Protein AF-0000000075841608 (afdb_homodimer)

Organism: Prymnesium parvum (NCBI:txid97485)

Foldseek 3Di:
DFLVPFVLLVVLQQVLAPDDDLFFLPDLQFDADDLVQLQDPVSLVVQLQAAWEWEAAPVRFTWDDPLFHDTDHLVQWDPPDDWQKAFLHAHPVNRGTYIYTYHPNRHDPPDPTDTHQLVSSSLVQDDPVSRNRSNSSLVSSQLSLQCVVPQADPPPGAGWDAGSRSQWIAGPPPGDIDGGDEWEKEWEFEAESLLFWTKWFAAPVDQPQETFTFMDTDDPPDDSFRRVQVRCCQAWVWGWDDKGFNDWDFDSNDPHGYIYTYIYTYTRDQHTDGDCVGTVDMDIDGLVLLVVQLVVLACVSVVVPPPPDPPVNHHHYDHPNDVRSVNSVSSSVSDSVVGPD/DFLVPFVQLVVLQQVLAPDDDLFFLPDLQFDADDLVQLQDPVSLVVQLQAAWEWEAAPVRFTWDDPLFHDTDHLVQWDPPDDWQKAFLHAHPVNRGTYIYTYHPNRHDPPDPTDTHHLVSSSLVQDDPVSRNRSNSSLVSSQLSLQCVVPQADPPPGAGWDAGSRSQWIAGPPPGDIDGGDEWEKEWEFEAESLLFWTKWFAAPVDQPQETFTFMDTDDPPDDSFRRVQVRCCQAWVWGWDDKGFNDWDFDSNDPHGY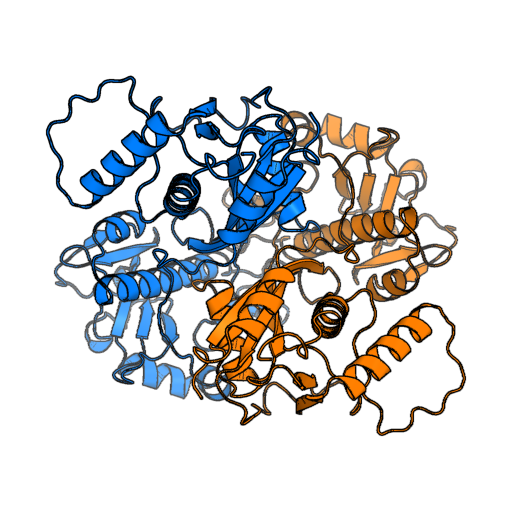IYTYIYTYTRDQHTDGDCVGTVDMDIDGLVLLVVQLVQLACVSVVVPDPPDPPSNHHHYDHPNDVRSVNSVSSSVSDSVVGPD

Solvent-accessible surface area (backbone atoms only — not comparable to full-atom values): 35244 Å² total; per-residue (Å²): 129,61,81,84,73,39,62,38,60,52,52,47,55,58,68,55,35,53,46,80,73,89,43,46,24,27,66,45,66,58,43,68,74,56,67,73,50,37,64,30,66,66,54,45,51,56,42,47,64,58,12,34,27,38,41,18,31,94,85,58,21,37,32,22,43,96,56,35,80,40,75,36,51,40,80,62,39,36,79,83,45,84,60,55,63,28,62,69,23,30,43,81,79,63,75,41,41,31,31,30,30,55,28,56,68,26,57,36,95,77,71,81,62,46,69,38,52,59,66,66,35,54,59,58,43,55,65,71,68,33,36,26,50,44,4,44,51,27,24,41,45,26,53,50,52,38,52,61,46,44,41,12,28,17,60,79,36,25,54,35,43,77,35,49,45,50,64,27,31,35,22,73,68,82,63,48,76,44,64,79,64,38,40,48,24,36,31,33,45,34,24,38,75,84,63,56,30,35,44,32,29,21,52,68,89,48,60,93,36,40,35,37,50,47,65,43,73,56,59,68,31,41,24,66,60,53,40,47,36,48,45,41,32,59,43,27,42,27,48,53,70,47,63,34,57,24,40,52,31,16,39,58,80,57,100,51,31,29,33,36,41,34,30,38,29,35,27,70,48,84,63,71,49,57,29,69,91,70,23,64,43,60,44,77,40,41,56,69,58,50,51,52,19,51,53,50,26,56,34,49,57,67,67,52,64,67,88,65,72,78,54,80,82,51,59,37,48,54,42,79,60,38,67,56,30,52,49,52,54,51,55,67,68,53,72,62,81,73,39,84,113,130,62,82,84,72,38,62,40,59,52,52,48,56,58,68,55,34,52,44,81,73,89,42,46,23,26,67,45,66,58,44,68,73,55,67,74,49,35,64,29,67,69,54,46,51,55,43,47,65,58,12,34,25,38,41,18,32,95,84,57,20,36,32,23,44,97,55,34,79,41,74,36,51,41,79,61,37,36,79,82,46,83,60,56,62,29,62,67,23,29,41,81,80,62,76,40,40,32,30,31,30,54,28,55,68,26,56,37,94,76,70,83,62,46,70,37,53,60,67,66,34,54,58,58,44,55,66,72,67,32,36,24,50,42,4,44,51,28,23,40,45,26,52,50,52,39,53,60,46,45,40,11,28,18,60,79,36,24,55,37,44,76,34,50,44,50,64,26,31,36,21,75,67,81,62,47,77,44,66,79,65,39,40,48,23,36,34,33,44,34,24,38,74,85,62,55,30,36,44,31,30,19,51,66,89,46,61,92,36,39,36,38,51,47,64,41,73,55,59,67,29,40,25,66,59,53,39,49,37,47,43,40,32,59,43,28,45,26,47,54,70,45,61,36,57,24,40,53,30,17,38,57,79,56,100,49,32,28,34,36,40,32,29,39,29,35,26,68,46,82,63,70,49,58,28,68,90,71,22,66,42,61,45,77,40,42,57,70,59,49,51,52,19,51,53,51,24,56,32,47,56,67,68,52,60,68,87,64,70,79,54,80,82,49,60,37,48,55,42,79,59,38,68,55,30,52,49,53,53,52,54,67,68,53,70,62,81,73,40,87,112

Secondary structure (DSSP, 8-state):
--GGG-HHHHHHHHHTTT-----TT-----BPPPHHHHT-HHHHHHHHHT-EEEEB-TT-PEEEETTEE--EEGGGB-TTS---EEEEEE-TT---EEEEE--GGGB-TT---EEE-HHHHHTT--HHHHHHHHHHHHHHHHHHHHHHT-SB-TTT--BEEEEGGGTEEEETTT--EE----EEEEEEEEEPTTSSEEEEEE-TTS-TTB-B-EEEEPPTT--HHHHHHHHHHHHH---EEEEEEEEEEEETTSSS-EEEEEEEEEES-------TTT-SEEEEEEHHHHHHHHHHHHHHHTT--------TT--B---TTSHHHHHHHHHHHS-STTS--/--GGG-HHHHHHHHHTTT-----TT-----BPPPHHHHT-HHHHHHHHHT-EEEEB-TT-PEEEETTEE--EEGGGB-TTS---EEEEEE-TT---EEEEE--GGGB-TT---EEE-HHHHHTT--HHHHHHHHHHHHHHHHHHHHHHT-SB-TTT--BEEEEGGGTEEEETTT--EE----EEEEEEEEEPTTSSEEEEEE-TTS-TTB-B-EEEEPPTT--HHHHHHHHHHHHH---EEEEEEEEEEEETTSSS-EEEEEEEEEES-------TTT-SEEEEEEHHHHHHHHHHHHHHHTT--------TT--B---TTSHHHHHHHHHHHS-STTS--

Radius of gyration: 25.44 Å; Cα contacts (8 Å, |Δi|>4): 1588; chains: 2; bounding box: 63×74×71 Å

Sequence (682 aa):
MGLAARPGLRALLRALCNRSPRHAFAGHALSRPADSLLDDPAWVDAAMRRSLCLVFDSQLHCFARGGAPAWLPYAQLDRTAEHTAILLGDDAAGRAPLFAVGSAAALAGGASGGFSPLRSLASLASGARGAEALARAGQARNLLHWHARARFCGACGGRTAARKAGWKRECAGCGGELFPRVDPVVIMAVVSADGERVLLARQPSWPQQRYSCLAGFMDPGETLEEAVRREVQEEAGVSVAEVFYHSSQPWPCGPSPQLMLGALGIADTDTITPNLSEVADARWADRAEVAAAIDAARNASRGMDNQRDPNPATLVLPASEAIAHNLLAAWLEAPISSLDRMGLAARPGLRALLRALCNRSPRHAFAGHALSRPADSLLDDPAWVDAAMRRSLCLVFDSQLHCFARGGAPAWLPYAQLDRTAEHTAILLGDDAAGRAPLFAVGSAAALAGGASGGFSPLRSLASLASGARGAEALARAGQARNLLHWHARARFCGACGGRTAARKAGWKRECAGCGGELFPRVDPVVIMAVVSADGERVLLARQPSWPQQRYSCLAGFMDPGETLEEAVRREVQEEAGVSVAEVFYHSSQPWPCGPSPQLMLGALGIADTDTITPNLSEVADARWADRAEVAAAIDAARNASRGMDNQRDPNPATLVLPASEAIAHNLLAAWLEAPISSLDR

Nearest PDB structures (foldseek):
  6o3p-assembly1_A  TM=8.073E-01  e=1.286E-27  Mus musculus
  6o3p-assembly1_B  TM=8.177E-01  e=8.362E-27  Mus musculus
  6scx-assembly1_B  TM=7.791E-01  e=9.966E-27  Homo sapiens
  6scx-assembly2_C-2  TM=7.772E-01  e=7.887E-27  Homo sapiens
  6scx-assembly1_A  TM=7.680E-01  e=1.687E-26  Homo sapiens

Structure (mmCIF, N/CA/C/O backbone):
data_AF-0000000075841608-model_v1
#
loop_
_entity.id
_entity.type
_entity.pdbx_description
1 polymer 'NAD(+) diphosphatase'
#
loop_
_atom_site.group_PDB
_atom_site.id
_atom_site.type_symbol
_atom_site.label_atom_id
_atom_site.label_alt_id
_atom_site.label_comp_id
_atom_site.label_asym_id
_atom_site.label_entity_id
_atom_site.label_seq_id
_atom_site.pdbx_PDB_ins_code
_atom_site.Cartn_x
_atom_site.Cartn_y
_atom_site.Cartn_z
_atom_site.occupancy
_atom_site.B_iso_or_equiv
_atom_site.auth_seq_id
_atom_site.auth_comp_id
_atom_site.auth_asym_id
_atom_site.auth_atom_id
_atom_site.pdbx_PDB_model_num
ATOM 1 N N . MET A 1 1 ? -12.344 4.898 -32.906 1 36.06 1 MET A N 1
ATOM 2 C CA . MET A 1 1 ? -10.906 4.855 -33.125 1 36.06 1 MET A CA 1
ATOM 3 C C . MET A 1 1 ? -10.172 4.379 -31.875 1 36.06 1 MET A C 1
ATOM 5 O O . MET A 1 1 ? -10.438 4.871 -30.766 1 36.06 1 MET A O 1
ATOM 9 N N . GLY A 1 2 ? -9.602 3.244 -31.828 1 43.69 2 GLY A N 1
ATOM 10 C CA . GLY A 1 2 ? -8.938 2.508 -30.766 1 43.69 2 GLY A CA 1
ATOM 11 C C . GLY A 1 2 ? -7.938 3.346 -29.984 1 43.69 2 GLY A C 1
ATOM 12 O O . GLY A 1 2 ? -7.551 4.426 -30.438 1 43.69 2 GLY A O 1
ATOM 13 N N . LEU A 1 3 ? -7.73 3.15 -28.688 1 49.53 3 LEU A N 1
ATOM 14 C CA . LEU A 1 3 ? -6.824 3.848 -27.781 1 49.53 3 LEU A CA 1
ATOM 15 C C . LEU A 1 3 ? -5.504 4.168 -28.469 1 49.53 3 LEU A C 1
ATOM 17 O O . LEU A 1 3 ? -4.895 5.207 -28.203 1 49.53 3 LEU A O 1
ATOM 21 N N . ALA A 1 4 ? -5.105 3.299 -29.453 1 51 4 ALA A N 1
ATOM 22 C CA . ALA A 1 4 ? -3.875 3.475 -30.219 1 51 4 ALA A CA 1
ATOM 23 C C . ALA A 1 4 ? -3.91 4.77 -31.031 1 51 4 ALA A C 1
ATOM 25 O O . ALA A 1 4 ? -2.863 5.316 -31.375 1 51 4 ALA A O 1
ATOM 26 N N . ALA A 1 5 ? -5.145 5.305 -31.141 1 50.31 5 ALA A N 1
ATOM 27 C CA . ALA A 1 5 ? -5.301 6.383 -32.125 1 50.31 5 ALA A CA 1
ATOM 28 C C . ALA A 1 5 ? -5.203 7.75 -31.438 1 50.31 5 ALA A C 1
ATOM 30 O O . ALA A 1 5 ? -5.555 8.773 -32.031 1 50.31 5 ALA A O 1
ATOM 31 N N . ARG A 1 6 ? -4.691 7.75 -30.062 1 66.12 6 ARG A N 1
ATOM 32 C CA . ARG A 1 6 ? -4.645 9.109 -29.531 1 66.12 6 ARG A CA 1
ATOM 33 C C . ARG A 1 6 ? -3.33 9.367 -28.797 1 66.12 6 ARG A C 1
ATOM 35 O O . ARG A 1 6 ? -3.328 9.656 -27.594 1 66.12 6 ARG A O 1
ATOM 42 N N . PRO A 1 7 ? -2.258 9.328 -29.547 1 74.31 7 PRO A N 1
ATOM 43 C CA . PRO A 1 7 ? -0.917 9.492 -28.984 1 74.31 7 PRO A CA 1
ATOM 44 C C . PRO A 1 7 ? -0.764 10.797 -28.203 1 74.31 7 PRO A C 1
ATOM 46 O O . PRO A 1 7 ? -0.025 10.852 -27.219 1 74.31 7 PRO A O 1
ATOM 49 N N . GLY A 1 8 ? -1.529 11.812 -28.641 1 77.38 8 GLY A N 1
ATOM 50 C CA . GLY A 1 8 ? -1.441 13.086 -27.953 1 77.38 8 GLY A CA 1
ATOM 51 C C . GLY A 1 8 ? -1.959 13.031 -26.531 1 77.38 8 GLY A C 1
ATOM 52 O O . GLY A 1 8 ? -1.321 13.555 -25.609 1 77.38 8 GLY A O 1
ATOM 53 N N . LEU A 1 9 ? -3.047 12.359 -26.391 1 79.94 9 LEU A N 1
ATOM 54 C CA . LEU A 1 9 ? -3.631 12.227 -25.062 1 79.94 9 LEU A CA 1
ATOM 55 C C . LEU A 1 9 ? -2.727 11.406 -24.156 1 79.94 9 LEU A C 1
ATOM 57 O O . LEU A 1 9 ? -2.525 11.758 -22.984 1 79.94 9 LEU A O 1
ATOM 61 N N . ARG A 1 10 ? -2.17 10.359 -24.688 1 80.88 10 ARG A N 1
ATOM 62 C CA . ARG A 1 10 ? -1.243 9.516 -23.938 1 80.88 10 ARG A CA 1
ATOM 63 C C . ARG A 1 10 ? -0.03 10.312 -23.484 1 80.88 10 ARG A C 1
ATOM 65 O O . ARG A 1 10 ? 0.373 10.227 -22.312 1 80.88 10 ARG A O 1
ATOM 72 N N . ALA A 1 11 ? 0.497 11.031 -24.375 1 79.38 11 ALA A N 1
ATOM 73 C CA . ALA A 1 11 ? 1.672 11.836 -24.062 1 79.38 11 ALA A CA 1
ATOM 74 C C . ALA A 1 11 ? 1.357 12.875 -22.984 1 79.38 11 ALA A C 1
ATOM 76 O O . ALA A 1 11 ? 2.178 13.133 -22.109 1 79.38 11 ALA A O 1
ATOM 77 N N . LEU A 1 12 ? 0.266 13.43 -23.094 1 79.12 12 LEU A N 1
ATOM 78 C CA . LEU A 1 12 ? -0.147 14.453 -22.141 1 79.12 12 LEU A CA 1
ATOM 79 C C . LEU A 1 12 ? -0.3 13.867 -20.75 1 79.12 12 LEU A C 1
ATOM 81 O O . LEU A 1 12 ? 0.21 14.43 -19.781 1 79.12 12 LEU A O 1
ATOM 85 N N . LEU A 1 13 ? -0.999 12.797 -20.656 1 79.62 13 LEU A N 1
ATOM 86 C CA . LEU A 1 13 ? -1.196 12.18 -19.359 1 79.62 13 LEU A CA 1
ATOM 87 C C . LEU A 1 13 ? 0.126 11.672 -18.781 1 79.62 13 LEU A C 1
ATOM 89 O O . LEU A 1 13 ? 0.359 11.75 -17.578 1 79.62 13 LEU A O 1
ATOM 93 N N . ARG A 1 14 ? 0.955 11.227 -19.625 1 78 14 ARG A N 1
ATOM 94 C CA . ARG A 1 14 ? 2.283 10.797 -19.203 1 78 14 ARG A CA 1
ATOM 95 C C . ARG A 1 14 ? 3.07 11.961 -18.609 1 78 14 ARG A C 1
ATOM 97 O O . ARG A 1 14 ? 3.848 11.773 -17.672 1 78 14 ARG A O 1
ATOM 104 N N . ALA A 1 15 ? 2.812 13.117 -19.125 1 77.38 15 ALA A N 1
ATOM 105 C CA . ALA A 1 15 ? 3.523 14.305 -18.656 1 77.38 15 ALA A CA 1
ATOM 106 C C . ALA A 1 15 ? 3.055 14.703 -17.266 1 77.38 15 ALA A C 1
ATOM 108 O O . ALA A 1 15 ? 3.732 15.461 -16.562 1 77.38 15 ALA A O 1
ATOM 109 N N . LEU A 1 16 ? 1.949 14.234 -16.891 1 77.25 16 LEU A N 1
ATOM 110 C CA . LEU A 1 16 ? 1.381 14.578 -15.586 1 77.25 16 LEU A CA 1
ATOM 111 C C . LEU A 1 16 ? 1.791 13.562 -14.531 1 77.25 16 LEU A C 1
ATOM 113 O O . LEU A 1 16 ? 1.417 13.688 -13.359 1 77.25 16 LEU A O 1
ATOM 117 N N . CYS A 1 17 ? 2.607 12.633 -14.914 1 78.31 17 CYS A N 1
ATOM 118 C CA . CYS A 1 17 ? 3.02 11.555 -14.031 1 78.31 17 CYS A CA 1
ATOM 119 C C . CYS A 1 17 ? 4.152 12 -13.109 1 78.31 17 CYS A C 1
ATOM 121 O O . CYS A 1 17 ? 4.922 12.898 -13.461 1 78.31 17 CYS A O 1
ATOM 123 N N . ASN A 1 18 ? 4.148 11.391 -12.016 1 76.88 18 ASN A N 1
ATOM 124 C CA . ASN A 1 18 ? 5.23 11.531 -11.047 1 76.88 18 ASN A CA 1
ATOM 125 C C . ASN A 1 18 ? 5.379 12.977 -10.586 1 76.88 18 ASN A C 1
ATOM 127 O O . ASN A 1 18 ? 6.488 13.508 -10.539 1 76.88 18 ASN A O 1
ATOM 131 N N . ARG A 1 19 ? 4.207 13.578 -10.383 1 72.38 19 ARG A N 1
ATOM 132 C CA . ARG A 1 19 ? 4.207 14.898 -9.773 1 72.38 19 ARG A CA 1
ATOM 133 C C . ARG A 1 19 ? 4.246 14.805 -8.25 1 72.38 19 ARG A C 1
ATOM 135 O O . ARG A 1 19 ? 3.982 13.742 -7.688 1 72.38 19 ARG A O 1
ATOM 142 N N . SER A 1 20 ? 4.879 15.711 -7.699 1 67.88 20 SER A N 1
ATOM 143 C CA . SER A 1 20 ? 4.953 15.734 -6.242 1 67.88 20 SER A CA 1
ATOM 144 C C . SER A 1 20 ? 4.27 16.969 -5.676 1 67.88 20 SER A C 1
ATOM 146 O O . SER A 1 20 ? 4.914 17.812 -5.043 1 67.88 20 SER A O 1
ATOM 148 N N . PRO A 1 21 ? 2.916 16.891 -5.91 1 73.44 21 PRO A N 1
ATOM 149 C CA . PRO A 1 21 ? 2.242 18.016 -5.242 1 73.44 21 PRO A CA 1
ATOM 150 C C . PRO A 1 21 ? 2.33 17.938 -3.721 1 73.44 21 PRO A C 1
ATOM 152 O O . PRO A 1 21 ? 2.693 16.891 -3.176 1 73.44 21 PRO A O 1
ATOM 155 N N . ARG A 1 22 ? 2.193 19.078 -3.104 1 81.81 22 ARG A N 1
ATOM 156 C CA . ARG A 1 22 ? 2.119 19.062 -1.646 1 81.81 22 ARG A CA 1
ATOM 157 C C . ARG A 1 22 ? 0.778 18.5 -1.174 1 81.81 22 ARG A C 1
ATOM 159 O O . ARG A 1 22 ? -0.199 19.25 -1.057 1 81.81 22 ARG A O 1
ATOM 166 N N . HIS A 1 23 ? 0.761 17.312 -0.887 1 91 23 HIS A N 1
ATOM 167 C CA . HIS A 1 23 ? -0.466 16.672 -0.409 1 91 23 HIS A CA 1
ATOM 168 C C . HIS A 1 23 ? -0.655 16.906 1.087 1 91 23 HIS A C 1
ATOM 170 O O . HIS A 1 23 ? 0.311 16.875 1.852 1 91 23 HIS A O 1
ATOM 176 N N . ALA A 1 24 ? -1.901 17.188 1.444 1 92.69 24 ALA A N 1
ATOM 177 C CA . ALA A 1 24 ? -2.207 17.156 2.873 1 92.69 24 ALA A CA 1
ATOM 178 C C . ALA A 1 24 ? -1.739 15.844 3.5 1 92.69 24 ALA A C 1
ATOM 180 O O . ALA A 1 24 ? -1.794 14.789 2.861 1 92.69 24 ALA A O 1
ATOM 181 N N . PHE A 1 25 ? -1.196 15.922 4.777 1 96.31 25 PHE A N 1
ATOM 182 C CA . PHE A 1 25 ? -0.787 14.805 5.621 1 96.31 25 PHE A CA 1
ATOM 183 C C . PHE A 1 25 ? 0.514 14.195 5.113 1 96.31 25 PHE A C 1
ATOM 185 O O . PHE A 1 25 ? 0.935 13.141 5.59 1 96.31 25 PHE A O 1
ATOM 192 N N . ALA A 1 26 ? 1.127 14.75 4.078 1 95.31 26 ALA A N 1
ATOM 193 C CA . ALA A 1 26 ? 2.461 14.352 3.643 1 95.31 26 ALA A CA 1
ATOM 194 C C . ALA A 1 26 ? 3.51 15.375 4.059 1 95.31 26 ALA A C 1
ATOM 196 O O . ALA A 1 26 ? 3.172 16.516 4.387 1 95.31 26 ALA A O 1
ATOM 197 N N . GLY A 1 27 ? 4.758 14.945 4.102 1 92.94 27 GLY A N 1
ATOM 198 C CA . GLY A 1 27 ? 5.855 15.859 4.359 1 92.94 27 GLY A CA 1
ATOM 199 C C . GLY A 1 27 ? 6.062 16.141 5.836 1 92.94 27 GLY A C 1
ATOM 200 O O . GLY A 1 27 ? 6.195 17.312 6.238 1 92.94 27 GLY A O 1
ATOM 201 N N . HIS A 1 28 ? 6.074 15.18 6.695 1 90.62 28 HIS A N 1
ATOM 202 C CA . HIS A 1 28 ? 6.176 15.406 8.133 1 90.62 28 HIS A CA 1
ATOM 203 C C . HIS A 1 28 ? 7.602 15.773 8.531 1 90.62 28 HIS A C 1
ATOM 205 O O . HIS A 1 28 ? 7.824 16.328 9.617 1 90.62 28 HIS A O 1
ATOM 211 N N . ALA A 1 29 ? 8.609 15.531 7.766 1 87.31 29 ALA A N 1
ATOM 212 C CA . ALA A 1 29 ? 10 15.945 7.93 1 87.31 29 ALA A CA 1
ATOM 213 C C . ALA A 1 29 ? 10.562 15.461 9.266 1 87.31 29 ALA A C 1
ATOM 215 O O . ALA A 1 29 ? 11.266 16.203 9.953 1 87.31 29 ALA A O 1
ATOM 216 N N . LEU A 1 30 ? 10.18 14.227 9.672 1 91.44 30 LEU A N 1
ATOM 217 C CA . LEU A 1 30 ? 10.68 13.633 10.906 1 91.44 30 LEU A CA 1
ATOM 218 C C . LEU A 1 30 ? 11.812 12.656 10.625 1 91.44 30 LEU A C 1
ATOM 220 O O . LEU A 1 30 ? 11.836 12.008 9.57 1 91.44 30 LEU A O 1
ATOM 224 N N . SER A 1 31 ? 12.719 12.719 11.539 1 87 31 SER A N 1
ATOM 225 C CA . SER A 1 31 ? 13.758 11.703 11.5 1 87 31 SER A CA 1
ATOM 226 C C . SER A 1 31 ? 13.586 10.688 12.633 1 87 31 SER A C 1
ATOM 228 O O . SER A 1 31 ? 13.367 11.062 13.781 1 87 31 SER A O 1
ATOM 230 N N . ARG A 1 32 ? 13.641 9.531 12.312 1 84.88 32 ARG A N 1
ATOM 231 C CA . ARG A 1 32 ? 13.516 8.492 13.328 1 84.88 32 ARG A CA 1
ATOM 232 C C . ARG A 1 32 ? 14.875 8.148 13.93 1 84.88 32 ARG A C 1
ATOM 234 O O . ARG A 1 32 ? 15.844 7.93 13.195 1 84.88 32 ARG A O 1
ATOM 241 N N . PRO A 1 33 ? 14.898 8.086 15.219 1 86.81 33 PRO A N 1
ATOM 242 C CA . PRO A 1 33 ? 16.156 7.652 15.852 1 86.81 33 PRO A CA 1
ATOM 243 C C . PRO A 1 33 ? 16.562 6.238 15.445 1 86.81 33 PRO A C 1
ATOM 245 O O . PRO A 1 33 ? 15.742 5.484 14.914 1 86.81 33 PRO A O 1
ATOM 248 N N . ALA A 1 34 ? 17.812 5.93 15.711 1 85.62 34 ALA A N 1
ATOM 249 C CA . ALA A 1 34 ? 18.344 4.609 15.383 1 85.62 34 ALA A CA 1
ATOM 250 C C . ALA A 1 34 ? 17.594 3.51 16.125 1 85.62 34 ALA A C 1
ATOM 252 O O . ALA A 1 34 ? 17.125 3.713 17.25 1 85.62 34 ALA A O 1
ATOM 253 N N . ASP A 1 35 ? 17.609 2.393 15.5 1 86.5 35 ASP A N 1
ATOM 254 C CA . ASP A 1 35 ? 16.891 1.247 16.047 1 86.5 35 ASP A CA 1
ATOM 255 C C . ASP A 1 35 ? 17.422 0.892 17.438 1 86.5 35 ASP A C 1
ATOM 257 O O . ASP A 1 35 ? 16.656 0.503 18.328 1 86.5 35 ASP A O 1
ATOM 261 N N . SER A 1 36 ? 18.703 1.014 17.594 1 88.25 36 SER A N 1
ATOM 262 C CA . SER A 1 36 ? 19.312 0.671 18.875 1 88.25 36 SER A CA 1
ATOM 263 C C . SER A 1 36 ? 18.75 1.543 20 1 88.25 36 SER A C 1
ATOM 265 O O . SER A 1 36 ? 18.609 1.083 21.141 1 88.25 36 SER A O 1
ATOM 267 N N . LEU A 1 37 ? 18.469 2.756 19.688 1 91.12 37 LEU A N 1
ATOM 268 C CA . LEU A 1 37 ? 17.891 3.662 20.688 1 91.12 37 LEU A CA 1
ATOM 269 C C . LEU A 1 37 ? 16.422 3.324 20.938 1 91.12 37 LEU A C 1
ATOM 271 O O . LEU A 1 37 ? 15.984 3.299 22.094 1 91.12 37 LEU A O 1
ATOM 275 N N . LEU A 1 38 ? 15.75 2.949 19.891 1 92.25 38 LEU A N 1
ATOM 276 C CA . LEU A 1 38 ? 14.328 2.65 20 1 92.25 38 LEU A CA 1
ATOM 277 C C . LEU A 1 38 ? 14.102 1.372 20.812 1 92.25 38 LEU A C 1
ATOM 279 O O . LEU A 1 38 ? 13.047 1.196 21.422 1 92.25 38 LEU A O 1
ATOM 283 N N . ASP A 1 39 ? 15.117 0.574 20.844 1 92.19 39 ASP A N 1
ATOM 284 C CA . ASP A 1 39 ? 15.016 -0.704 21.531 1 92.19 39 ASP A CA 1
ATOM 285 C C . ASP A 1 39 ? 15.383 -0.553 23.016 1 92.19 39 ASP A C 1
ATOM 287 O O . ASP A 1 39 ? 15.211 -1.485 23.797 1 92.19 39 ASP A O 1
ATOM 291 N N . ASP A 1 40 ? 15.883 0.59 23.438 1 94.62 40 ASP A N 1
ATOM 292 C CA . ASP A 1 40 ? 16.281 0.864 24.812 1 94.62 40 ASP A CA 1
ATOM 293 C C . ASP A 1 40 ? 15.172 1.583 25.578 1 94.62 40 ASP A C 1
ATOM 295 O O . ASP A 1 40 ? 15 2.795 25.438 1 94.62 40 ASP A O 1
ATOM 299 N N . PRO A 1 41 ? 14.547 0.86 26.453 1 92.44 41 PRO A N 1
ATOM 300 C CA . PRO A 1 41 ? 13.422 1.469 27.172 1 92.44 41 PRO A CA 1
ATOM 301 C C . PRO A 1 41 ? 13.844 2.682 28 1 92.44 41 PRO A C 1
ATOM 303 O O . PRO A 1 41 ? 13.062 3.627 28.141 1 92.44 41 PRO A O 1
ATOM 306 N N . ALA A 1 42 ? 15.031 2.625 28.516 1 95.12 42 ALA A N 1
ATOM 307 C CA . ALA A 1 42 ? 15.508 3.758 29.297 1 95.12 42 ALA A CA 1
ATOM 308 C C . ALA A 1 42 ? 15.664 5.004 28.438 1 95.12 42 ALA A C 1
ATOM 310 O O . ALA A 1 42 ? 15.32 6.109 28.844 1 95.12 42 ALA A O 1
ATOM 311 N N . TRP A 1 43 ? 16.203 4.766 27.281 1 95.56 43 TRP A N 1
ATOM 312 C CA . TRP A 1 43 ? 16.359 5.887 26.359 1 95.56 43 TRP A CA 1
ATOM 313 C C . TRP A 1 43 ? 15 6.453 25.953 1 95.56 43 TRP A C 1
ATOM 315 O O . TRP A 1 43 ? 14.812 7.672 25.922 1 95.56 43 TRP A O 1
ATOM 325 N N . VAL A 1 44 ? 14.07 5.629 25.672 1 94.25 44 VAL A N 1
ATOM 326 C CA . VAL A 1 44 ? 12.734 6.047 25.234 1 94.25 44 VAL A CA 1
ATOM 327 C C . VAL A 1 44 ? 12.055 6.832 26.359 1 94.25 44 VAL A C 1
ATOM 329 O O . VAL A 1 44 ? 11.43 7.867 26.109 1 94.25 44 VAL A O 1
ATOM 332 N N . ASP A 1 45 ? 12.234 6.371 27.562 1 92.88 45 ASP A N 1
ATOM 333 C CA . ASP A 1 45 ? 11.648 7.055 28.719 1 92.88 45 ASP A CA 1
ATOM 334 C C . ASP A 1 45 ? 12.25 8.453 28.875 1 92.88 45 ASP A C 1
ATOM 336 O O . ASP A 1 45 ? 11.523 9.414 29.156 1 92.88 45 ASP A O 1
ATOM 340 N N . ALA A 1 46 ? 13.5 8.508 28.75 1 94.19 46 ALA A N 1
ATOM 341 C CA . ALA A 1 46 ? 14.18 9.797 28.859 1 94.19 46 ALA A CA 1
ATOM 342 C C . ALA A 1 46 ? 13.742 10.75 27.75 1 94.19 46 ALA A C 1
ATOM 344 O O . ALA A 1 46 ? 13.547 11.938 27.984 1 94.19 46 ALA A O 1
ATOM 345 N N . ALA A 1 47 ? 13.609 10.203 26.578 1 93.5 47 ALA A N 1
ATOM 346 C CA . ALA A 1 47 ? 13.141 11.008 25.453 1 93.5 47 ALA A CA 1
ATOM 347 C C . ALA A 1 47 ? 11.734 11.531 25.703 1 93.5 47 ALA A C 1
ATOM 349 O O . ALA A 1 47 ? 11.43 12.695 25.391 1 93.5 47 ALA A O 1
ATOM 350 N N . MET A 1 48 ? 10.906 10.766 26.234 1 92.94 48 MET A N 1
ATOM 351 C CA . MET A 1 48 ? 9.523 11.148 26.5 1 92.94 48 MET A CA 1
ATOM 352 C C . MET A 1 48 ? 9.461 12.297 27.5 1 92.94 48 MET A C 1
ATOM 354 O O . MET A 1 48 ? 8.68 13.234 27.328 1 92.94 48 MET A O 1
ATOM 358 N N . ARG A 1 49 ? 10.281 12.305 28.469 1 91.81 49 ARG A N 1
ATOM 359 C CA . ARG A 1 49 ? 10.258 13.305 29.531 1 91.81 49 ARG A CA 1
ATOM 360 C C . ARG A 1 49 ? 10.578 14.695 28.984 1 91.81 49 ARG A C 1
ATOM 362 O O . ARG A 1 49 ? 10.188 15.703 29.578 1 91.81 49 ARG A O 1
ATOM 369 N N . ARG A 1 50 ? 11.242 14.742 27.891 1 92.12 50 ARG A N 1
ATOM 370 C CA . ARG A 1 50 ? 11.625 16.031 27.312 1 92.12 50 ARG A CA 1
ATOM 371 C C . ARG A 1 50 ? 10.875 16.281 26 1 92.12 50 ARG A C 1
ATOM 373 O O . ARG A 1 50 ? 11.297 17.109 25.203 1 92.12 50 ARG A O 1
ATOM 380 N N . SER A 1 51 ? 9.812 15.586 25.828 1 94 51 SER A N 1
ATOM 381 C CA . SER A 1 51 ? 9.156 15.578 24.531 1 94 51 SER A CA 1
ATOM 382 C C . SER A 1 51 ? 8.023 16.594 24.469 1 94 51 SER A C 1
ATOM 384 O O . SER A 1 51 ? 7.602 17.125 25.5 1 94 51 SER A O 1
ATOM 386 N N . LEU A 1 52 ? 7.652 16.938 23.266 1 94.38 52 LEU A N 1
ATOM 387 C CA . LEU A 1 52 ? 6.34 17.484 22.969 1 94.38 52 LEU A CA 1
ATOM 388 C C . LEU A 1 52 ? 5.387 16.391 22.484 1 94.38 52 LEU A C 1
ATOM 390 O O . LEU A 1 52 ? 5.801 15.469 21.781 1 94.38 52 LEU A O 1
ATOM 394 N N . CYS A 1 53 ? 4.121 16.562 22.891 1 95.31 53 CYS A N 1
ATOM 395 C CA . CYS A 1 53 ? 3.186 15.469 22.641 1 95.31 53 CYS A CA 1
ATOM 396 C C . CYS A 1 53 ? 1.937 15.969 21.922 1 95.31 53 CYS A C 1
ATOM 398 O O . CYS A 1 53 ? 1.425 17.047 22.234 1 95.31 53 CYS A O 1
ATOM 400 N N . LEU A 1 54 ? 1.519 15.266 20.938 1 96.75 54 LEU A N 1
ATOM 401 C CA . LEU A 1 54 ? 0.153 15.367 20.438 1 96.75 54 LEU A CA 1
ATOM 402 C C . LEU A 1 54 ? -0.771 14.406 21.172 1 96.75 54 LEU A C 1
ATOM 404 O O . LEU A 1 54 ? -0.475 13.219 21.297 1 96.75 54 LEU A O 1
ATOM 408 N N . VAL A 1 55 ? -1.891 14.922 21.625 1 97.06 55 VAL A N 1
ATOM 409 C CA . VAL A 1 55 ? -2.818 14.094 22.391 1 97.06 55 VAL A CA 1
ATOM 410 C C . VAL A 1 55 ? -4.062 13.812 21.562 1 97.06 55 VAL A C 1
ATOM 412 O O . VAL A 1 55 ? -4.613 14.711 20.922 1 97.06 55 VAL A O 1
ATOM 415 N N . PHE A 1 56 ? -4.469 12.555 21.578 1 97 56 PHE A N 1
ATOM 416 C CA . PHE A 1 56 ? -5.664 12.117 20.875 1 97 56 PHE A CA 1
ATOM 417 C C . PHE A 1 56 ? -6.668 11.5 21.828 1 97 56 PHE A C 1
ATOM 419 O O . PHE A 1 56 ? -6.289 11 22.891 1 97 56 PHE A O 1
ATOM 426 N N . ASP A 1 57 ? -7.953 11.531 21.469 1 95.88 57 ASP A N 1
ATOM 427 C CA . ASP A 1 57 ? -8.969 10.875 22.297 1 95.88 57 ASP A CA 1
ATOM 428 C C . ASP A 1 57 ? -9.32 9.5 21.734 1 95.88 57 ASP A C 1
ATOM 430 O O . ASP A 1 57 ? -8.633 8.992 20.844 1 95.88 57 ASP A O 1
ATOM 434 N N . SER A 1 58 ? -10.352 8.867 22.266 1 93.44 58 SER A N 1
ATOM 435 C CA . SER A 1 58 ? -10.695 7.492 21.922 1 93.44 58 SER A CA 1
ATOM 436 C C . SER A 1 58 ? -11.258 7.402 20.5 1 93.44 58 SER A C 1
ATOM 438 O O . SER A 1 58 ? -11.281 6.324 19.906 1 93.44 58 SER A O 1
ATOM 440 N N . GLN A 1 59 ? -11.711 8.555 20.016 1 94.88 59 GLN A N 1
ATOM 441 C CA . GLN A 1 59 ? -12.219 8.586 18.641 1 94.88 59 GLN A CA 1
ATOM 442 C C . GLN A 1 59 ? -11.125 9.008 17.656 1 94.88 59 GLN A C 1
ATOM 444 O O . GLN A 1 59 ? -11.398 9.219 16.469 1 94.88 59 GLN A O 1
ATOM 449 N N . LEU A 1 60 ? -9.906 9.219 18.188 1 96.69 60 LEU A N 1
ATOM 450 C CA . LEU A 1 60 ? -8.719 9.594 17.438 1 96.69 60 LEU A CA 1
ATOM 451 C C . LEU A 1 60 ? -8.836 11.008 16.891 1 96.69 60 LEU A C 1
ATOM 453 O O . LEU A 1 60 ? -8.383 11.297 15.773 1 96.69 60 LEU A O 1
ATOM 457 N N . HIS A 1 61 ? -9.57 11.836 17.625 1 97.19 61 HIS A N 1
ATOM 458 C CA . HIS A 1 61 ? -9.523 13.266 17.375 1 97.19 61 HIS A CA 1
ATOM 459 C C . HIS A 1 61 ? -8.289 13.898 18 1 97.19 61 HIS A C 1
ATOM 461 O O . HIS A 1 61 ? -7.887 13.523 19.109 1 97.19 61 HIS A O 1
ATOM 467 N N . CYS A 1 62 ? -7.742 14.797 17.328 1 97.75 62 CYS A N 1
ATOM 468 C CA . CYS A 1 62 ? -6.504 15.438 17.766 1 97.75 62 CYS A CA 1
ATOM 469 C C . CYS A 1 62 ? -6.793 16.688 18.594 1 97.75 62 CYS A C 1
ATOM 471 O O . CYS A 1 62 ? -7.621 17.516 18.203 1 97.75 62 CYS A O 1
ATOM 473 N N . PHE A 1 63 ? -6.113 16.844 19.719 1 97.06 63 PHE A N 1
ATOM 474 C CA . PHE A 1 63 ? -6.207 18.078 20.469 1 97.06 63 PHE A CA 1
ATOM 475 C C . PHE A 1 63 ? -5.637 19.25 19.688 1 97.06 63 PHE A C 1
ATOM 477 O O . PHE A 1 63 ? -4.52 19.156 19.172 1 97.06 63 PHE A O 1
ATOM 484 N N . ALA A 1 64 ? -6.422 20.266 19.547 1 96.38 64 ALA A N 1
ATOM 485 C CA . ALA A 1 64 ? -6.055 21.375 18.672 1 96.38 64 ALA A CA 1
ATOM 486 C C . ALA A 1 64 ? -6.395 22.719 19.328 1 96.38 64 ALA A C 1
ATOM 488 O O . ALA A 1 64 ? -7.254 22.781 20.219 1 96.38 64 ALA A O 1
ATOM 489 N N . ARG A 1 65 ? -5.613 23.688 18.984 1 93.06 65 ARG A N 1
ATOM 490 C CA . ARG A 1 65 ? -5.82 25.094 19.344 1 93.06 65 ARG A CA 1
ATOM 491 C C . ARG A 1 65 ? -5.766 25.984 18.125 1 93.06 65 ARG A C 1
ATOM 493 O O . ARG A 1 65 ? -4.848 25.875 17.297 1 93.06 65 ARG A O 1
ATOM 500 N N . GLY A 1 66 ? -6.762 26.844 17.984 1 88.75 66 GLY A N 1
ATOM 501 C CA . GLY A 1 66 ? -6.773 27.766 16.859 1 88.75 66 GLY A CA 1
ATOM 502 C C . GLY A 1 66 ? -6.816 27.062 15.516 1 88.75 66 GLY A C 1
ATOM 503 O O . GLY A 1 66 ? -6.18 27.516 14.555 1 88.75 66 GLY A O 1
ATOM 504 N N . GLY A 1 67 ? -7.32 25.859 15.531 1 89.56 67 GLY A N 1
ATOM 505 C CA . GLY A 1 67 ? -7.5 25.172 14.266 1 89.56 67 GLY A CA 1
ATOM 506 C C . GLY A 1 67 ? -6.285 24.359 13.852 1 89.56 67 GLY A C 1
ATOM 507 O O . GLY A 1 67 ? -6.211 23.875 12.719 1 89.56 67 GLY A O 1
ATOM 508 N N . ALA A 1 68 ? -5.316 24.266 14.727 1 93.94 68 ALA A N 1
ATOM 509 C CA . ALA A 1 68 ? -4.113 23.5 14.422 1 93.94 68 ALA A CA 1
ATOM 510 C C . ALA A 1 68 ? -3.791 22.516 15.539 1 93.94 68 ALA A C 1
ATOM 512 O O . ALA A 1 68 ? -4.117 22.766 16.703 1 93.94 68 ALA A O 1
ATOM 513 N N . PRO A 1 69 ? -3.154 21.438 15.156 1 96.25 69 PRO A N 1
ATOM 514 C CA . PRO A 1 69 ? -2.727 20.516 16.219 1 96.25 69 PRO A CA 1
ATOM 515 C C . PRO A 1 69 ? -1.888 21.203 17.281 1 96.25 69 PRO A C 1
ATOM 517 O O . PRO A 1 69 ? -0.982 21.984 16.969 1 96.25 69 PRO A O 1
ATOM 520 N N . ALA A 1 70 ? -2.176 20.906 18.531 1 95.06 70 ALA A N 1
ATOM 521 C CA . ALA A 1 70 ? -1.477 21.562 19.641 1 95.06 70 ALA A CA 1
ATOM 522 C C . ALA A 1 70 ? -0.454 20.625 20.266 1 95.06 70 ALA A C 1
ATOM 524 O O . ALA A 1 70 ? -0.81 19.547 20.766 1 95.06 70 ALA A O 1
ATOM 525 N N . TRP A 1 71 ? 0.781 21 20.219 1 93.56 71 TRP A N 1
ATOM 526 C CA . TRP A 1 71 ? 1.849 20.25 20.891 1 93.56 71 TRP A CA 1
ATOM 527 C C . TRP A 1 71 ? 1.983 20.672 22.344 1 93.56 71 TRP A C 1
ATOM 529 O O . TRP A 1 71 ? 2.086 21.875 22.641 1 93.56 71 TRP A O 1
ATOM 539 N N . LEU A 1 72 ? 2.002 19.719 23.219 1 93.31 72 LEU A N 1
ATOM 540 C CA . LEU A 1 72 ? 2.121 19.984 24.656 1 93.31 72 LEU A CA 1
ATOM 541 C C . LEU A 1 72 ? 3.375 19.328 25.219 1 93.31 72 LEU A C 1
ATOM 543 O O . LEU A 1 72 ? 3.705 18.188 24.859 1 93.31 72 LEU A O 1
ATOM 547 N N . PRO A 1 73 ? 4.027 20.094 26.109 1 92.69 73 PRO A N 1
ATOM 548 C CA . PRO A 1 73 ? 5.113 19.406 26.812 1 92.69 73 PRO A CA 1
ATOM 549 C C . PRO A 1 73 ? 4.625 18.219 27.641 1 92.69 73 PRO A C 1
ATOM 551 O O . PRO A 1 73 ? 3.59 18.312 28.297 1 92.69 73 PRO A O 1
ATOM 554 N N . TYR A 1 74 ? 5.363 17.172 27.5 1 91.25 74 TYR A N 1
ATOM 555 C CA . TYR A 1 74 ? 5.012 15.984 28.281 1 91.25 74 TYR A CA 1
ATOM 556 C C . TYR A 1 74 ? 4.848 16.328 29.75 1 91.25 74 TYR A C 1
ATOM 558 O O . TYR A 1 74 ? 3.99 15.758 30.438 1 91.25 74 TYR A O 1
ATOM 566 N N . ALA A 1 75 ? 5.621 17.25 30.234 1 89 75 ALA A N 1
ATOM 567 C CA . ALA A 1 75 ? 5.602 17.656 31.625 1 89 75 ALA A CA 1
ATOM 568 C C . ALA A 1 75 ? 4.234 18.219 32.031 1 89 75 ALA A C 1
ATOM 570 O O . ALA A 1 75 ? 3.885 18.234 33.219 1 89 75 ALA A O 1
ATOM 571 N N . GLN A 1 76 ? 3.432 18.609 31.062 1 90.25 76 GLN A N 1
ATOM 572 C CA . GLN A 1 76 ? 2.123 19.188 31.328 1 90.25 76 GLN A CA 1
ATOM 573 C C . GLN A 1 76 ? 1.025 18.141 31.281 1 90.25 76 GLN A C 1
ATOM 575 O O . GLN A 1 76 ? -0.137 18.422 31.578 1 90.25 76 GLN A O 1
ATOM 580 N N . LEU A 1 77 ? 1.39 16.938 30.891 1 91.5 77 LEU A N 1
ATOM 581 C CA . LEU A 1 77 ? 0.406 15.859 30.797 1 91.5 77 LEU A CA 1
ATOM 582 C C . LEU A 1 77 ? 0.269 15.133 32.125 1 91.5 77 LEU A C 1
ATOM 584 O O . LEU A 1 77 ? 1.167 15.195 32.969 1 91.5 77 LEU A O 1
ATOM 588 N N . ASP A 1 78 ? -0.871 14.562 32.312 1 88.94 78 ASP A N 1
ATOM 589 C CA . ASP A 1 78 ? -1.068 13.688 33.469 1 88.94 78 ASP A CA 1
ATOM 590 C C . ASP A 1 78 ? -0.35 12.352 33.25 1 88.94 78 ASP A C 1
ATOM 592 O O . ASP A 1 78 ? -0.818 11.492 32.5 1 88.94 78 ASP A O 1
ATOM 596 N N . ARG A 1 79 ? 0.639 12.133 33.969 1 81.12 79 ARG A N 1
ATOM 597 C CA . ARG A 1 79 ? 1.522 10.984 33.781 1 81.12 79 ARG A CA 1
ATOM 598 C C . ARG A 1 79 ? 0.957 9.75 34.469 1 81.12 79 ARG A C 1
ATOM 600 O O . ARG A 1 79 ? 1.458 8.641 34.281 1 81.12 79 ARG A O 1
ATOM 607 N N . THR A 1 80 ? -0.014 9.922 35.219 1 78.56 80 THR A N 1
ATOM 608 C CA . THR A 1 80 ? -0.6 8.805 35.938 1 78.56 80 THR A CA 1
ATOM 609 C C . THR A 1 80 ? -1.631 8.078 35.094 1 78.56 80 THR A C 1
ATOM 611 O O . THR A 1 80 ? -2.016 6.949 35.375 1 78.56 80 THR A O 1
ATOM 614 N N . ALA A 1 81 ? -2.029 8.797 34.125 1 76.25 81 ALA A N 1
ATOM 615 C CA . ALA A 1 81 ? -3.012 8.195 33.219 1 76.25 81 ALA A CA 1
ATOM 616 C C . ALA A 1 81 ? -2.369 7.129 32.344 1 76.25 81 ALA A C 1
ATOM 618 O O . ALA A 1 81 ? -1.271 7.328 31.828 1 76.25 81 ALA A O 1
ATOM 619 N N . GLU A 1 82 ? -2.945 5.98 32.344 1 77.81 82 GLU A N 1
ATOM 620 C CA . GLU A 1 82 ? -2.51 4.957 31.406 1 77.81 82 GLU A CA 1
ATOM 621 C C . GLU A 1 82 ? -2.734 5.402 29.969 1 77.81 82 GLU A C 1
ATOM 623 O O . GLU A 1 82 ? -3.83 5.84 29.609 1 77.81 82 GLU A O 1
ATOM 628 N N . HIS A 1 83 ? -1.683 5.414 29.266 1 81.12 83 HIS A N 1
ATOM 629 C CA . HIS A 1 83 ? -1.809 5.805 27.875 1 81.12 83 HIS A CA 1
ATOM 630 C C . HIS A 1 83 ? -0.751 5.121 27.016 1 81.12 83 HIS A C 1
ATOM 632 O O . HIS A 1 83 ? 0.265 4.648 27.531 1 81.12 83 HIS A O 1
ATOM 638 N N . THR A 1 84 ? -1.158 4.969 25.703 1 87.38 84 THR A N 1
ATOM 639 C CA . THR A 1 84 ? -0.179 4.609 24.688 1 87.38 84 THR A CA 1
ATOM 640 C C . THR A 1 84 ? 0.624 5.832 24.25 1 87.38 84 THR A C 1
ATOM 642 O O . THR A 1 84 ? 0.06 6.906 24.047 1 87.38 84 THR A O 1
ATOM 645 N N . ALA A 1 85 ? 1.896 5.746 24.266 1 92.75 85 ALA A N 1
ATOM 646 C CA . ALA A 1 85 ? 2.783 6.793 23.766 1 92.75 85 ALA A CA 1
ATOM 647 C C . ALA A 1 85 ? 3.699 6.25 22.672 1 92.75 85 ALA A C 1
ATOM 649 O O . ALA A 1 85 ? 4.289 5.176 22.812 1 92.75 85 ALA A O 1
ATOM 650 N N . ILE A 1 86 ? 3.73 6.965 21.562 1 96.44 86 ILE A N 1
ATOM 651 C CA . ILE A 1 86 ? 4.52 6.535 20.422 1 96.44 86 ILE A CA 1
ATOM 652 C C . ILE A 1 86 ? 5.504 7.637 20.031 1 96.44 86 ILE A C 1
ATOM 654 O O . ILE A 1 86 ? 5.113 8.789 19.828 1 96.44 86 ILE A O 1
ATOM 658 N N . LEU A 1 87 ? 6.727 7.312 19.906 1 96.81 87 LEU A N 1
ATOM 659 C CA . LEU A 1 87 ? 7.711 8.258 19.406 1 96.81 87 LEU A CA 1
ATOM 660 C C . LEU A 1 87 ? 7.562 8.438 17.891 1 96.81 87 LEU A C 1
ATOM 662 O O . LEU A 1 87 ? 7.727 7.484 17.141 1 96.81 87 LEU A O 1
ATOM 666 N N . LEU A 1 88 ? 7.234 9.625 17.469 1 96.12 88 LEU A N 1
ATOM 667 C CA . LEU A 1 88 ? 7.105 9.914 16.031 1 96.12 88 LEU A CA 1
ATOM 668 C C . LEU A 1 88 ? 8.469 10.195 15.414 1 96.12 88 LEU A C 1
ATOM 670 O O . LEU A 1 88 ? 8.734 9.789 14.281 1 96.12 88 LEU A O 1
ATOM 674 N N . GLY A 1 89 ? 9.289 10.828 16.109 1 93.44 89 GLY A N 1
ATOM 675 C CA . GLY A 1 89 ? 10.617 11.18 15.648 1 93.44 89 GLY A CA 1
ATOM 676 C C . GLY A 1 89 ? 11.086 12.531 16.156 1 93.44 89 GLY A C 1
ATOM 677 O O . GLY A 1 89 ? 10.492 13.094 17.078 1 93.44 89 GLY A O 1
ATOM 678 N N . ASP A 1 90 ? 12.281 12.914 15.633 1 89.38 90 ASP A N 1
ATOM 679 C CA . ASP A 1 90 ? 12.852 14.219 15.938 1 89.38 90 ASP A CA 1
ATOM 680 C C . ASP A 1 90 ? 12.578 15.219 14.812 1 89.38 90 ASP A C 1
ATOM 682 O O . ASP A 1 90 ? 12.57 14.844 13.641 1 89.38 90 ASP A O 1
ATOM 686 N N . ASP A 1 91 ? 12.258 16.422 15.273 1 80.25 91 ASP A N 1
ATOM 687 C CA . ASP A 1 91 ? 12.109 17.453 14.25 1 80.25 91 ASP A CA 1
ATOM 688 C C . ASP A 1 91 ? 13.477 17.906 13.742 1 80.25 91 ASP A C 1
ATOM 690 O O . ASP A 1 91 ? 14.508 17.594 14.328 1 80.25 91 ASP A O 1
ATOM 694 N N . ALA A 1 92 ? 13.453 18.391 12.555 1 66.31 92 ALA A N 1
ATOM 695 C CA . ALA A 1 92 ? 14.695 18.797 11.891 1 66.31 92 ALA A CA 1
ATOM 696 C C . ALA A 1 92 ? 15.508 19.734 12.766 1 66.31 92 ALA A C 1
ATOM 698 O O . ALA A 1 92 ? 16.734 19.766 12.68 1 66.31 92 ALA A O 1
ATOM 699 N N . ALA A 1 93 ? 14.766 20.438 13.492 1 67.12 93 ALA A N 1
ATOM 700 C CA . ALA A 1 93 ? 15.5 21.422 14.281 1 67.12 93 ALA A CA 1
ATOM 701 C C . ALA A 1 93 ? 16.047 20.797 15.562 1 67.12 93 ALA A C 1
ATOM 703 O O . ALA A 1 93 ? 16.828 21.438 16.281 1 67.12 93 ALA A O 1
ATOM 704 N N . GLY A 1 94 ? 15.906 19.453 15.641 1 63.94 94 GLY A N 1
ATOM 705 C CA . GLY A 1 94 ? 16.438 18.688 16.75 1 63.94 94 GLY A CA 1
ATOM 706 C C . GLY A 1 94 ? 16.016 19.234 18.109 1 63.94 94 GLY A C 1
ATOM 707 O O . GLY A 1 94 ? 16.75 19.125 19.094 1 63.94 94 GLY A O 1
ATOM 708 N N . ARG A 1 95 ? 14.969 19.969 18.156 1 68.56 95 ARG A N 1
ATOM 709 C CA . ARG A 1 95 ? 14.633 20.656 19.391 1 68.56 95 ARG A CA 1
ATOM 710 C C . ARG A 1 95 ? 14.086 19.672 20.438 1 68.56 95 ARG A C 1
ATOM 712 O O . ARG A 1 95 ? 14.594 19.594 21.547 1 68.56 95 ARG A O 1
ATOM 719 N N . ALA A 1 96 ? 13.039 18.906 20.141 1 86.56 96 ALA A N 1
ATOM 720 C CA . ALA A 1 96 ? 12.477 17.953 21.094 1 86.56 96 ALA A CA 1
ATOM 721 C C . ALA A 1 96 ? 11.891 16.734 20.375 1 86.56 96 ALA A C 1
ATOM 723 O O . ALA A 1 96 ? 11.406 16.844 19.234 1 86.56 96 ALA A O 1
ATOM 724 N N . PRO A 1 97 ? 12.125 15.5 21.062 1 93.81 97 PRO A N 1
ATOM 725 C CA . PRO A 1 97 ? 11.375 14.359 20.531 1 93.81 97 PRO A CA 1
ATOM 726 C C . PRO A 1 97 ? 9.875 14.609 20.5 1 93.81 97 PRO A C 1
ATOM 728 O O . PRO A 1 97 ? 9.336 15.305 21.375 1 93.81 97 PRO A O 1
ATOM 731 N N . LEU A 1 98 ? 9.242 14.156 19.516 1 96.38 98 LEU A N 1
ATOM 732 C CA . LEU A 1 98 ? 7.801 14.312 19.344 1 96.38 98 LEU A CA 1
ATOM 733 C C . LEU A 1 98 ? 7.082 12.984 19.562 1 96.38 98 LEU A C 1
ATOM 735 O O . LEU A 1 98 ? 7.445 11.969 18.984 1 96.38 98 LEU A O 1
ATOM 739 N N . PHE A 1 99 ? 6.082 13.008 20.469 1 96.56 99 PHE A N 1
ATOM 740 C CA . PHE A 1 99 ? 5.34 11.797 20.797 1 96.56 99 PHE A CA 1
ATOM 741 C C . PHE A 1 99 ? 3.857 11.969 20.484 1 96.56 99 PHE A C 1
ATOM 743 O O . PHE A 1 99 ? 3.336 13.086 20.531 1 96.56 99 PHE A O 1
ATOM 750 N N . ALA A 1 100 ? 3.188 10.922 20.156 1 97.38 100 ALA A N 1
ATOM 751 C CA . ALA A 1 100 ? 1.731 10.82 20.141 1 97.38 100 ALA A CA 1
ATOM 752 C C . ALA A 1 100 ? 1.208 10.102 21.375 1 97.38 100 ALA A C 1
ATOM 754 O O . ALA A 1 100 ? 1.766 9.078 21.797 1 97.38 100 ALA A O 1
ATOM 755 N N . VAL A 1 101 ? 0.188 10.656 21.953 1 96.5 101 VAL A N 1
ATOM 756 C CA . VAL A 1 101 ? -0.428 10.078 23.141 1 96.5 101 VAL A CA 1
ATOM 757 C C . VAL A 1 101 ? -1.902 9.789 22.859 1 96.5 101 VAL A C 1
ATOM 759 O O . VAL A 1 101 ? -2.648 10.672 22.438 1 96.5 101 VAL A O 1
ATOM 762 N N . GLY A 1 102 ? -2.316 8.539 23.188 1 94.94 102 GLY A N 1
ATOM 763 C CA . GLY A 1 102 ? -3.627 8.062 22.766 1 94.94 102 GLY A CA 1
ATOM 764 C C . GLY A 1 102 ? -4.645 8.062 23.891 1 94.94 102 GLY A C 1
ATOM 765 O O . GLY A 1 102 ? -5.402 7.102 24.047 1 94.94 102 GLY A O 1
ATOM 766 N N . SER A 1 103 ? -4.668 9.094 24.766 1 93.56 103 SER A N 1
ATOM 767 C CA . SER A 1 103 ? -5.684 9.188 25.797 1 93.56 103 SER A CA 1
ATOM 768 C C . SER A 1 103 ? -5.965 10.633 26.188 1 93.56 103 SER A C 1
ATOM 770 O O . SER A 1 103 ? -5.07 11.344 26.641 1 93.56 103 SER A O 1
ATOM 772 N N . ALA A 1 104 ? -7.262 10.969 26.078 1 92.81 104 ALA A N 1
ATOM 773 C CA . ALA A 1 104 ? -7.668 12.305 26.484 1 92.81 104 ALA A CA 1
ATOM 774 C C . ALA A 1 104 ? -7.402 12.539 27.969 1 92.81 104 ALA A C 1
ATOM 776 O O . ALA A 1 104 ? -7.25 13.68 28.406 1 92.81 104 ALA A O 1
ATOM 777 N N . ALA A 1 105 ? -7.324 11.453 28.703 1 91.31 105 ALA A N 1
ATOM 778 C CA . ALA A 1 105 ? -7.098 11.547 30.141 1 91.31 105 ALA A CA 1
ATOM 779 C C . ALA A 1 105 ? -5.723 12.133 30.438 1 91.31 105 ALA A C 1
ATOM 781 O O . ALA A 1 105 ? -5.48 12.625 31.547 1 91.31 105 ALA A O 1
ATOM 782 N N . ALA A 1 106 ? -4.938 12.062 29.484 1 91.12 106 ALA A N 1
ATOM 783 C CA . ALA A 1 106 ? -3.59 12.594 29.672 1 91.12 106 ALA A CA 1
ATOM 784 C C . ALA A 1 106 ? -3.609 14.117 29.766 1 91.12 106 ALA A C 1
ATOM 786 O O . ALA A 1 106 ? -2.654 14.727 30.25 1 91.12 106 ALA A O 1
ATOM 787 N N . LEU A 1 107 ? -4.691 14.688 29.203 1 89.44 107 LEU A N 1
ATOM 788 C CA . LEU A 1 107 ? -4.766 16.141 29.266 1 89.44 107 LEU A CA 1
ATOM 789 C C . LEU A 1 107 ? -5.055 16.625 30.688 1 89.44 107 LEU A C 1
ATOM 791 O O . LEU A 1 107 ? -5.957 16.094 31.344 1 89.44 107 LEU A O 1
ATOM 795 N N . ALA A 1 108 ? -4.055 17.281 31.234 1 73.38 108 ALA A N 1
ATOM 796 C CA . ALA A 1 108 ? -4.25 17.828 32.562 1 73.38 108 ALA A CA 1
ATOM 797 C C . ALA A 1 108 ? -5.344 18.906 32.562 1 73.38 108 ALA A C 1
ATOM 799 O O . ALA A 1 108 ? -5.598 19.531 31.547 1 73.38 108 ALA A O 1
ATOM 800 N N . GLY A 1 109 ? -6.203 18.953 33.594 1 66.56 109 GLY A N 1
ATOM 801 C CA . GLY A 1 109 ? -7.246 19.938 33.812 1 66.56 109 GLY A CA 1
ATOM 802 C C . GLY A 1 109 ? -6.812 21.344 33.469 1 66.56 109 GLY A C 1
ATOM 803 O O . GLY A 1 109 ? -5.668 21.734 33.719 1 66.56 109 GLY A O 1
ATOM 804 N N . GLY A 1 110 ? -7.152 21.938 32.188 1 66.44 110 GLY A N 1
ATOM 805 C CA . GLY A 1 110 ? -6.969 23.359 31.969 1 66.44 110 GLY A CA 1
ATOM 806 C C . GLY A 1 110 ? -6.449 23.672 30.578 1 66.44 110 GLY A C 1
ATOM 807 O O . GLY A 1 110 ? -6.238 24.844 30.25 1 66.44 110 GLY A O 1
ATOM 808 N N . ALA A 1 111 ? -6.098 22.594 29.859 1 75.12 111 ALA A N 1
ATOM 809 C CA . ALA A 1 111 ? -5.559 22.984 28.547 1 75.12 111 ALA A CA 1
ATOM 810 C C . ALA A 1 111 ? -6.633 23.609 27.672 1 75.12 111 ALA A C 1
ATOM 812 O O . ALA A 1 111 ? -7.746 23.094 27.578 1 75.12 111 ALA A O 1
ATOM 813 N N . SER A 1 112 ? -6.367 24.844 27.297 1 85.62 112 SER A N 1
ATOM 814 C CA . SER A 1 112 ? -7.266 25.484 26.344 1 85.62 112 SER A CA 1
ATOM 815 C C . SER A 1 112 ? -7.211 24.812 24.984 1 85.62 112 SER A C 1
ATOM 817 O O . SER A 1 112 ? -6.148 24.359 24.547 1 85.62 112 SER A O 1
ATOM 819 N N . GLY A 1 113 ? -8.352 24.516 24.484 1 91.81 113 GLY A N 1
ATOM 820 C CA . GLY A 1 113 ? -8.469 23.844 23.203 1 91.81 113 GLY A CA 1
ATOM 821 C C . GLY A 1 113 ? -9.547 22.781 23.172 1 91.81 113 GLY A C 1
ATOM 822 O O . GLY A 1 113 ? -10.438 22.781 24.031 1 91.81 113 GLY A O 1
ATOM 823 N N . GLY A 1 114 ? -9.531 22.016 22.125 1 94.81 114 GLY A N 1
ATOM 824 C CA . GLY A 1 114 ? -10.508 20.953 21.953 1 94.81 114 GLY A CA 1
ATOM 825 C C . GLY A 1 114 ? -10.047 19.875 20.984 1 94.81 114 GLY A C 1
ATOM 826 O O . GLY A 1 114 ? -9.039 20.047 20.297 1 94.81 114 GLY A O 1
ATOM 827 N N . PHE A 1 115 ? -10.711 18.781 21.078 1 96.44 115 PHE A N 1
ATOM 828 C CA . PHE A 1 115 ? -10.422 17.672 20.172 1 96.44 115 PHE A CA 1
ATOM 829 C C . PHE A 1 115 ? -11.172 17.844 18.859 1 96.44 115 PHE A C 1
ATOM 831 O O . PHE A 1 115 ? -12.367 18.141 18.844 1 96.44 115 PHE A O 1
ATOM 838 N N . SER A 1 116 ? -10.461 17.688 17.734 1 96.5 116 SER A N 1
ATOM 839 C CA . SER A 1 116 ? -11.047 17.844 16.406 1 96.5 116 SER A CA 1
ATOM 840 C C . SER A 1 116 ? -10.617 16.719 15.484 1 96.5 116 SER A C 1
ATOM 842 O O . SER A 1 116 ? -9.469 16.266 15.539 1 96.5 116 SER A O 1
ATOM 844 N N . PRO A 1 117 ? -11.594 16.297 14.578 1 95.62 117 PRO A N 1
ATOM 845 C CA . PRO A 1 117 ? -11.156 15.359 13.531 1 95.62 117 PRO A CA 1
ATOM 846 C C . PRO A 1 117 ? -10.07 15.945 12.633 1 95.62 117 PRO A C 1
ATOM 848 O O . PRO A 1 117 ? -10.086 17.141 12.336 1 95.62 117 PRO A O 1
ATOM 851 N N . LEU A 1 118 ? -9.125 15.125 12.227 1 95.44 118 LEU A N 1
ATOM 852 C CA . LEU A 1 118 ? -8.008 15.602 11.414 1 95.44 118 LEU A CA 1
ATOM 853 C C . LEU A 1 118 ? -8.508 16.219 10.109 1 95.44 118 LEU A C 1
ATOM 855 O O . LEU A 1 118 ? -7.914 17.172 9.609 1 95.44 118 LEU A O 1
ATOM 859 N N . ARG A 1 119 ? -9.562 15.688 9.547 1 91.88 119 ARG A N 1
ATOM 860 C CA . ARG A 1 119 ? -10.086 16.219 8.297 1 91.88 119 ARG A CA 1
ATOM 861 C C . ARG A 1 119 ? -10.469 17.688 8.453 1 91.88 119 ARG A C 1
ATOM 863 O O . ARG A 1 119 ? -10.258 18.484 7.539 1 91.88 119 ARG A O 1
ATOM 870 N N . SER A 1 120 ? -11.047 18.031 9.586 1 91.38 120 SER A N 1
ATOM 871 C CA . SER A 1 120 ? -11.414 19.422 9.867 1 91.38 120 SER A CA 1
ATOM 872 C C . SER A 1 120 ? -10.188 20.312 10 1 91.38 120 SER A C 1
ATOM 874 O O . SER A 1 120 ? -10.195 21.453 9.562 1 91.38 120 SER A O 1
ATOM 876 N N . LEU A 1 121 ? -9.148 19.781 10.562 1 92.62 121 LEU A N 1
ATOM 877 C CA . LEU A 1 121 ? -7.914 20.547 10.727 1 92.62 121 LEU A CA 1
ATOM 878 C C . LEU A 1 121 ? -7.227 20.75 9.383 1 92.62 121 LEU A C 1
ATOM 880 O O . LEU A 1 121 ? -6.555 21.766 9.18 1 92.62 121 LEU A O 1
ATOM 884 N N . ALA A 1 122 ? -7.391 19.812 8.508 1 90 122 ALA A N 1
ATOM 885 C CA . ALA A 1 122 ? -6.746 19.875 7.199 1 90 122 ALA A CA 1
ATOM 886 C C . ALA A 1 122 ? -7.262 21.078 6.395 1 90 122 ALA A C 1
ATOM 888 O O . ALA A 1 122 ? -6.504 21.703 5.664 1 90 122 ALA A O 1
ATOM 889 N N . SER A 1 123 ? -8.469 21.406 6.555 1 82.06 123 SER A N 1
ATOM 890 C CA . SER A 1 123 ? -9.078 22.5 5.824 1 82.06 123 SER A CA 1
ATOM 891 C C . SER A 1 123 ? -8.555 23.859 6.312 1 82.06 123 SER A C 1
ATOM 893 O O . SER A 1 123 ? -8.648 24.859 5.605 1 82.06 123 SER A O 1
ATOM 895 N N . LEU A 1 124 ? -7.992 23.844 7.492 1 79.31 124 LEU A N 1
ATOM 896 C CA . LEU A 1 124 ? -7.551 25.078 8.117 1 79.31 124 LEU A CA 1
ATOM 897 C C . LEU A 1 124 ? -6.039 25.25 7.98 1 79.31 124 LEU A C 1
ATOM 899 O O . LEU A 1 124 ? -5.516 26.344 8.172 1 79.31 124 LEU A O 1
ATOM 903 N N . ALA A 1 125 ? -5.426 24.125 7.656 1 81.25 125 ALA A N 1
ATOM 904 C CA . ALA A 1 125 ? -3.967 24.156 7.613 1 81.25 125 ALA A CA 1
ATOM 905 C C . ALA A 1 125 ? -3.463 25 6.449 1 81.25 125 ALA A C 1
ATOM 907 O O . ALA A 1 125 ? -3.9 24.828 5.309 1 81.25 125 ALA A O 1
ATOM 908 N N . SER A 1 126 ? -2.711 25.969 6.762 1 78.62 126 SER A N 1
ATOM 909 C CA . SER A 1 126 ? -2.156 26.844 5.73 1 78.62 126 SER A CA 1
ATOM 910 C C . SER A 1 126 ? -0.651 27.016 5.898 1 78.62 126 SER A C 1
ATOM 912 O O . SER A 1 126 ? -0.134 26.938 7.016 1 78.62 126 SER A O 1
ATOM 914 N N . GLY A 1 127 ? -0.007 27.109 4.773 1 82.62 127 GLY A N 1
ATOM 915 C CA . GLY A 1 127 ? 1.428 27.344 4.789 1 82.62 127 GLY A CA 1
ATOM 916 C C . GLY A 1 127 ? 2.236 26.094 5.078 1 82.62 127 GLY A C 1
ATOM 917 O O . GLY A 1 127 ? 1.672 25.031 5.324 1 82.62 127 GLY A O 1
ATOM 918 N N . ALA A 1 128 ? 3.477 26.203 5.043 1 84 128 ALA A N 1
ATOM 919 C CA . ALA A 1 128 ? 4.402 25.078 5.207 1 84 128 ALA A CA 1
ATOM 920 C C . ALA A 1 128 ? 4.348 24.531 6.625 1 84 128 ALA A C 1
ATOM 922 O O . ALA A 1 128 ? 4.371 23.312 6.824 1 84 128 ALA A O 1
ATOM 923 N N . ARG A 1 129 ? 4.238 25.438 7.586 1 86.12 129 ARG A N 1
ATOM 924 C CA . ARG A 1 129 ? 4.215 25.016 8.977 1 86.12 129 ARG A CA 1
ATOM 925 C C . ARG A 1 129 ? 2.932 24.25 9.297 1 86.12 129 ARG A C 1
ATOM 927 O O . ARG A 1 129 ? 2.961 23.234 10.008 1 86.12 129 ARG A O 1
ATOM 934 N N . GLY A 1 130 ? 1.898 24.781 8.812 1 88.75 130 GLY A N 1
ATOM 935 C CA . GLY A 1 130 ? 0.627 24.109 9 1 88.75 130 GLY A CA 1
ATOM 936 C C . GLY A 1 130 ? 0.576 22.75 8.336 1 88.75 130 GLY A C 1
ATOM 937 O O . GLY A 1 130 ? 0.075 21.781 8.922 1 88.75 130 GLY A O 1
ATOM 938 N N . ALA A 1 131 ? 1.165 22.719 7.168 1 90.31 131 ALA A N 1
ATOM 939 C CA . ALA A 1 131 ? 1.192 21.469 6.422 1 90.31 131 ALA A CA 1
ATOM 940 C C . ALA A 1 131 ? 2.025 20.422 7.148 1 90.31 131 ALA A C 1
ATOM 942 O O . ALA A 1 131 ? 1.631 19.25 7.23 1 90.31 131 ALA A O 1
ATOM 943 N N . GLU A 1 132 ? 3.08 20.844 7.664 1 92.5 132 GLU A N 1
ATOM 944 C CA . GLU A 1 132 ? 3.949 19.922 8.391 1 92.5 132 GLU A CA 1
ATOM 945 C C . GLU A 1 132 ? 3.273 19.422 9.664 1 92.5 132 GLU A C 1
ATOM 947 O O . GLU A 1 132 ? 3.346 18.234 9.977 1 92.5 132 GLU A O 1
ATOM 952 N N . ALA A 1 133 ? 2.645 20.328 10.359 1 93.38 133 ALA A N 1
ATOM 953 C CA . ALA A 1 133 ? 1.932 19.953 11.578 1 93.38 133 ALA A CA 1
ATOM 954 C C . ALA A 1 133 ? 0.833 18.938 11.281 1 93.38 133 ALA A C 1
ATOM 956 O O . ALA A 1 133 ? 0.661 17.969 12.023 1 93.38 133 ALA A O 1
ATOM 957 N N . LEU A 1 134 ? 0.19 19.172 10.227 1 95.25 134 LEU A N 1
ATOM 958 C CA . LEU A 1 134 ? -0.881 18.266 9.82 1 95.25 134 LEU A CA 1
ATOM 959 C C . LEU A 1 134 ? -0.323 16.891 9.445 1 95.25 134 LEU A C 1
ATOM 961 O O . LEU A 1 134 ? -0.916 15.867 9.781 1 95.25 134 LEU A O 1
ATOM 965 N N . ALA A 1 135 ? 0.786 16.922 8.758 1 96.38 135 ALA A N 1
ATOM 966 C CA . ALA A 1 135 ? 1.436 15.68 8.367 1 96.38 135 ALA A CA 1
ATOM 967 C C . ALA A 1 135 ? 1.84 14.867 9.594 1 96.38 135 ALA A C 1
ATOM 969 O O . ALA A 1 135 ? 1.613 13.656 9.641 1 96.38 135 ALA A O 1
ATOM 970 N N . ARG A 1 136 ? 2.381 15.508 10.57 1 96.5 136 ARG A N 1
ATOM 971 C CA . ARG A 1 136 ? 2.783 14.844 11.805 1 96.5 136 ARG A CA 1
ATOM 972 C C . ARG A 1 136 ? 1.573 14.297 12.547 1 96.5 136 ARG A C 1
ATOM 974 O O . ARG A 1 136 ? 1.602 13.164 13.039 1 96.5 136 ARG A O 1
ATOM 981 N N . ALA A 1 137 ? 0.538 15.086 12.609 1 98 137 ALA A N 1
ATOM 982 C CA . ALA A 1 137 ? -0.692 14.633 13.258 1 98 137 ALA A CA 1
ATOM 983 C C . ALA A 1 137 ? -1.281 13.43 12.523 1 98 137 ALA A C 1
ATOM 985 O O . ALA A 1 137 ? -1.821 12.516 13.156 1 98 137 ALA A O 1
ATOM 986 N N . GLY A 1 138 ? -1.175 13.477 11.219 1 98.25 138 GLY A N 1
ATOM 987 C CA . GLY A 1 138 ? -1.649 12.344 10.438 1 98.25 138 GLY A CA 1
ATOM 988 C C . GLY A 1 138 ? -0.902 11.055 10.742 1 98.25 138 GLY A C 1
ATOM 989 O O . GLY A 1 138 ? -1.516 10 10.898 1 98.25 138 GLY A O 1
ATOM 990 N N . GLN A 1 139 ? 0.394 11.117 10.766 1 97.94 139 GLN A N 1
ATOM 991 C CA . GLN A 1 139 ? 1.179 9.938 11.117 1 97.94 139 GLN A CA 1
ATOM 992 C C . GLN A 1 139 ? 0.811 9.43 12.508 1 97.94 139 GLN A C 1
ATOM 994 O O . GLN A 1 139 ? 0.636 8.219 12.711 1 97.94 139 GLN A O 1
ATOM 999 N N . ALA A 1 140 ? 0.672 10.352 13.453 1 98.19 140 ALA A N 1
ATOM 1000 C CA . ALA A 1 140 ? 0.302 10.008 14.82 1 98.19 140 ALA A CA 1
ATOM 1001 C C . ALA A 1 140 ? -1.024 9.258 14.859 1 98.19 140 ALA A C 1
ATOM 1003 O O . ALA A 1 140 ? -1.128 8.195 15.484 1 98.19 140 ALA A O 1
ATOM 1004 N N . ARG A 1 141 ? -1.966 9.812 14.18 1 98.31 141 ARG A N 1
ATOM 1005 C CA . ARG A 1 141 ? -3.289 9.195 14.164 1 98.31 141 ARG A CA 1
ATOM 1006 C C . ARG A 1 141 ? -3.227 7.777 13.602 1 98.31 141 ARG A C 1
ATOM 1008 O O . ARG A 1 141 ? -3.857 6.863 14.141 1 98.31 141 ARG A O 1
ATOM 1015 N N . ASN A 1 142 ? -2.512 7.641 12.508 1 98.44 142 ASN A N 1
ATOM 1016 C CA . ASN A 1 142 ? -2.383 6.332 11.875 1 98.44 142 ASN A CA 1
ATOM 1017 C C . ASN A 1 142 ? -1.771 5.309 12.828 1 98.44 142 ASN A C 1
ATOM 1019 O O . ASN A 1 142 ? -2.248 4.176 12.922 1 98.44 142 ASN A O 1
ATOM 1023 N N . LEU A 1 143 ? -0.729 5.668 13.531 1 98.19 143 LEU A N 1
ATOM 1024 C CA . LEU A 1 143 ? -0.057 4.766 14.453 1 98.19 143 LEU A CA 1
ATOM 1025 C C . LEU A 1 143 ? -0.965 4.422 15.633 1 98.19 143 LEU A C 1
ATOM 1027 O O . LEU A 1 143 ? -1.047 3.26 16.031 1 98.19 143 LEU A O 1
ATOM 1031 N N . LEU A 1 144 ? -1.655 5.426 16.156 1 98.06 144 LEU A N 1
ATOM 1032 C CA . LEU A 1 144 ? -2.564 5.18 17.266 1 98.06 144 LEU A CA 1
ATOM 1033 C C . LEU A 1 144 ? -3.723 4.285 16.828 1 98.06 144 LEU A C 1
ATOM 1035 O O . LEU A 1 144 ? -4.172 3.432 17.594 1 98.06 144 LEU A O 1
ATOM 1039 N N . HIS A 1 145 ? -4.203 4.547 15.625 1 97.88 145 HIS A N 1
ATOM 1040 C CA . HIS A 1 145 ? -5.238 3.68 15.078 1 97.88 145 HIS A CA 1
ATOM 1041 C C . HIS A 1 145 ? -4.781 2.223 15.055 1 97.88 145 HIS A C 1
ATOM 1043 O O . HIS A 1 145 ? -5.52 1.333 15.484 1 97.88 145 HIS A O 1
ATOM 1049 N N . TRP A 1 146 ? -3.602 1.988 14.57 1 98.12 146 TRP A N 1
ATOM 1050 C CA . TRP A 1 146 ? -3.053 0.639 14.508 1 98.12 146 TRP A CA 1
ATOM 1051 C C . TRP A 1 146 ? -2.934 0.027 15.898 1 98.12 146 TRP A C 1
ATOM 1053 O O . TRP A 1 146 ? -3.297 -1.133 16.109 1 98.12 146 TRP A O 1
ATOM 1063 N N . HIS A 1 147 ? -2.408 0.776 16.844 1 97.75 147 HIS A N 1
ATOM 1064 C CA . HIS A 1 147 ? -2.246 0.269 18.203 1 97.75 147 HIS A CA 1
ATOM 1065 C C . HIS A 1 147 ? -3.582 -0.179 18.781 1 97.75 147 HIS A C 1
ATOM 1067 O O . HIS A 1 147 ? -3.652 -1.204 19.469 1 97.75 147 HIS A O 1
ATOM 1073 N N . ALA A 1 148 ? -4.648 0.578 18.516 1 96.69 148 ALA A N 1
ATOM 1074 C CA . ALA A 1 148 ? -5.973 0.247 19.047 1 96.69 148 ALA A CA 1
ATOM 1075 C C . ALA A 1 148 ? -6.492 -1.053 18.438 1 96.69 148 ALA A C 1
ATOM 1077 O O . ALA A 1 148 ? -7.379 -1.697 19 1 96.69 148 ALA A O 1
ATOM 1078 N N . ARG A 1 149 ? -5.906 -1.468 17.328 1 97.12 149 ARG A N 1
ATOM 1079 C CA . ARG A 1 149 ? -6.391 -2.635 16.594 1 97.12 149 ARG A CA 1
ATOM 1080 C C . ARG A 1 149 ? -5.383 -3.777 16.656 1 97.12 149 ARG A C 1
ATOM 1082 O O . ARG A 1 149 ? -5.512 -4.766 15.93 1 97.12 149 ARG A O 1
ATOM 1089 N N . ALA A 1 150 ? -4.363 -3.648 17.438 1 98.06 150 ALA A N 1
ATOM 1090 C CA . ALA A 1 150 ? -3.32 -4.664 17.547 1 98.06 150 ALA A CA 1
ATOM 1091 C C . ALA A 1 150 ? -3.061 -5.035 19 1 98.06 150 ALA A C 1
ATOM 1093 O O . ALA A 1 150 ? -1.954 -5.449 19.359 1 98.06 150 ALA A O 1
ATOM 1094 N N . ARG A 1 151 ? -4.047 -4.816 19.812 1 97.94 151 ARG A N 1
ATOM 1095 C CA . ARG A 1 151 ? -3.918 -5.121 21.234 1 97.94 151 ARG A CA 1
ATOM 1096 C C . ARG A 1 151 ? -3.785 -6.621 21.469 1 97.94 151 ARG A C 1
ATOM 1098 O O . ARG A 1 151 ? -3.227 -7.055 22.484 1 97.94 151 ARG A O 1
ATOM 1105 N N . PHE A 1 152 ? -4.328 -7.375 20.562 1 98.69 152 PHE A N 1
ATOM 1106 C CA . PHE A 1 152 ? -4.254 -8.828 20.609 1 98.69 152 PHE A CA 1
ATOM 1107 C C . PHE A 1 152 ? -3.668 -9.398 19.328 1 98.69 152 PHE A C 1
ATOM 1109 O O . PHE A 1 152 ? -3.865 -8.828 18.25 1 98.69 152 PHE A O 1
ATOM 1116 N N . CYS A 1 153 ? -3 -10.5 19.5 1 98.62 153 CYS A N 1
ATOM 1117 C CA . CYS A 1 153 ? -2.383 -11.172 18.359 1 98.62 153 CYS A CA 1
ATOM 1118 C C . CYS A 1 153 ? -3.434 -11.859 17.5 1 98.62 153 CYS A C 1
ATOM 1120 O O . CYS A 1 153 ? -4.215 -12.68 17.984 1 98.62 153 CYS A O 1
ATOM 1122 N N . GLY A 1 154 ? -3.459 -11.594 16.25 1 98.44 154 GLY A N 1
ATOM 1123 C CA . GLY A 1 154 ? -4.422 -12.195 15.344 1 98.44 154 GLY A CA 1
ATOM 1124 C C . GLY A 1 154 ? -4.219 -13.688 15.156 1 98.44 154 GLY A C 1
ATOM 1125 O O . GLY A 1 154 ? -5.148 -14.406 14.789 1 98.44 154 GLY A O 1
ATOM 1126 N N . ALA A 1 155 ? -3.041 -14.18 15.383 1 97.94 155 ALA A N 1
ATOM 1127 C CA . ALA A 1 155 ? -2.703 -15.578 15.148 1 97.94 155 ALA A CA 1
ATOM 1128 C C . ALA A 1 155 ? -3.094 -16.453 16.344 1 97.94 155 ALA A C 1
ATOM 1130 O O . ALA A 1 155 ? -3.664 -17.531 16.172 1 97.94 155 ALA A O 1
ATOM 1131 N N . CYS A 1 156 ? -2.889 -15.93 17.594 1 98.19 156 CYS A N 1
ATOM 1132 C CA . CYS A 1 156 ? -3.061 -16.828 18.719 1 98.19 156 CYS A CA 1
ATOM 1133 C C . CYS A 1 156 ? -3.992 -16.219 19.766 1 98.19 156 CYS A C 1
ATOM 1135 O O . CYS A 1 156 ? -4.324 -16.859 20.766 1 98.19 156 CYS A O 1
ATOM 1137 N N . GLY A 1 157 ? -4.289 -14.961 19.656 1 98.12 157 GLY A N 1
ATOM 1138 C CA . GLY A 1 157 ? -5.219 -14.32 20.578 1 98.12 157 GLY A CA 1
ATOM 1139 C C . GLY A 1 157 ? -4.547 -13.75 21.812 1 98.12 157 GLY A C 1
ATOM 1140 O O . GLY A 1 157 ? -5.203 -13.148 22.656 1 98.12 157 GLY A O 1
ATOM 1141 N N . GLY A 1 158 ? -3.258 -13.867 21.859 1 98.5 158 GLY A N 1
ATOM 1142 C CA . GLY A 1 158 ? -2.535 -13.344 23.016 1 98.5 158 GLY A CA 1
ATOM 1143 C C . GLY A 1 158 ? -2.439 -11.828 23.016 1 98.5 158 GLY A C 1
ATOM 1144 O O . GLY A 1 158 ? -2.508 -11.195 21.953 1 98.5 158 GLY A O 1
ATOM 1145 N N . ARG A 1 159 ? -2.203 -11.273 24.234 1 98.31 159 ARG A N 1
ATOM 1146 C CA . ARG A 1 159 ? -2.027 -9.828 24.344 1 98.31 159 ARG A CA 1
ATOM 1147 C C . ARG A 1 159 ? -0.688 -9.391 23.766 1 98.31 159 ARG A C 1
ATOM 1149 O O . ARG A 1 159 ? 0.311 -10.102 23.891 1 98.31 159 ARG A O 1
ATOM 1156 N N . THR A 1 160 ? -0.704 -8.227 23.156 1 98.19 160 THR A N 1
ATOM 1157 C CA . THR A 1 160 ? 0.538 -7.695 22.594 1 98.19 160 THR A CA 1
ATOM 1158 C C . THR A 1 160 ? 1.004 -6.477 23.391 1 98.19 160 THR A C 1
ATOM 1160 O O . THR A 1 160 ? 0.211 -5.84 24.094 1 98.19 160 THR A O 1
ATOM 1163 N N . ALA A 1 161 ? 2.312 -6.215 23.312 1 97 161 ALA A N 1
ATOM 1164 C CA . ALA A 1 161 ? 2.889 -5.055 23.984 1 97 161 ALA A CA 1
ATOM 1165 C C . ALA A 1 161 ? 3.711 -4.211 23.016 1 97 161 ALA A C 1
ATOM 1167 O O . ALA A 1 161 ? 4.359 -4.746 22.109 1 97 161 ALA A O 1
ATOM 1168 N N . ALA A 1 162 ? 3.689 -2.926 23.266 1 96.12 162 ALA A N 1
ATOM 1169 C CA . ALA A 1 162 ? 4.441 -2.006 22.406 1 96.12 162 ALA A CA 1
ATOM 1170 C C . ALA A 1 162 ? 5.945 -2.201 22.594 1 96.12 162 ALA A C 1
ATOM 1172 O O . ALA A 1 162 ? 6.422 -2.406 23.719 1 96.12 162 ALA A O 1
ATOM 1173 N N . ARG A 1 163 ? 6.66 -2.225 21.516 1 95.5 163 ARG A N 1
ATOM 1174 C CA . ARG A 1 163 ? 8.117 -2.264 21.438 1 95.5 163 ARG A CA 1
ATOM 1175 C C . ARG A 1 163 ? 8.641 -1.224 20.453 1 95.5 163 ARG A C 1
ATOM 1177 O O . ARG A 1 163 ? 7.867 -0.599 19.734 1 95.5 163 ARG A O 1
ATOM 1184 N N . LYS A 1 164 ? 9.969 -0.952 20.531 1 95.5 164 LYS A N 1
ATOM 1185 C CA . LYS A 1 164 ? 10.617 -0.01 19.625 1 95.5 164 LYS A CA 1
ATOM 1186 C C . LYS A 1 164 ? 9.914 1.343 19.641 1 95.5 164 LYS A C 1
ATOM 1188 O O . LYS A 1 164 ? 9.531 1.859 18.594 1 95.5 164 LYS A O 1
ATOM 1193 N N . ALA A 1 165 ? 9.633 1.829 20.812 1 96.44 165 ALA A N 1
ATOM 1194 C CA . ALA A 1 165 ? 9.023 3.135 21.047 1 96.44 165 ALA A CA 1
ATOM 1195 C C . ALA A 1 165 ? 7.688 3.256 20.312 1 96.44 165 ALA A C 1
ATOM 1197 O O . ALA A 1 165 ? 7.328 4.336 19.828 1 96.44 165 ALA A O 1
ATOM 1198 N N . GLY A 1 166 ? 7.008 2.168 20.141 1 96.56 166 GLY A N 1
ATOM 1199 C CA . GLY A 1 166 ? 5.668 2.188 19.578 1 96.56 166 GLY A CA 1
ATOM 1200 C C . GLY A 1 166 ? 5.625 1.773 18.125 1 96.56 166 GLY A C 1
ATOM 1201 O O . GLY A 1 166 ? 4.551 1.674 17.531 1 96.56 166 GLY A O 1
ATOM 1202 N N . TRP A 1 167 ? 6.742 1.45 17.531 1 97.06 167 TRP A N 1
ATOM 1203 C CA . TRP A 1 167 ? 6.77 1.141 16.094 1 97.06 167 TRP A CA 1
ATOM 1204 C C . TRP A 1 167 ? 6.688 -0.364 15.867 1 97.06 167 TRP A C 1
ATOM 1206 O O . TRP A 1 167 ? 6.773 -0.828 14.727 1 97.06 167 TRP A O 1
ATOM 1216 N N . LYS A 1 168 ? 6.539 -1.079 16.844 1 96.94 168 LYS A N 1
ATOM 1217 C CA . LYS A 1 168 ? 6.371 -2.529 16.844 1 96.94 168 LYS A CA 1
ATOM 1218 C C . LYS A 1 168 ? 5.559 -2.988 18.047 1 96.94 168 LYS A C 1
ATOM 1220 O O . LYS A 1 168 ? 5.523 -2.309 19.078 1 96.94 168 LYS A O 1
ATOM 1225 N N . ARG A 1 169 ? 4.805 -4.035 17.859 1 98 169 ARG A N 1
ATOM 1226 C CA . ARG A 1 169 ? 4.234 -4.75 19 1 98 169 ARG A CA 1
ATOM 1227 C C . ARG A 1 169 ? 4.648 -6.219 18.984 1 98 169 ARG A C 1
ATOM 1229 O O . ARG A 1 169 ? 4.965 -6.77 17.938 1 98 169 ARG A O 1
ATOM 1236 N N . GLU A 1 170 ? 4.664 -6.785 20.109 1 98.12 170 GLU A N 1
ATOM 1237 C CA . GLU A 1 170 ? 5.074 -8.18 20.234 1 98.12 170 GLU A CA 1
ATOM 1238 C C . GLU A 1 170 ? 4.074 -8.969 21.078 1 98.12 170 GLU A C 1
ATOM 1240 O O . GLU A 1 170 ? 3.596 -8.484 22.109 1 98.12 170 GLU A O 1
ATOM 1245 N N . CYS A 1 171 ? 3.734 -10.109 20.594 1 98.5 171 CYS A N 1
ATOM 1246 C CA . CYS A 1 171 ? 2.789 -10.969 21.297 1 98.5 171 CYS A CA 1
ATOM 1247 C C . CYS A 1 171 ? 3.467 -11.703 22.453 1 98.5 171 CYS A C 1
ATOM 1249 O O . CYS A 1 171 ? 4.504 -12.344 22.266 1 98.5 171 CYS A O 1
ATOM 1251 N N . ALA A 1 172 ? 2.893 -11.727 23.547 1 97.25 172 ALA A N 1
ATOM 1252 C CA . ALA A 1 172 ? 3.42 -12.414 24.719 1 97.25 172 ALA A CA 1
ATOM 1253 C C . ALA A 1 172 ? 3.182 -13.922 24.625 1 97.25 172 ALA A C 1
ATOM 1255 O O . ALA A 1 172 ? 3.854 -14.703 25.297 1 97.25 172 ALA A O 1
ATOM 1256 N N . GLY A 1 173 ? 2.24 -14.25 23.875 1 96.94 173 GLY A N 1
ATOM 1257 C CA . GLY A 1 173 ? 1.872 -15.648 23.766 1 96.94 173 GLY A CA 1
ATOM 1258 C C . GLY A 1 173 ? 2.768 -16.438 22.812 1 96.94 173 GLY A C 1
ATOM 1259 O O . GLY A 1 173 ? 3.424 -17.391 23.219 1 96.94 173 GLY A O 1
ATOM 1260 N N . CYS A 1 174 ? 2.902 -16.016 21.625 1 97.62 174 CYS A N 1
ATOM 1261 C CA . CYS A 1 174 ? 3.607 -16.797 20.609 1 97.62 174 CYS A CA 1
ATOM 1262 C C . CYS A 1 174 ? 4.914 -16.125 20.219 1 97.62 174 CYS A C 1
ATOM 1264 O O . CYS A 1 174 ? 5.688 -16.688 19.438 1 97.62 174 CYS A O 1
ATOM 1266 N N . GLY A 1 175 ? 5.117 -14.922 20.609 1 97.56 175 GLY A N 1
ATOM 1267 C CA . GLY A 1 175 ? 6.344 -14.219 20.281 1 97.56 175 GLY A CA 1
ATOM 1268 C C . GLY A 1 175 ? 6.277 -13.523 18.938 1 97.56 175 GLY A C 1
ATOM 1269 O O . GLY A 1 175 ? 7.262 -12.938 18.484 1 97.56 175 GLY A O 1
ATOM 1270 N N . GLY A 1 176 ? 5.137 -13.523 18.375 1 97.25 176 GLY A N 1
ATOM 1271 C CA . GLY A 1 176 ? 4.98 -12.883 17.078 1 97.25 176 GLY A CA 1
ATOM 1272 C C . GLY A 1 176 ? 5.16 -11.375 17.125 1 97.25 176 GLY A C 1
ATOM 1273 O O . GLY A 1 176 ? 4.82 -10.742 18.125 1 97.25 176 GLY A O 1
ATOM 1274 N N . GLU A 1 177 ? 5.711 -10.844 16.062 1 97.81 177 GLU A N 1
ATOM 1275 C CA . GLU A 1 177 ? 5.91 -9.406 15.93 1 97.81 177 GLU A CA 1
ATOM 1276 C C . GLU A 1 177 ? 4.852 -8.781 15.016 1 97.81 177 GLU A C 1
ATOM 1278 O O . GLU A 1 177 ? 4.473 -9.375 14.008 1 97.81 177 GLU A O 1
ATOM 1283 N N . LEU A 1 178 ? 4.336 -7.695 15.477 1 98 178 LEU A N 1
ATOM 1284 C CA . LEU A 1 178 ? 3.365 -6.93 14.703 1 98 178 LEU A CA 1
ATOM 1285 C C . LEU A 1 178 ? 3.926 -5.562 14.328 1 98 178 LEU A C 1
ATOM 1287 O O . LEU A 1 178 ? 4.582 -4.914 15.148 1 98 178 LEU A O 1
ATOM 1291 N N . PHE A 1 179 ? 3.641 -5.141 13.117 1 98 179 PHE A N 1
ATOM 1292 C CA . PHE A 1 179 ? 4.098 -3.854 12.602 1 98 179 PHE A CA 1
ATOM 1293 C C . PHE A 1 179 ? 2.928 -3.029 12.086 1 98 179 PHE A C 1
ATOM 1295 O O . PHE A 1 179 ? 1.888 -3.578 11.719 1 98 179 PHE A O 1
ATOM 1302 N N . PRO A 1 180 ? 3.102 -1.69 12.062 1 97.88 180 PRO A N 1
ATOM 1303 C CA . PRO A 1 180 ? 2.008 -0.823 11.625 1 97.88 180 PRO A CA 1
ATOM 1304 C C . PRO A 1 180 ? 1.459 -1.215 10.258 1 97.88 180 PRO A C 1
ATOM 1306 O O . PRO A 1 180 ? 2.215 -1.658 9.383 1 97.88 180 PRO A O 1
ATOM 1309 N N . ARG A 1 181 ? 0.167 -1.056 10.117 1 96.94 181 ARG A N 1
ATOM 1310 C CA . ARG A 1 181 ? -0.542 -1.388 8.883 1 96.94 181 ARG A CA 1
ATOM 1311 C C . ARG A 1 181 ? -0.756 -0.147 8.023 1 96.94 181 ARG A C 1
ATOM 1313 O O . ARG A 1 181 ? -1.067 0.928 8.539 1 96.94 181 ARG A O 1
ATOM 1320 N N . VAL A 1 182 ? -0.5 -0.198 6.789 1 98.19 182 VAL A N 1
ATOM 1321 C CA . VAL A 1 182 ? -0.831 0.787 5.762 1 98.19 182 VAL A CA 1
ATOM 1322 C C . VAL A 1 182 ? -1.61 0.116 4.633 1 98.19 182 VAL A C 1
ATOM 1324 O O . VAL A 1 182 ? -1.113 -0.816 3.996 1 98.19 182 VAL A O 1
ATOM 1327 N N . ASP A 1 183 ? -2.814 0.545 4.41 1 98.5 183 ASP A N 1
ATOM 1328 C CA . ASP A 1 183 ? -3.646 -0.052 3.373 1 98.5 183 ASP A CA 1
ATOM 1329 C C . ASP A 1 183 ? -3.547 0.737 2.068 1 98.5 183 ASP A C 1
ATOM 1331 O O . ASP A 1 183 ? -3.955 1.899 2.008 1 98.5 183 ASP A O 1
ATOM 1335 N N . PRO A 1 184 ? -3.014 0.135 1.02 1 98.75 184 PRO A N 1
ATOM 1336 C CA . PRO A 1 184 ? -3.004 0.847 -0.26 1 98.75 184 PRO A CA 1
ATOM 1337 C C . PRO A 1 184 ? -4.395 0.962 -0.882 1 98.75 184 PRO A C 1
ATOM 1339 O O . PRO A 1 184 ? -5.164 -0.003 -0.868 1 98.75 184 PRO A O 1
ATOM 1342 N N . VAL A 1 185 ? -4.703 2.133 -1.367 1 98.75 185 VAL A N 1
ATOM 1343 C CA . VAL A 1 185 ? -5.953 2.475 -2.035 1 98.75 185 VAL A CA 1
ATOM 1344 C C . VAL A 1 185 ? -5.66 3.166 -3.363 1 98.75 185 VAL A C 1
ATOM 1346 O O . VAL A 1 185 ? -4.855 4.098 -3.422 1 98.75 185 VAL A O 1
ATOM 1349 N N . VAL A 1 186 ? -6.289 2.689 -4.406 1 98.69 186 VAL A N 1
ATOM 1350 C CA . VAL A 1 186 ? -6.152 3.406 -5.672 1 98.69 186 VAL A CA 1
ATOM 1351 C C . VAL A 1 186 ? -7.273 4.438 -5.805 1 98.69 186 VAL A C 1
ATOM 1353 O O . VAL A 1 186 ? -8.406 4.191 -5.383 1 98.69 186 VAL A O 1
ATOM 1356 N N . ILE A 1 187 ? -6.973 5.52 -6.301 1 98.62 187 ILE A N 1
ATOM 1357 C CA . ILE A 1 187 ? -7.902 6.582 -6.668 1 98.62 187 ILE A CA 1
ATOM 1358 C C . ILE A 1 187 ? -7.508 7.168 -8.016 1 98.62 187 ILE A C 1
ATOM 1360 O O . ILE A 1 187 ? -6.324 7.402 -8.281 1 98.62 187 ILE A O 1
ATOM 1364 N N . MET A 1 188 ? -8.531 7.395 -8.938 1 98.38 188 MET A N 1
ATOM 1365 C CA . MET A 1 188 ? -8.078 7.68 -10.297 1 98.38 188 MET A CA 1
ATOM 1366 C C . MET A 1 188 ? -9.016 8.664 -10.984 1 98.38 188 MET A C 1
ATOM 1368 O O . MET A 1 188 ? -10.227 8.641 -10.758 1 98.38 188 MET A O 1
ATOM 1372 N N . ALA A 1 189 ? -8.438 9.547 -11.68 1 97.62 189 ALA A N 1
ATOM 1373 C CA . ALA A 1 189 ? -9.156 10.32 -12.695 1 97.62 189 ALA A CA 1
ATOM 1374 C C . ALA A 1 189 ? -9.117 9.625 -14.047 1 97.62 189 ALA A C 1
ATOM 1376 O O . ALA A 1 189 ? -8.07 9.578 -14.703 1 97.62 189 ALA A O 1
ATOM 1377 N N . VAL A 1 190 ? -10.219 9.039 -14.445 1 97.75 190 VAL A N 1
ATOM 1378 C CA . VAL A 1 190 ? -10.328 8.344 -15.719 1 97.75 190 VAL A CA 1
ATOM 1379 C C . VAL A 1 190 ? -10.859 9.297 -16.781 1 97.75 190 VAL A C 1
ATOM 1381 O O . VAL A 1 190 ? -11.961 9.828 -16.656 1 97.75 190 VAL A O 1
ATOM 1384 N N . VAL A 1 191 ? -10.078 9.453 -17.781 1 95.62 191 VAL A N 1
ATOM 1385 C CA . VAL A 1 191 ? -10.391 10.414 -18.828 1 95.62 191 VAL A CA 1
ATOM 1386 C C . VAL A 1 191 ? -11.008 9.695 -20.031 1 95.62 191 VAL A C 1
ATOM 1388 O O . VAL A 1 191 ? -10.594 8.578 -20.359 1 95.62 191 VAL A O 1
ATOM 1391 N N . SER A 1 192 ? -11.977 10.375 -20.641 1 94.62 192 SER A N 1
ATOM 1392 C CA . SER A 1 192 ? -12.609 9.828 -21.828 1 94.62 192 SER A CA 1
ATOM 1393 C C . SER A 1 192 ? -11.609 9.719 -22.984 1 94.62 192 SER A C 1
ATOM 1395 O O . SER A 1 192 ? -10.562 10.367 -22.969 1 94.62 192 SER A O 1
ATOM 1397 N N . ALA A 1 193 ? -12.008 8.914 -23.938 1 87.56 193 ALA A N 1
ATOM 1398 C CA . ALA A 1 193 ? -11.109 8.641 -25.047 1 87.56 193 ALA A CA 1
ATOM 1399 C C . ALA A 1 193 ? -10.766 9.93 -25.812 1 87.56 193 ALA A C 1
ATOM 1401 O O . ALA A 1 193 ? -9.672 10.055 -26.359 1 87.56 193 ALA A O 1
ATOM 1402 N N . ASP A 1 194 ? -11.633 10.859 -25.812 1 86.31 194 ASP A N 1
ATOM 1403 C CA . ASP A 1 194 ? -11.383 12.109 -26.531 1 86.31 194 ASP A CA 1
ATOM 1404 C C . ASP A 1 194 ? -10.672 13.125 -25.625 1 86.31 194 ASP A C 1
ATOM 1406 O O . ASP A 1 194 ? -10.328 14.219 -26.078 1 86.31 194 ASP A O 1
ATOM 1410 N N . GLY A 1 195 ? -10.516 12.703 -24.359 1 89.31 195 GLY A N 1
ATOM 1411 C CA . GLY A 1 195 ? -9.75 13.531 -23.453 1 89.31 195 GLY A CA 1
ATOM 1412 C C . GLY A 1 195 ? -10.539 14.711 -22.906 1 89.31 195 GLY A C 1
ATOM 1413 O O . GLY A 1 195 ? -10.016 15.516 -22.141 1 89.31 195 GLY A O 1
ATOM 1414 N N . GLU A 1 196 ? -11.852 14.836 -23.203 1 91.12 196 GLU A N 1
ATOM 1415 C CA . GLU A 1 196 ? -12.602 16.047 -22.922 1 91.12 196 GLU A CA 1
ATOM 1416 C C . GLU A 1 196 ? -13.461 15.891 -21.656 1 91.12 196 GLU A C 1
ATOM 1418 O O . GLU A 1 196 ? -14.008 16.875 -21.156 1 91.12 196 GLU A O 1
ATOM 1423 N N . ARG A 1 197 ? -13.586 14.734 -21.219 1 95.69 197 ARG A N 1
ATOM 1424 C CA . ARG A 1 197 ? -14.414 14.461 -20.047 1 95.69 197 ARG A CA 1
ATOM 1425 C C . ARG A 1 197 ? -13.672 13.578 -19.047 1 95.69 197 ARG A C 1
ATOM 1427 O O . ARG A 1 197 ? -12.711 12.898 -19.406 1 95.69 197 ARG A O 1
ATOM 1434 N N . VAL A 1 198 ? -14.07 13.625 -17.797 1 97.25 198 VAL A N 1
ATOM 1435 C CA . VAL A 1 198 ? -13.516 12.797 -16.734 1 97.25 198 VAL A CA 1
ATOM 1436 C C . VAL A 1 198 ? -14.641 12.062 -16 1 97.25 198 VAL A C 1
ATOM 1438 O O . VAL A 1 198 ? -15.719 12.617 -15.812 1 97.25 198 VAL A O 1
ATOM 1441 N N . LEU A 1 199 ? -14.375 10.844 -15.656 1 98.44 199 LEU A N 1
ATOM 1442 C CA . LEU A 1 199 ? -15.352 9.992 -14.977 1 98.44 199 LEU A CA 1
ATOM 1443 C C . LEU A 1 199 ? -15.398 10.312 -13.484 1 98.44 199 LEU A C 1
ATOM 1445 O O . LEU A 1 199 ? -14.367 10.312 -12.812 1 98.44 199 LEU A O 1
ATOM 1449 N N . LEU A 1 200 ? -16.562 10.656 -12.961 1 98.19 200 LEU A N 1
ATOM 1450 C CA . LEU A 1 200 ? -16.781 10.938 -11.547 1 98.19 200 LEU A CA 1
ATOM 1451 C C . LEU A 1 200 ? -17.875 10.039 -10.984 1 98.19 200 LEU A C 1
ATOM 1453 O O . LEU A 1 200 ? -18.734 9.562 -11.727 1 98.19 200 LEU A O 1
ATOM 1457 N N . ALA A 1 201 ? -17.797 9.805 -9.734 1 97.69 201 ALA A N 1
ATOM 1458 C CA . ALA A 1 201 ? -18.797 8.977 -9.07 1 97.69 201 ALA A CA 1
ATOM 1459 C C . ALA A 1 201 ? -19.25 9.609 -7.758 1 97.69 201 ALA A C 1
ATOM 1461 O O . ALA A 1 201 ? -18.547 10.445 -7.188 1 97.69 201 ALA A O 1
ATOM 1462 N N . ARG A 1 202 ? -20.438 9.266 -7.363 1 96.25 202 ARG A N 1
ATOM 1463 C CA . ARG A 1 202 ? -21.047 9.727 -6.121 1 96.25 202 ARG A CA 1
ATOM 1464 C C . ARG A 1 202 ? -21.391 8.547 -5.211 1 96.25 202 ARG A C 1
ATOM 1466 O O . ARG A 1 202 ? -21.969 7.562 -5.656 1 96.25 202 ARG A O 1
ATOM 1473 N N . GLN A 1 203 ? -21 8.703 -4.004 1 92.69 203 GLN A N 1
ATOM 1474 C CA . GLN A 1 203 ? -21.375 7.688 -3.027 1 92.69 203 GLN A CA 1
ATOM 1475 C C . GLN A 1 203 ? -22.812 7.879 -2.559 1 92.69 203 GLN A C 1
ATOM 1477 O O . GLN A 1 203 ? -23.328 9 -2.58 1 92.69 203 GLN A O 1
ATOM 1482 N N . PRO A 1 204 ? -23.422 6.824 -2.109 1 89.94 204 PRO A N 1
ATOM 1483 C CA . PRO A 1 204 ? -24.828 6.898 -1.706 1 89.94 204 PRO A CA 1
ATOM 1484 C C . PRO A 1 204 ? -25.062 7.883 -0.563 1 89.94 204 PRO A C 1
ATOM 1486 O O . PRO A 1 204 ? -26.094 8.57 -0.538 1 89.94 204 PRO A O 1
ATOM 1489 N N . SER A 1 205 ? -24.172 8.008 0.292 1 89.88 205 SER A N 1
ATOM 1490 C CA . SER A 1 205 ? -24.359 8.82 1.483 1 89.88 205 SER A CA 1
ATOM 1491 C C . SER A 1 205 ? -24.094 10.297 1.192 1 89.88 205 SER A C 1
ATOM 1493 O O . SER A 1 205 ? -24.344 11.156 2.041 1 89.88 205 SER A O 1
ATOM 1495 N N . TRP A 1 206 ? -23.641 10.641 0.031 1 90.44 206 TRP A N 1
ATOM 1496 C CA . TRP A 1 206 ? -23.25 12.008 -0.292 1 90.44 206 TRP A CA 1
ATOM 1497 C C . TRP A 1 206 ? -24.438 12.789 -0.84 1 90.44 206 TRP A C 1
ATOM 1499 O O . TRP A 1 206 ? -25.344 12.219 -1.453 1 90.44 206 TRP A O 1
ATOM 1509 N N . PRO A 1 207 ? -24.391 14.109 -0.66 1 89.75 207 PRO A N 1
ATOM 1510 C CA . PRO A 1 207 ? -25.391 14.93 -1.363 1 89.75 207 PRO A CA 1
ATOM 1511 C C . PRO A 1 207 ? -25.328 14.75 -2.879 1 89.75 207 PRO A C 1
ATOM 1513 O O . PRO A 1 207 ? -24.312 14.312 -3.416 1 89.75 207 PRO A O 1
ATOM 1516 N N . GLN A 1 208 ? -26.391 15.07 -3.537 1 89.88 208 GLN A N 1
ATOM 1517 C CA . GLN A 1 208 ? -26.594 14.789 -4.957 1 89.88 208 GLN A CA 1
ATOM 1518 C C . GLN A 1 208 ? -25.531 15.492 -5.805 1 89.88 208 GLN A C 1
ATOM 1520 O O . GLN A 1 208 ? -25.156 14.992 -6.867 1 89.88 208 GLN A O 1
ATOM 1525 N N . GLN A 1 209 ? -25 16.578 -5.293 1 92.19 209 GLN A N 1
ATOM 1526 C CA . GLN A 1 209 ? -24.094 17.375 -6.113 1 92.19 209 GLN A CA 1
ATOM 1527 C C . GLN A 1 209 ? -22.656 16.953 -5.902 1 92.19 209 GLN A C 1
ATOM 1529 O O . GLN A 1 209 ? -21.766 17.328 -6.672 1 92.19 209 GLN A O 1
ATOM 1534 N N . ARG A 1 210 ? -22.453 16.188 -4.918 1 94.38 210 ARG A N 1
ATOM 1535 C CA . ARG A 1 210 ? -21.078 15.867 -4.566 1 94.38 210 ARG A CA 1
ATOM 1536 C C . ARG A 1 210 ? -20.578 14.648 -5.34 1 94.38 210 ARG A C 1
ATOM 1538 O O . ARG A 1 210 ? -21.234 13.594 -5.32 1 94.38 210 ARG A O 1
ATOM 1545 N N . TYR A 1 211 ? -19.5 14.781 -6.078 1 96.62 211 TYR A N 1
ATOM 1546 C CA . TYR A 1 211 ? -18.844 13.703 -6.812 1 96.62 211 TYR A CA 1
ATOM 1547 C C . TYR A 1 211 ? -17.344 13.695 -6.531 1 96.62 211 TYR A C 1
ATOM 1549 O O . TYR A 1 211 ? -16.797 14.688 -6.055 1 96.62 211 TYR A O 1
ATOM 1557 N N . SER A 1 212 ? -16.734 12.664 -6.73 1 97.5 212 SER A N 1
ATOM 1558 C CA . SER A 1 212 ? -15.281 12.508 -6.633 1 97.5 212 SER A CA 1
ATOM 1559 C C . SER A 1 212 ? -14.766 11.469 -7.621 1 97.5 212 SER A C 1
ATOM 1561 O O . SER A 1 212 ? -15.547 10.859 -8.359 1 97.5 212 SER A O 1
ATOM 1563 N N . CYS A 1 213 ? -13.445 11.383 -7.695 1 98.19 213 CYS A N 1
ATOM 1564 C CA . CYS A 1 213 ? -12.828 10.305 -8.453 1 98.19 213 CYS A CA 1
ATOM 1565 C C . CYS A 1 213 ? -13.211 8.945 -7.879 1 98.19 213 CYS A C 1
ATOM 1567 O O . CYS A 1 213 ? -13.562 8.836 -6.699 1 98.19 213 CYS A O 1
ATOM 1569 N N . LEU A 1 214 ? -13.234 7.945 -8.75 1 98 214 LEU A N 1
ATOM 1570 C CA . LEU A 1 214 ? -13.438 6.582 -8.281 1 98 214 LEU A CA 1
ATOM 1571 C C . LEU A 1 214 ? -12.242 6.105 -7.461 1 98 214 LEU A C 1
ATOM 1573 O O . LEU A 1 214 ? -11.102 6.512 -7.723 1 98 214 LEU A O 1
ATOM 1577 N N . ALA A 1 215 ? -12.477 5.312 -6.48 1 97.88 215 ALA A N 1
ATOM 1578 C CA . ALA A 1 215 ? -11.43 4.801 -5.602 1 97.88 215 ALA A CA 1
ATOM 1579 C C . ALA A 1 215 ? -11.82 3.455 -5.004 1 97.88 215 ALA A C 1
ATOM 1581 O O . ALA A 1 215 ? -13 3.107 -4.961 1 97.88 215 ALA A O 1
ATOM 1582 N N . GLY A 1 216 ? -10.805 2.723 -4.539 1 97.31 216 GLY A N 1
ATOM 1583 C CA . GLY A 1 216 ? -11.047 1.463 -3.855 1 97.31 216 GLY A CA 1
ATOM 1584 C C . GLY A 1 216 ? -9.781 0.838 -3.293 1 97.31 216 GLY A C 1
ATOM 1585 O O . GLY A 1 216 ? -8.688 1.057 -3.818 1 97.31 216 GLY A O 1
ATOM 1586 N N . PHE A 1 217 ? -9.977 0.033 -2.283 1 97.81 217 PHE A N 1
ATOM 1587 C CA . PHE A 1 217 ? -8.859 -0.688 -1.683 1 97.81 217 PHE A CA 1
ATOM 1588 C C . PHE A 1 217 ? -8.25 -1.67 -2.676 1 97.81 217 PHE A C 1
ATOM 1590 O O . PHE A 1 217 ? -8.961 -2.26 -3.49 1 97.81 217 PHE A O 1
ATOM 1597 N N . MET A 1 218 ? -6.949 -1.803 -2.574 1 98.06 218 MET A N 1
ATOM 1598 C CA . MET A 1 218 ? -6.297 -2.822 -3.391 1 98.06 218 MET A CA 1
ATOM 1599 C C . MET A 1 218 ? -6.473 -4.207 -2.775 1 98.06 218 MET A C 1
ATOM 1601 O O . MET A 1 218 ? -6.434 -4.355 -1.553 1 98.06 218 MET A O 1
ATOM 1605 N N . ASP A 1 219 ? -6.66 -5.191 -3.621 1 96.75 219 ASP A N 1
ATOM 1606 C CA . ASP A 1 219 ? -6.715 -6.59 -3.209 1 96.75 219 ASP A CA 1
ATOM 1607 C C . ASP A 1 219 ? -5.332 -7.23 -3.252 1 96.75 219 ASP A C 1
ATOM 1609 O O . ASP A 1 219 ? -4.48 -6.832 -4.047 1 96.75 219 ASP A O 1
ATOM 1613 N N . PRO A 1 220 ? -5.145 -8.227 -2.383 1 97.12 220 PRO A N 1
ATOM 1614 C CA . PRO A 1 220 ? -3.896 -8.977 -2.525 1 97.12 220 PRO A CA 1
ATOM 1615 C C . PRO A 1 220 ? -3.742 -9.609 -3.908 1 97.12 220 PRO A C 1
ATOM 1617 O O . PRO A 1 220 ? -4.699 -10.164 -4.445 1 97.12 220 PRO A O 1
ATOM 1620 N N . GLY A 1 221 ? -2.561 -9.414 -4.492 1 96.81 221 GLY A N 1
ATOM 1621 C CA . GLY A 1 221 ? -2.27 -10.125 -5.727 1 96.81 221 GLY A CA 1
ATOM 1622 C C . GLY A 1 221 ? -2.48 -9.289 -6.969 1 96.81 221 GLY A C 1
ATOM 1623 O O . GLY A 1 221 ? -2.426 -9.797 -8.086 1 96.81 221 GLY A O 1
ATOM 1624 N N . GLU A 1 222 ? -2.723 -8.055 -6.824 1 96.31 222 GLU A N 1
ATOM 1625 C CA . GLU A 1 222 ? -2.887 -7.23 -8.016 1 96.31 222 GLU A CA 1
ATOM 1626 C C . GLU A 1 222 ? -1.89 -6.074 -8.023 1 96.31 222 GLU A C 1
ATOM 1628 O O . GLU A 1 222 ? -1.381 -5.68 -6.973 1 96.31 222 GLU A O 1
ATOM 1633 N N . THR A 1 223 ? -1.581 -5.594 -9.211 1 97.12 223 THR A N 1
ATOM 1634 C CA . THR A 1 223 ? -0.792 -4.379 -9.383 1 97.12 223 THR A CA 1
ATOM 1635 C C . THR A 1 223 ? -1.663 -3.139 -9.211 1 97.12 223 THR A C 1
ATOM 1637 O O . THR A 1 223 ? -2.891 -3.238 -9.164 1 97.12 223 THR A O 1
ATOM 1640 N N . LEU A 1 224 ? -0.982 -2.012 -9.047 1 97.19 224 LEU A N 1
ATOM 1641 C CA . LEU A 1 224 ? -1.693 -0.739 -9 1 97.19 224 LEU A CA 1
ATOM 1642 C C . LEU A 1 224 ? -2.59 -0.573 -10.227 1 97.19 224 LEU A C 1
ATOM 1644 O O . LEU A 1 224 ? -3.762 -0.208 -10.094 1 97.19 224 LEU A O 1
ATOM 1648 N N . GLU A 1 225 ? -2.084 -0.905 -11.383 1 96.25 225 GLU A N 1
ATOM 1649 C CA . GLU A 1 225 ? -2.799 -0.749 -12.648 1 96.25 225 GLU A CA 1
ATOM 1650 C C . GLU A 1 225 ? -4.004 -1.681 -12.719 1 96.25 225 GLU A C 1
ATOM 1652 O O . GLU A 1 225 ? -5.086 -1.273 -13.156 1 96.25 225 GLU A O 1
ATOM 1657 N N . GLU A 1 226 ? -3.783 -2.9 -12.266 1 96.06 226 GLU A N 1
ATOM 1658 C CA . GLU A 1 226 ? -4.883 -3.861 -12.242 1 96.06 226 GLU A CA 1
ATOM 1659 C C . GLU A 1 226 ? -5.988 -3.416 -11.289 1 96.06 226 GLU A C 1
ATOM 1661 O O . GLU A 1 226 ? -7.172 -3.57 -11.594 1 96.06 226 GLU A O 1
ATOM 1666 N N . ALA A 1 227 ? -5.633 -2.898 -10.141 1 97.5 227 ALA A N 1
ATOM 1667 C CA . ALA A 1 227 ? -6.609 -2.414 -9.172 1 97.5 227 ALA A CA 1
ATOM 1668 C C . ALA A 1 227 ? -7.438 -1.271 -9.75 1 97.5 227 ALA A C 1
ATOM 1670 O O . ALA A 1 227 ? -8.656 -1.22 -9.562 1 97.5 227 ALA A O 1
ATOM 1671 N N . VAL A 1 228 ? -6.77 -0.333 -10.461 1 97.56 228 VAL A N 1
ATOM 1672 C CA . VAL A 1 228 ? -7.469 0.776 -11.102 1 97.56 228 VAL A CA 1
ATOM 1673 C C . VAL A 1 228 ? -8.508 0.235 -12.078 1 97.56 228 VAL A C 1
ATOM 1675 O O . VAL A 1 228 ? -9.68 0.624 -12.023 1 97.56 228 VAL A O 1
ATOM 1678 N N . ARG A 1 229 ? -8.086 -0.672 -12.898 1 96.75 229 ARG A N 1
ATOM 1679 C CA . ARG A 1 229 ? -8.992 -1.238 -13.898 1 96.75 229 ARG A CA 1
ATOM 1680 C C . ARG A 1 229 ? -10.148 -1.972 -13.227 1 96.75 229 ARG A C 1
ATOM 1682 O O . ARG A 1 229 ? -11.297 -1.83 -13.641 1 96.75 229 ARG A O 1
ATOM 1689 N N . ARG A 1 230 ? -9.828 -2.725 -12.203 1 94.94 230 ARG A N 1
ATOM 1690 C CA . ARG A 1 230 ? -10.859 -3.484 -11.516 1 94.94 230 ARG A CA 1
ATOM 1691 C C . ARG A 1 230 ? -11.891 -2.557 -10.875 1 94.94 230 ARG A C 1
ATOM 1693 O O . ARG A 1 230 ? -13.094 -2.727 -11.07 1 94.94 230 ARG A O 1
ATOM 1700 N N . GLU A 1 231 ? -11.438 -1.584 -10.109 1 96.31 231 GLU A N 1
ATOM 1701 C CA . GLU A 1 231 ? -12.328 -0.692 -9.375 1 96.31 231 GLU A CA 1
ATOM 1702 C C . GLU A 1 231 ? -13.219 0.104 -10.328 1 96.31 231 GLU A C 1
ATOM 1704 O O . GLU A 1 231 ? -14.398 0.316 -10.055 1 96.31 231 GLU A O 1
ATOM 1709 N N . VAL A 1 232 ? -12.68 0.579 -11.445 1 97.5 232 VAL A N 1
ATOM 1710 C CA . VAL A 1 232 ? -13.461 1.354 -12.406 1 97.5 232 VAL A CA 1
ATOM 1711 C C . VAL A 1 232 ? -14.516 0.463 -13.055 1 97.5 232 VAL A C 1
ATOM 1713 O O . VAL A 1 232 ? -15.664 0.871 -13.219 1 97.5 232 VAL A O 1
ATOM 1716 N N . GLN A 1 233 ? -14.094 -0.74 -13.391 1 95.5 233 GLN A N 1
ATOM 1717 C CA . GLN A 1 233 ? -15.039 -1.692 -13.961 1 95.5 233 GLN A CA 1
ATOM 1718 C C . GLN A 1 233 ? -16.156 -2.025 -12.961 1 95.5 233 GLN A C 1
ATOM 1720 O O . GLN A 1 233 ? -17.328 -2.039 -13.32 1 95.5 233 GLN A O 1
ATOM 1725 N N . GLU A 1 234 ? -15.805 -2.281 -11.727 1 93.44 234 GLU A N 1
ATOM 1726 C CA . GLU A 1 234 ? -16.766 -2.666 -10.703 1 93.44 234 GLU A CA 1
ATOM 1727 C C . GLU A 1 234 ? -17.734 -1.524 -10.398 1 93.44 234 GLU A C 1
ATOM 1729 O O . GLU A 1 234 ? -18.938 -1.743 -10.289 1 93.44 234 GLU A O 1
ATOM 1734 N N . GLU A 1 235 ? -17.25 -0.297 -10.266 1 95.25 235 GLU A N 1
ATOM 1735 C CA . GLU A 1 235 ? -18.062 0.822 -9.797 1 95.25 235 GLU A CA 1
ATOM 1736 C C . GLU A 1 235 ? -18.828 1.463 -10.945 1 95.25 235 GLU A C 1
ATOM 1738 O O . GLU A 1 235 ? -19.969 1.91 -10.758 1 95.25 235 GLU A O 1
ATOM 1743 N N . ALA A 1 236 ? -18.25 1.508 -12.188 1 97.12 236 ALA A N 1
ATOM 1744 C CA . ALA A 1 236 ? -18.844 2.318 -13.25 1 97.12 236 ALA A CA 1
ATOM 1745 C C . ALA A 1 236 ? -19.047 1.498 -14.516 1 97.12 236 ALA A C 1
ATOM 1747 O O . ALA A 1 236 ? -19.656 1.972 -15.477 1 97.12 236 ALA A O 1
ATOM 1748 N N . GLY A 1 237 ? -18.547 0.251 -14.617 1 95.81 237 GLY A N 1
ATOM 1749 C CA . GLY A 1 237 ? -18.656 -0.572 -15.805 1 95.81 237 GLY A CA 1
ATOM 1750 C C . GLY A 1 237 ? -17.844 -0.04 -16.984 1 95.81 237 GLY A C 1
ATOM 1751 O O . GLY A 1 237 ? -18.188 -0.298 -18.141 1 95.81 237 GLY A O 1
ATOM 1752 N N . VAL A 1 238 ? -16.875 0.765 -16.719 1 96.81 238 VAL A N 1
ATOM 1753 C CA . VAL A 1 238 ? -16.031 1.358 -17.75 1 96.81 238 VAL A CA 1
ATOM 1754 C C . VAL A 1 238 ? -14.703 0.613 -17.812 1 96.81 238 VAL A C 1
ATOM 1756 O O . VAL A 1 238 ? -14.109 0.295 -16.781 1 96.81 238 VAL A O 1
ATOM 1759 N N . SER A 1 239 ? -14.305 0.28 -19.031 1 96 239 SER A N 1
ATOM 1760 C CA . SER A 1 239 ? -12.992 -0.335 -19.234 1 96 239 SER A CA 1
ATOM 1761 C C . SER A 1 239 ? -11.906 0.722 -19.375 1 96 239 SER A C 1
ATOM 1763 O O . SER A 1 239 ? -12.102 1.735 -20.047 1 96 239 SER A O 1
ATOM 1765 N N . VAL A 1 240 ? -10.766 0.487 -18.688 1 95.5 240 VAL A N 1
ATOM 1766 C CA . VAL A 1 240 ? -9.641 1.421 -18.719 1 95.5 240 VAL A CA 1
ATOM 1767 C C . VAL A 1 240 ? -8.492 0.815 -19.516 1 95.5 240 VAL A C 1
ATOM 1769 O O . VAL A 1 240 ? -8.023 -0.284 -19.219 1 95.5 240 VAL A O 1
ATOM 1772 N N . ALA A 1 241 ? -7.977 1.5 -20.453 1 91.19 241 ALA A N 1
ATOM 1773 C CA . ALA A 1 241 ? -6.922 1.016 -21.344 1 91.19 241 ALA A CA 1
ATOM 1774 C C . ALA A 1 241 ? -5.543 1.247 -20.75 1 91.19 241 ALA A C 1
ATOM 1776 O O . ALA A 1 241 ? -4.75 0.31 -20.609 1 91.19 241 ALA A O 1
ATOM 1777 N N . GLU A 1 242 ? -5.262 2.475 -20.438 1 91.69 242 GLU A N 1
ATOM 1778 C CA . GLU A 1 242 ? -3.953 2.85 -19.906 1 91.69 242 GLU A CA 1
ATOM 1779 C C . GLU A 1 242 ? -4.074 3.471 -18.516 1 91.69 242 GLU A C 1
ATOM 1781 O O . GLU A 1 242 ? -5.047 4.172 -18.234 1 91.69 242 GLU A O 1
ATOM 1786 N N . VAL A 1 243 ? -3.148 3.189 -17.719 1 94.25 243 VAL A N 1
ATOM 1787 C CA . VAL A 1 243 ? -3.094 3.701 -16.359 1 94.25 243 VAL A CA 1
ATOM 1788 C C . VAL A 1 243 ? -1.734 4.348 -16.094 1 94.25 243 VAL A C 1
ATOM 1790 O O . VAL A 1 243 ? -0.695 3.783 -16.453 1 94.25 243 VAL A O 1
ATOM 1793 N N . PHE A 1 244 ? -1.732 5.551 -15.539 1 92.38 244 PHE A N 1
ATOM 1794 C CA . PHE A 1 244 ? -0.522 6.289 -15.203 1 92.38 244 PHE A CA 1
ATOM 1795 C C . PHE A 1 244 ? -0.528 6.691 -13.734 1 92.38 244 PHE A C 1
ATOM 1797 O O . PHE A 1 244 ? -1.482 7.312 -13.258 1 92.38 244 PHE A O 1
ATOM 1804 N N . TYR A 1 245 ? 0.56 6.348 -13.062 1 94.62 245 TYR A N 1
ATOM 1805 C CA . TYR A 1 245 ? 0.728 6.812 -11.688 1 94.62 245 TYR A CA 1
ATOM 1806 C C . TYR A 1 245 ? 1.004 8.312 -11.656 1 94.62 245 TYR A C 1
ATOM 1808 O O . TYR A 1 245 ? 1.891 8.805 -12.352 1 94.62 245 TYR A O 1
ATOM 1816 N N . HIS A 1 246 ? 0.247 9.023 -10.828 1 94.38 246 HIS A N 1
ATOM 1817 C CA . HIS A 1 246 ? 0.396 10.469 -10.703 1 94.38 246 HIS A CA 1
ATOM 1818 C C . HIS A 1 246 ? 1.181 10.828 -9.445 1 94.38 246 HIS A C 1
ATOM 1820 O O . HIS A 1 246 ? 2.246 11.445 -9.523 1 94.38 246 HIS A O 1
ATOM 1826 N N . SER A 1 247 ? 0.727 10.422 -8.328 1 95.31 247 SER A N 1
ATOM 1827 C CA . SER A 1 247 ? 1.291 10.742 -7.02 1 95.31 247 SER A CA 1
ATOM 1828 C C . SER A 1 247 ? 0.654 9.898 -5.918 1 95.31 247 SER A C 1
ATOM 1830 O O . SER A 1 247 ? -0.268 9.117 -6.18 1 95.31 247 SER A O 1
ATOM 1832 N N . SER A 1 248 ? 1.19 10.023 -4.723 1 97.19 248 SER A N 1
ATOM 1833 C CA . SER A 1 248 ? 0.608 9.305 -3.6 1 97.19 248 SER A CA 1
ATOM 1834 C C . SER A 1 248 ? 0.426 10.211 -2.391 1 97.19 248 SER A C 1
ATOM 1836 O O . SER A 1 248 ? 1.104 11.234 -2.27 1 97.19 248 SER A O 1
ATOM 1838 N N . GLN A 1 249 ? -0.514 9.852 -1.559 1 97.38 249 GLN A N 1
ATOM 1839 C CA . GLN A 1 249 ? -0.88 10.648 -0.394 1 97.38 249 GLN A CA 1
ATOM 1840 C C . GLN A 1 249 ? -1.265 9.758 0.785 1 97.38 249 GLN A C 1
ATOM 1842 O O . GLN A 1 249 ? -2.154 8.914 0.667 1 97.38 249 GLN A O 1
ATOM 1847 N N . PRO A 1 250 ? -0.527 9.922 1.939 1 97.75 250 PRO A N 1
ATOM 1848 C CA . PRO A 1 250 ? -1.104 9.305 3.135 1 97.75 250 PRO A CA 1
ATOM 1849 C C . PRO A 1 250 ? -2.457 9.898 3.514 1 97.75 250 PRO A C 1
ATOM 1851 O O . PRO A 1 250 ? -2.662 11.109 3.383 1 97.75 250 PRO A O 1
ATOM 1854 N N . TRP A 1 251 ? -3.381 9.086 3.898 1 97.62 251 TRP A N 1
ATOM 1855 C CA . TRP A 1 251 ? -4.723 9.531 4.246 1 97.62 251 TRP A CA 1
ATOM 1856 C C . TRP A 1 251 ? -5.172 8.93 5.57 1 97.62 251 TRP A C 1
ATOM 1858 O O . TRP A 1 251 ? -5.641 7.785 5.613 1 97.62 251 TRP A O 1
ATOM 1868 N N . PRO A 1 252 ? -5.113 9.68 6.668 1 97.56 252 PRO A N 1
ATOM 1869 C CA . PRO A 1 252 ? -5.445 9.195 8.008 1 97.56 252 PRO A CA 1
ATOM 1870 C C . PRO A 1 252 ? -6.922 9.375 8.352 1 97.56 252 PRO A C 1
ATOM 1872 O O . PRO A 1 252 ? -7.316 9.188 9.508 1 97.56 252 PRO A O 1
ATOM 1875 N N . CYS A 1 253 ? -7.82 9.719 7.41 1 93.25 253 CYS A N 1
ATOM 1876 C CA . CYS A 1 253 ? -9.195 10.109 7.703 1 93.25 253 CYS A CA 1
ATOM 1877 C C . CYS A 1 253 ? -10.172 8.992 7.332 1 93.25 253 CYS A C 1
ATOM 1879 O O . CYS A 1 253 ? -11.383 9.203 7.328 1 93.25 253 CYS A O 1
ATOM 1881 N N . GLY A 1 254 ? -9.633 7.867 6.992 1 89.69 254 GLY A N 1
ATOM 1882 C CA . GLY A 1 254 ? -10.469 6.73 6.633 1 89.69 254 GLY A CA 1
ATOM 1883 C C . GLY A 1 254 ? -10.57 5.695 7.738 1 89.69 254 GLY A C 1
ATOM 1884 O O . GLY A 1 254 ? -10.234 5.969 8.891 1 89.69 254 GLY A O 1
ATOM 1885 N N . PRO A 1 255 ? -11.148 4.523 7.363 1 91.31 255 PRO A N 1
ATOM 1886 C CA . PRO A 1 255 ? -11.375 3.463 8.344 1 91.31 255 PRO A CA 1
ATOM 1887 C C . PRO A 1 255 ? -10.078 2.773 8.773 1 91.31 255 PRO A C 1
ATOM 1889 O O . PRO A 1 255 ? -10.078 1.995 9.734 1 91.31 255 PRO A O 1
ATOM 1892 N N . SER A 1 256 ? -9.047 3.027 8.109 1 94.88 256 SER A N 1
ATOM 1893 C CA . SER A 1 256 ? -7.711 2.504 8.367 1 94.88 256 SER A CA 1
ATOM 1894 C C . SER A 1 256 ? -6.633 3.482 7.914 1 94.88 256 SER A C 1
ATOM 1896 O O . SER A 1 256 ? -6.934 4.492 7.277 1 94.88 256 SER A O 1
ATOM 1898 N N . PRO A 1 257 ? -5.375 3.285 8.367 1 97.19 257 PRO A N 1
ATOM 1899 C CA . PRO A 1 257 ? -4.281 4.047 7.75 1 97.19 257 PRO A CA 1
ATOM 1900 C C . PRO A 1 257 ? -4.105 3.732 6.266 1 97.19 257 PRO A C 1
ATOM 1902 O O . PRO A 1 257 ? -3.746 2.609 5.906 1 97.19 257 PRO A O 1
ATOM 1905 N N . GLN A 1 258 ? -4.34 4.777 5.469 1 98.19 258 GLN A N 1
ATOM 1906 C CA . GLN A 1 258 ? -4.379 4.5 4.035 1 98.19 258 GLN A CA 1
ATOM 1907 C C . GLN A 1 258 ? -3.242 5.203 3.305 1 98.19 258 GLN A C 1
ATOM 1909 O O . GLN A 1 258 ? -2.795 6.273 3.723 1 98.19 258 GLN A O 1
ATOM 1914 N N . LEU A 1 259 ? -2.717 4.598 2.342 1 98.62 259 LEU A N 1
ATOM 1915 C CA . LEU A 1 259 ? -1.902 5.195 1.289 1 98.62 259 LEU A CA 1
ATOM 1916 C C . LEU A 1 259 ? -2.697 5.324 -0.006 1 98.62 259 LEU A C 1
ATOM 1918 O O . LEU A 1 259 ? -2.975 4.32 -0.67 1 98.62 259 LEU A O 1
ATOM 1922 N N . MET A 1 260 ? -3.084 6.566 -0.339 1 98.38 260 MET A N 1
ATOM 1923 C CA . MET A 1 260 ? -3.785 6.828 -1.593 1 98.38 260 MET A CA 1
ATOM 1924 C C . MET A 1 260 ? -2.812 6.859 -2.766 1 98.38 260 MET A C 1
ATOM 1926 O O . MET A 1 260 ? -1.885 7.668 -2.785 1 98.38 260 MET A O 1
ATOM 1930 N N . LEU A 1 261 ? -3.004 5.938 -3.645 1 98.25 261 LEU A N 1
ATOM 1931 C CA . LEU A 1 261 ? -2.238 5.914 -4.887 1 98.25 261 LEU A CA 1
ATOM 1932 C C . LEU A 1 261 ? -3.033 6.535 -6.027 1 98.25 261 LEU A C 1
ATOM 1934 O O . LEU A 1 261 ? -3.922 5.895 -6.594 1 98.25 261 LEU A O 1
ATOM 1938 N N . GLY A 1 262 ? -2.656 7.777 -6.336 1 97.81 262 GLY A N 1
ATOM 1939 C CA . GLY A 1 262 ? -3.35 8.531 -7.371 1 97.81 262 GLY A CA 1
ATOM 1940 C C . GLY A 1 262 ? -2.893 8.172 -8.773 1 97.81 262 GLY A C 1
ATOM 1941 O O . GLY A 1 262 ? -1.692 8.172 -9.055 1 97.81 262 GLY A O 1
ATOM 1942 N N . ALA A 1 263 ? -3.883 7.898 -9.617 1 96.88 263 ALA A N 1
ATOM 1943 C CA . ALA A 1 263 ? -3.574 7.508 -10.992 1 96.88 263 ALA A CA 1
ATOM 1944 C C . ALA A 1 263 ? -4.434 8.281 -11.992 1 96.88 263 ALA A C 1
ATOM 1946 O O . ALA A 1 263 ? -5.473 8.836 -11.625 1 96.88 263 ALA A O 1
ATOM 1947 N N . LEU A 1 264 ? -3.918 8.375 -13.172 1 95.19 264 LEU A N 1
ATOM 1948 C CA . LEU A 1 264 ? -4.672 8.805 -14.344 1 95.19 264 LEU A CA 1
ATOM 1949 C C . LEU A 1 264 ? -4.93 7.629 -15.281 1 95.19 264 LEU A C 1
ATOM 1951 O O . LEU A 1 264 ? -4.062 6.773 -15.469 1 95.19 264 LEU A O 1
ATOM 1955 N N . GLY A 1 265 ? -6.109 7.547 -15.773 1 94.44 265 GLY A N 1
ATOM 1956 C CA . GLY A 1 265 ? -6.449 6.484 -16.703 1 94.44 265 GLY A CA 1
ATOM 1957 C C . GLY A 1 265 ? -7.125 6.988 -17.969 1 94.44 265 GLY A C 1
ATOM 1958 O O . GLY A 1 265 ? -7.75 8.047 -17.969 1 94.44 265 GLY A O 1
ATOM 1959 N N . ILE A 1 266 ? -6.953 6.273 -19.047 1 94.06 266 ILE A N 1
ATOM 1960 C CA . ILE A 1 266 ? -7.68 6.523 -20.297 1 94.06 266 ILE A CA 1
ATOM 1961 C C . ILE A 1 266 ? -8.727 5.43 -20.516 1 94.06 266 ILE A C 1
ATOM 1963 O O . ILE A 1 266 ? -8.391 4.242 -20.531 1 94.06 266 ILE A O 1
ATOM 1967 N N . ALA A 1 267 ? -9.945 5.875 -20.656 1 95.44 267 ALA A N 1
ATOM 1968 C CA . ALA A 1 267 ? -11.039 4.926 -20.875 1 95.44 267 ALA A CA 1
ATOM 1969 C C . ALA A 1 267 ? -10.992 4.352 -22.281 1 95.44 267 ALA A C 1
ATOM 1971 O O . ALA A 1 267 ? -10.695 5.066 -23.25 1 95.44 267 ALA A O 1
ATOM 1972 N N . ASP A 1 268 ? -11.312 3.086 -22.344 1 92.06 268 ASP A N 1
ATOM 1973 C CA . ASP A 1 268 ? -11.492 2.422 -23.641 1 92.06 268 ASP A CA 1
ATOM 1974 C C . ASP A 1 268 ? -12.953 2.424 -24.062 1 92.06 268 ASP A C 1
ATOM 1976 O O . ASP A 1 268 ? -13.273 2.201 -25.234 1 92.06 268 ASP A O 1
ATOM 1980 N N . THR A 1 269 ? -13.805 2.613 -23.141 1 90.19 269 THR A N 1
ATOM 1981 C CA . THR A 1 269 ? -15.242 2.672 -23.375 1 90.19 269 THR A CA 1
ATOM 1982 C C . THR A 1 269 ? -15.852 3.918 -22.75 1 90.19 269 THR A C 1
ATOM 1984 O O . THR A 1 269 ? -15.359 4.402 -21.719 1 90.19 269 THR A O 1
ATOM 1987 N N . ASP A 1 270 ? -16.984 4.363 -23.297 1 90.06 270 ASP A N 1
ATOM 1988 C CA . ASP A 1 270 ? -17.609 5.578 -22.781 1 90.06 270 ASP A CA 1
ATOM 1989 C C . ASP A 1 270 ? -18.906 5.262 -22.047 1 90.06 270 ASP A C 1
ATOM 1991 O O . ASP A 1 270 ? -19.406 6.082 -21.281 1 90.06 270 ASP A O 1
ATOM 1995 N N . THR A 1 271 ? -19.406 4.148 -22.375 1 94.56 271 THR A N 1
ATOM 1996 C CA . THR A 1 271 ? -20.672 3.785 -21.75 1 94.56 271 THR A CA 1
ATOM 1997 C C . THR A 1 271 ? -20.484 3.453 -20.281 1 94.56 271 THR A C 1
ATOM 1999 O O . THR A 1 271 ? -19.609 2.648 -19.922 1 94.56 271 THR A O 1
ATOM 2002 N N . ILE A 1 272 ? -21.25 4.105 -19.469 1 96.12 272 ILE A N 1
ATOM 2003 C CA . ILE A 1 272 ? -21.188 3.893 -18.031 1 96.12 272 ILE A CA 1
ATOM 2004 C C . ILE A 1 272 ? -22.297 2.941 -17.594 1 96.12 272 ILE A C 1
ATOM 2006 O O . ILE A 1 272 ? -23.453 3.123 -17.969 1 96.12 272 ILE A O 1
ATOM 2010 N N . THR A 1 273 ? -22.016 1.928 -16.891 1 94.81 273 THR A N 1
ATOM 2011 C CA . THR A 1 273 ? -22.969 1.061 -16.203 1 94.81 273 THR A CA 1
ATOM 2012 C C . THR A 1 273 ? -22.656 0.993 -14.719 1 94.81 273 THR A C 1
ATOM 2014 O O . THR A 1 273 ? -21.969 0.079 -14.266 1 94.81 273 THR A O 1
ATOM 2017 N N . PRO A 1 274 ? -23.203 1.938 -14.008 1 92.75 274 PRO A N 1
ATOM 2018 C CA . PRO A 1 274 ? -22.859 1.991 -12.586 1 92.75 274 PRO A CA 1
ATOM 2019 C C . PRO A 1 274 ? -23.391 0.796 -11.805 1 92.75 274 PRO A C 1
ATOM 2021 O O . PRO A 1 274 ? -24.5 0.318 -12.086 1 92.75 274 PRO A O 1
ATOM 2024 N N . ASN A 1 275 ? -22.578 0.29 -10.984 1 90.62 275 ASN A N 1
ATOM 2025 C CA . ASN A 1 275 ? -23.047 -0.669 -9.984 1 90.62 275 ASN A CA 1
ATOM 2026 C C . ASN A 1 275 ? -23.719 0.028 -8.805 1 90.62 275 ASN A C 1
ATOM 2028 O O . ASN A 1 275 ? -23.047 0.475 -7.879 1 90.62 275 ASN A O 1
ATOM 2032 N N . LEU A 1 276 ? -24.969 -0.033 -8.727 1 88.12 276 LEU A N 1
ATOM 2033 C CA . LEU A 1 276 ? -25.734 0.782 -7.801 1 88.12 276 LEU A CA 1
ATOM 2034 C C . LEU A 1 276 ? -25.672 0.21 -6.387 1 88.12 276 LEU A C 1
ATOM 2036 O O . LEU A 1 276 ? -26.109 0.855 -5.43 1 88.12 276 LEU A O 1
ATOM 2040 N N . SER A 1 277 ? -25.078 -0.917 -6.273 1 84.19 277 SER A N 1
ATOM 2041 C CA . SER A 1 277 ? -24.828 -1.441 -4.938 1 84.19 277 SER A CA 1
ATOM 2042 C C . SER A 1 277 ? -23.594 -0.791 -4.316 1 84.19 277 SER A C 1
ATOM 2044 O O . SER A 1 277 ? -23.391 -0.863 -3.104 1 84.19 277 SER A O 1
ATOM 2046 N N . GLU A 1 278 ? -22.844 -0.111 -5.066 1 86.88 278 GLU A N 1
ATOM 2047 C CA . GLU A 1 278 ? -21.578 0.462 -4.59 1 86.88 278 GLU A CA 1
ATOM 2048 C C . GLU A 1 278 ? -21.594 1.984 -4.688 1 86.88 278 GLU A C 1
ATOM 2050 O O . GLU A 1 278 ? -21.094 2.674 -3.797 1 86.88 278 GLU A O 1
ATOM 2055 N N . VAL A 1 279 ? -22.109 2.443 -5.836 1 92.69 279 VAL A N 1
ATOM 2056 C CA . VAL A 1 279 ? -22.172 3.889 -6.035 1 92.69 279 VAL A CA 1
ATOM 2057 C C . VAL A 1 279 ? -23.609 4.309 -6.309 1 92.69 279 VAL A C 1
ATOM 2059 O O . VAL A 1 279 ? -24.422 3.516 -6.812 1 92.69 279 VAL A O 1
ATOM 2062 N N . ALA A 1 280 ? -23.922 5.543 -5.961 1 94.62 280 ALA A N 1
ATOM 2063 C CA . ALA A 1 280 ? -25.266 6.07 -6.23 1 94.62 280 ALA A CA 1
ATOM 2064 C C . ALA A 1 280 ? -25.375 6.543 -7.676 1 94.62 280 ALA A C 1
ATOM 2066 O O . ALA A 1 280 ? -26.469 6.492 -8.258 1 94.62 280 ALA A O 1
ATOM 2067 N N . ASP A 1 281 ? -24.266 6.992 -8.141 1 95.62 281 ASP A N 1
ATOM 2068 C CA . ASP A 1 281 ? -24.234 7.535 -9.5 1 95.62 281 ASP A CA 1
ATOM 2069 C C . ASP A 1 281 ? -22.797 7.629 -10.023 1 95.62 281 ASP A C 1
ATOM 2071 O O . ASP A 1 281 ? -21.844 7.641 -9.25 1 95.62 281 ASP A O 1
ATOM 2075 N N . ALA A 1 282 ? -22.688 7.523 -11.328 1 97.38 282 ALA A N 1
ATOM 2076 C CA . ALA A 1 282 ? -21.438 7.793 -12.047 1 97.38 282 ALA A CA 1
ATOM 2077 C C . ALA A 1 282 ? -21.719 8.547 -13.344 1 97.38 282 ALA A C 1
ATOM 2079 O O . ALA A 1 282 ? -22.688 8.258 -14.039 1 97.38 282 ALA A O 1
ATOM 2080 N N . ARG A 1 283 ? -20.844 9.484 -13.648 1 96.81 283 ARG A N 1
ATOM 2081 C CA . ARG A 1 283 ? -21.094 10.273 -14.852 1 96.81 283 ARG A CA 1
ATOM 2082 C C . ARG A 1 283 ? -19.797 10.844 -15.406 1 96.81 283 ARG A C 1
ATOM 2084 O O . ARG A 1 283 ? -18.797 10.953 -14.688 1 96.81 283 ARG A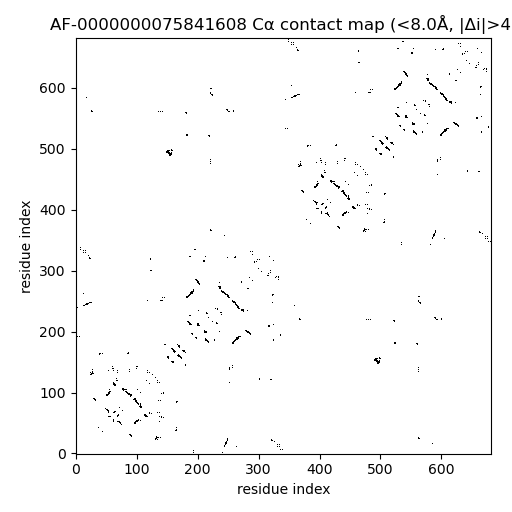 O 1
ATOM 2091 N N . TRP A 1 284 ? -19.938 11.148 -16.656 1 97.69 284 TRP A N 1
ATOM 2092 C CA . TRP A 1 284 ? -18.875 11.945 -17.281 1 97.69 284 TRP A CA 1
ATOM 2093 C C . TRP A 1 284 ? -19.094 13.43 -17 1 97.69 284 TRP A C 1
ATOM 2095 O O . TRP A 1 284 ? -20.203 13.938 -17.109 1 97.69 284 TRP A O 1
ATOM 2105 N N . ALA A 1 285 ? -18.047 14.133 -16.547 1 97.12 285 ALA A N 1
ATOM 2106 C CA . ALA A 1 285 ? -18.062 15.586 -16.406 1 97.12 285 ALA A CA 1
ATOM 2107 C C . ALA A 1 285 ? -17.109 16.25 -17.391 1 97.12 285 ALA A C 1
ATOM 2109 O O . ALA A 1 285 ? -15.992 15.766 -17.609 1 97.12 285 ALA A O 1
ATOM 2110 N N . ASP A 1 286 ? -17.547 17.281 -17.984 1 95 286 ASP A N 1
ATOM 2111 C CA . ASP A 1 286 ? -16.688 17.922 -18.984 1 95 286 ASP A CA 1
ATOM 2112 C C . ASP A 1 286 ? -15.719 18.906 -18.312 1 95 286 ASP A C 1
ATOM 2114 O O . ASP A 1 286 ? -15.812 19.156 -17.109 1 95 286 ASP A O 1
ATOM 2118 N N . ARG A 1 287 ? -14.82 19.406 -19.109 1 94 287 ARG A N 1
ATOM 2119 C CA . ARG A 1 287 ? -13.727 20.25 -18.609 1 94 287 ARG A CA 1
ATOM 2120 C C . ARG A 1 287 ? -14.266 21.516 -17.969 1 94 287 ARG A C 1
ATOM 2122 O O . ARG A 1 287 ? -13.773 21.953 -16.922 1 94 287 ARG A O 1
ATOM 2129 N N . ALA A 1 288 ? -15.188 22.141 -18.594 1 93.81 288 ALA A N 1
ATOM 2130 C CA . ALA A 1 288 ? -15.734 23.391 -18.094 1 93.81 288 ALA A CA 1
ATOM 2131 C C . ALA A 1 288 ? -16.406 23.203 -16.734 1 93.81 288 ALA A C 1
ATOM 2133 O O . ALA A 1 288 ? -16.219 24 -15.82 1 93.81 288 ALA A O 1
ATOM 2134 N N . GLU A 1 289 ? -17.141 22.141 -16.641 1 94.69 289 GLU A N 1
ATOM 2135 C CA . GLU A 1 289 ? -17.828 21.812 -15.383 1 94.69 289 GLU A CA 1
ATOM 2136 C C . GLU A 1 289 ? -16.828 21.562 -14.258 1 94.69 289 GLU A C 1
ATOM 2138 O O . GLU A 1 289 ? -17 22.062 -13.141 1 94.69 289 GLU A O 1
ATOM 2143 N N . VAL A 1 290 ? -15.836 20.781 -14.523 1 95.69 290 VAL A N 1
ATOM 2144 C CA . VAL A 1 290 ? -14.828 20.438 -13.531 1 95.69 290 VAL A CA 1
ATOM 2145 C C . VAL A 1 290 ? -14.031 21.688 -13.141 1 95.69 290 VAL A C 1
ATOM 2147 O O . VAL A 1 290 ? -13.742 21.906 -11.961 1 95.69 290 VAL A O 1
ATOM 2150 N N . ALA A 1 291 ? -13.703 22.516 -14.141 1 94.19 291 ALA A N 1
ATOM 2151 C CA . ALA A 1 291 ? -12.969 23.734 -13.859 1 94.19 291 ALA A CA 1
ATOM 2152 C C . ALA A 1 291 ? -13.742 24.641 -12.898 1 94.19 291 ALA A C 1
ATOM 2154 O O . ALA A 1 291 ? -13.18 25.156 -11.938 1 94.19 291 ALA A O 1
ATOM 2155 N N . ALA A 1 292 ? -15 24.781 -13.117 1 93.56 292 ALA A N 1
ATOM 2156 C CA . ALA A 1 292 ? -15.844 25.609 -12.266 1 93.56 292 ALA A CA 1
ATOM 2157 C C . ALA A 1 292 ? -15.898 25.047 -10.844 1 93.56 292 ALA A C 1
ATOM 2159 O O . ALA A 1 292 ? -15.828 25.797 -9.875 1 93.56 292 ALA A O 1
ATOM 2160 N N . ALA A 1 293 ? -16.016 23.781 -10.773 1 94.06 293 ALA A N 1
ATOM 2161 C CA . ALA A 1 293 ? -16.125 23.125 -9.469 1 94.06 293 ALA A CA 1
ATOM 2162 C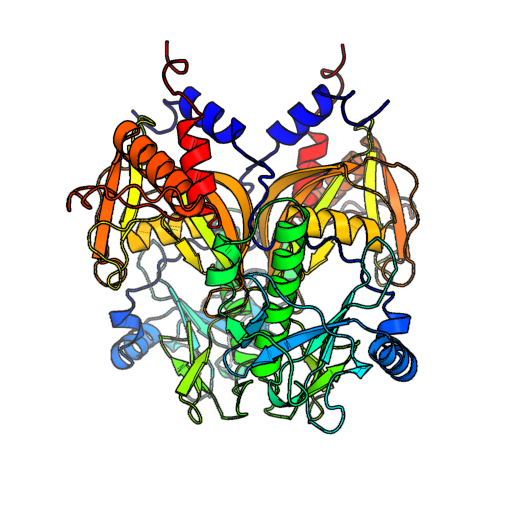 C . ALA A 1 293 ? -14.812 23.219 -8.703 1 94.06 293 ALA A C 1
ATOM 2164 O O . ALA A 1 293 ? -14.812 23.375 -7.477 1 94.06 293 ALA A O 1
ATOM 2165 N N . ILE A 1 294 ? -13.688 23.078 -9.367 1 91.94 294 ILE A N 1
ATOM 2166 C CA . ILE A 1 294 ? -12.375 23.188 -8.742 1 91.94 294 ILE A CA 1
ATOM 2167 C C . ILE A 1 294 ? -12.18 24.594 -8.195 1 91.94 294 ILE A C 1
ATOM 2169 O O . ILE A 1 294 ? -11.703 24.766 -7.074 1 91.94 294 ILE A O 1
ATOM 2173 N N . ASP A 1 295 ? -12.539 25.578 -9 1 88.56 295 ASP A N 1
ATOM 2174 C CA . ASP A 1 295 ? -12.438 26.969 -8.562 1 88.56 295 ASP A CA 1
ATOM 2175 C C . ASP A 1 295 ? -13.297 27.219 -7.328 1 88.56 295 ASP A C 1
ATOM 2177 O O . ASP A 1 295 ? -12.867 27.891 -6.391 1 88.56 295 ASP A O 1
ATOM 2181 N N . ALA A 1 296 ? -14.453 26.672 -7.355 1 86.19 296 ALA A N 1
ATOM 2182 C CA . ALA A 1 296 ? -15.359 26.812 -6.219 1 86.19 296 ALA A CA 1
ATOM 2183 C C . ALA A 1 296 ? -14.781 26.156 -4.969 1 86.19 296 ALA A C 1
ATOM 2185 O O . ALA A 1 296 ? -14.867 26.703 -3.871 1 86.19 296 ALA A O 1
ATOM 2186 N N . ALA A 1 297 ? -14.195 25.031 -5.098 1 83.31 297 ALA A N 1
ATOM 2187 C CA . ALA A 1 297 ? -13.602 24.297 -3.986 1 83.31 297 ALA A CA 1
ATOM 2188 C C . ALA A 1 297 ? -12.422 25.062 -3.391 1 83.31 297 ALA A C 1
ATOM 2190 O O . ALA A 1 297 ? -12.25 25.094 -2.17 1 83.31 297 ALA A O 1
ATOM 2191 N N . ARG A 1 298 ? -11.633 25.609 -4.227 1 81 298 ARG A N 1
ATOM 2192 C CA . ARG A 1 298 ? -10.492 26.406 -3.775 1 81 298 ARG A CA 1
ATOM 2193 C C . ARG A 1 298 ? -10.945 27.625 -2.992 1 81 298 ARG A C 1
ATOM 2195 O O . ARG A 1 298 ? -10.32 28 -1.993 1 81 298 ARG A O 1
ATOM 2202 N N . ASN A 1 299 ? -11.984 28.188 -3.445 1 76 299 ASN A N 1
ATOM 2203 C CA . ASN A 1 299 ? -12.516 29.375 -2.791 1 76 299 ASN A CA 1
ATOM 2204 C C . ASN A 1 299 ? -13.141 29.047 -1.441 1 76 299 ASN A C 1
ATOM 2206 O O . ASN A 1 299 ? -13.023 29.812 -0.486 1 76 299 ASN A O 1
ATOM 2210 N N . ALA A 1 300 ? -13.828 27.922 -1.374 1 68.19 300 ALA A N 1
ATOM 2211 C CA . ALA A 1 300 ? -14.422 27.484 -0.117 1 68.19 300 ALA A CA 1
ATOM 2212 C C . ALA A 1 300 ? -13.352 27.234 0.937 1 68.19 300 ALA A C 1
ATOM 2214 O O . ALA A 1 300 ? -13.531 27.562 2.111 1 68.19 300 ALA A O 1
ATOM 2215 N N . SER A 1 301 ? -12.273 26.625 0.561 1 62.78 301 SER A N 1
ATOM 2216 C CA . SER A 1 301 ? -11.18 26.328 1.48 1 62.78 301 SER A CA 1
ATOM 2217 C C . SER A 1 301 ? -10.562 27.609 2.025 1 62.78 301 SER A C 1
ATOM 2219 O O . SER A 1 301 ? -9.984 27.609 3.119 1 62.78 301 SER A O 1
ATOM 2221 N N . ARG A 1 302 ? -10.641 28.719 1.256 1 58.47 302 ARG A N 1
ATOM 2222 C CA . ARG A 1 302 ? -10.047 29.984 1.644 1 58.47 302 ARG A CA 1
ATOM 2223 C C . ARG A 1 302 ? -11.023 30.812 2.473 1 58.47 302 ARG A C 1
ATOM 2225 O O . ARG A 1 302 ? -10.711 31.953 2.857 1 58.47 302 ARG A O 1
ATOM 2232 N N . GLY A 1 303 ? -12 30.109 2.979 1 51.34 303 GLY A N 1
ATOM 2233 C CA . GLY A 1 303 ? -12.969 30.844 3.773 1 51.34 303 GLY A CA 1
ATOM 2234 C C . GLY A 1 303 ? -13.734 31.891 2.971 1 51.34 303 GLY A C 1
ATOM 2235 O O . GLY A 1 303 ? -14.328 32.812 3.541 1 51.34 303 GLY A O 1
ATOM 2236 N N . MET A 1 304 ? -13.469 32 1.702 1 43.22 304 MET A N 1
ATOM 2237 C CA . MET A 1 304 ? -14.148 33 0.885 1 43.22 304 MET A CA 1
ATOM 2238 C C . MET A 1 304 ? -15.594 32.594 0.624 1 43.22 304 MET A C 1
ATOM 2240 O O . MET A 1 304 ? -15.867 31.766 -0.245 1 43.22 304 MET A O 1
ATOM 2244 N N . ASP A 1 305 ? -16.203 32.125 1.551 1 41.97 305 ASP A N 1
ATOM 2245 C CA . ASP A 1 305 ? -17.578 31.641 1.505 1 41.97 305 ASP A CA 1
ATOM 2246 C C . ASP A 1 305 ? -18.484 32.625 0.751 1 41.97 305 ASP A C 1
ATOM 2248 O O . ASP A 1 305 ? -18.922 33.625 1.312 1 41.97 305 ASP A O 1
ATOM 2252 N N . ASN A 1 306 ? -18.25 33.156 -0.374 1 39.84 306 ASN A N 1
ATOM 2253 C CA . ASN A 1 306 ? -19.375 33.875 -0.927 1 39.84 306 ASN A CA 1
ATOM 2254 C C . ASN A 1 306 ? -20.672 33.062 -0.856 1 39.84 306 ASN A C 1
ATOM 2256 O O . ASN A 1 306 ? -20.625 31.844 -0.86 1 39.84 306 ASN A O 1
ATOM 2260 N N . GLN A 1 307 ? -21.828 33.75 -0.398 1 39.59 307 GLN A N 1
ATOM 2261 C CA . GLN A 1 307 ? -23.25 33.438 -0.46 1 39.59 307 GLN A CA 1
ATOM 2262 C C . GLN A 1 307 ? -23.594 32.656 -1.721 1 39.59 307 GLN A C 1
ATOM 2264 O O . GLN A 1 307 ? -24.188 33.188 -2.656 1 39.59 307 GLN A O 1
ATOM 2269 N N . ARG A 1 308 ? -22.75 31.922 -2.227 1 44.38 308 ARG A N 1
ATOM 2270 C CA . ARG A 1 308 ? -23.25 31.375 -3.49 1 44.38 308 ARG A CA 1
ATOM 2271 C C . ARG A 1 308 ? -24.516 30.562 -3.279 1 44.38 308 ARG A C 1
ATOM 2273 O O . ARG A 1 308 ? -24.625 29.797 -2.316 1 44.38 308 ARG A O 1
ATOM 2280 N N . ASP A 1 309 ? -25.469 30.891 -3.75 1 44.53 309 ASP A N 1
ATOM 2281 C CA . ASP A 1 309 ? -26.734 30.219 -3.996 1 44.53 309 ASP A CA 1
ATOM 2282 C C . ASP A 1 309 ? -26.516 28.797 -4.473 1 44.53 309 ASP A C 1
ATOM 2284 O O . ASP A 1 309 ? -25.828 28.562 -5.469 1 44.53 309 ASP A O 1
ATOM 2288 N N . PRO A 1 310 ? -26.5 27.766 -3.518 1 48.88 310 PRO A N 1
ATOM 2289 C CA . PRO A 1 310 ? -26.406 26.375 -3.949 1 48.88 310 PRO A CA 1
ATOM 2290 C C . PRO A 1 310 ? -27.203 26.094 -5.223 1 48.88 310 PRO A C 1
ATOM 2292 O O . PRO A 1 310 ? -28.438 26.047 -5.18 1 48.88 310 PRO A O 1
ATOM 2295 N N . ASN A 1 311 ? -26.891 26.75 -6.27 1 52.84 311 ASN A N 1
ATOM 2296 C CA . ASN A 1 311 ? -27.594 26.156 -7.406 1 52.84 311 ASN A CA 1
ATOM 2297 C C . ASN A 1 311 ? -27.484 24.641 -7.398 1 52.84 311 ASN A C 1
ATOM 2299 O O . ASN A 1 311 ? -26.391 24.094 -7.488 1 52.84 311 ASN A O 1
ATOM 2303 N N . PRO A 1 312 ? -28.547 23.984 -6.93 1 54.44 312 PRO A N 1
ATOM 2304 C CA . PRO A 1 312 ? -28.625 22.531 -6.762 1 54.44 312 PRO A CA 1
ATOM 2305 C C . PRO A 1 312 ? -27.922 21.766 -7.879 1 54.44 312 PRO A C 1
ATOM 2307 O O . PRO A 1 312 ? -27.656 20.578 -7.738 1 54.44 312 PRO A O 1
ATOM 2310 N N . ALA A 1 313 ? -27.703 22.5 -8.938 1 60.88 313 ALA A N 1
ATOM 2311 C CA . ALA A 1 313 ? -27.234 21.75 -10.102 1 60.88 313 ALA A CA 1
ATOM 2312 C C . ALA A 1 313 ? -25.719 21.797 -10.211 1 60.88 313 ALA A C 1
ATOM 2314 O O . ALA A 1 313 ? -25.125 21.125 -11.055 1 60.88 313 ALA A O 1
ATOM 2315 N N . THR A 1 314 ? -25.062 22.375 -9.125 1 83.62 314 THR A N 1
ATOM 2316 C CA . THR A 1 314 ? -23.641 22.609 -9.406 1 83.62 314 THR A CA 1
ATOM 2317 C C . THR A 1 314 ? -22.781 21.5 -8.828 1 83.62 314 THR A C 1
ATOM 2319 O O . THR A 1 314 ? -22.922 21.141 -7.66 1 83.62 314 THR A O 1
ATOM 2322 N N . LEU A 1 315 ? -21.938 20.953 -9.633 1 93.56 315 LEU A N 1
ATOM 2323 C CA . LEU A 1 315 ? -20.984 19.906 -9.289 1 93.56 315 LEU A CA 1
ATOM 2324 C C . LEU A 1 315 ? -20.078 20.359 -8.148 1 93.56 315 LEU A C 1
ATOM 2326 O O . LEU A 1 315 ? -19.5 21.453 -8.203 1 93.56 315 LEU A O 1
ATOM 2330 N N . VAL A 1 316 ? -20.078 19.625 -7.094 1 93.62 316 VAL A N 1
ATOM 2331 C CA . VAL A 1 316 ? -19.188 19.859 -5.969 1 93.62 316 VAL A CA 1
ATOM 2332 C C . VAL A 1 316 ? -18.109 18.781 -5.938 1 93.62 316 VAL A C 1
ATOM 2334 O O . VAL A 1 316 ? -18.406 17.594 -5.906 1 93.62 316 VAL A O 1
ATOM 2337 N N . LEU A 1 317 ? -16.906 19.219 -5.938 1 95.06 317 LEU A N 1
ATOM 2338 C CA . LEU A 1 317 ? -15.758 18.312 -5.949 1 95.06 317 LEU A CA 1
ATOM 2339 C C . LEU A 1 317 ? -15 18.375 -4.625 1 95.06 317 LEU A C 1
ATOM 2341 O O . LEU A 1 317 ? -15.25 19.266 -3.801 1 95.06 317 LEU A O 1
ATOM 2345 N N . PRO A 1 318 ? -14.117 17.375 -4.406 1 91.5 318 PRO A N 1
ATOM 2346 C CA . PRO A 1 318 ? -13.352 17.359 -3.154 1 91.5 318 PRO A CA 1
ATOM 2347 C C . PRO A 1 318 ? -12.5 18.609 -2.971 1 91.5 318 PRO A C 1
ATOM 2349 O O . PRO A 1 318 ? -11.969 19.156 -3.947 1 91.5 318 PRO A O 1
ATOM 2352 N N . ALA A 1 319 ? -12.328 18.922 -1.701 1 88.69 319 ALA A N 1
ATOM 2353 C CA . ALA A 1 319 ? -11.492 20.062 -1.355 1 88.69 319 ALA A CA 1
ATOM 2354 C C . ALA A 1 319 ? -10.023 19.781 -1.67 1 88.69 319 ALA A C 1
ATOM 2356 O O . ALA A 1 319 ? -9.672 18.688 -2.094 1 88.69 319 ALA A O 1
ATOM 2357 N N . SER A 1 320 ? -9.18 20.766 -1.463 1 88.44 320 SER A N 1
ATOM 2358 C CA . SER A 1 320 ? -7.805 20.75 -1.949 1 88.44 320 SER A CA 1
ATOM 2359 C C . SER A 1 320 ? -6.957 19.75 -1.16 1 88.44 320 SER A C 1
ATOM 2361 O O . SER A 1 320 ? -5.879 19.359 -1.607 1 88.44 320 SER A O 1
ATOM 2363 N N . GLU A 1 321 ? -7.438 19.344 -0.036 1 90.06 321 GLU A N 1
ATOM 2364 C CA . GLU A 1 321 ? -6.637 18.422 0.777 1 90.06 321 GLU A CA 1
ATOM 2365 C C . GLU A 1 321 ? -6.699 17 0.233 1 90.06 321 GLU A C 1
ATOM 2367 O O . GLU A 1 321 ? -5.875 16.156 0.593 1 90.06 321 GLU A O 1
ATOM 2372 N N . ALA A 1 322 ? -7.727 16.719 -0.564 1 92.44 322 ALA A N 1
ATOM 2373 C CA . ALA A 1 322 ? -7.898 15.383 -1.106 1 92.44 322 ALA A CA 1
ATOM 2374 C C . ALA A 1 322 ? -7.109 15.211 -2.402 1 92.44 322 ALA A C 1
ATOM 2376 O O . ALA A 1 322 ? -7.129 16.078 -3.27 1 92.44 322 ALA A O 1
ATOM 2377 N N . ILE A 1 323 ? -6.465 14.094 -2.576 1 96.06 323 ILE A N 1
ATOM 2378 C CA . ILE A 1 323 ? -5.652 13.828 -3.758 1 96.06 323 ILE A CA 1
ATOM 2379 C C . ILE A 1 323 ? -6.531 13.844 -5.004 1 96.06 323 ILE A C 1
ATOM 2381 O O . ILE A 1 323 ? -6.062 14.172 -6.098 1 96.06 323 ILE A O 1
ATOM 2385 N N . ALA A 1 324 ? -7.805 13.555 -4.867 1 96.94 324 ALA A N 1
ATOM 2386 C CA . ALA A 1 324 ? -8.727 13.633 -5.996 1 96.94 324 ALA A CA 1
ATOM 2387 C C . ALA A 1 324 ? -8.727 15.031 -6.609 1 96.94 324 ALA A C 1
ATOM 2389 O O . ALA A 1 324 ? -8.766 15.18 -7.832 1 96.94 324 ALA A O 1
ATOM 2390 N N . HIS A 1 325 ? -8.719 16.031 -5.723 1 94.31 325 HIS A N 1
ATOM 2391 C CA . HIS A 1 325 ? -8.648 17.406 -6.188 1 94.31 325 HIS A CA 1
ATOM 2392 C C . HIS A 1 325 ? -7.414 17.641 -7.055 1 94.31 325 HIS A C 1
ATOM 2394 O O . HIS A 1 325 ? -7.508 18.234 -8.125 1 94.31 325 HIS A O 1
ATOM 2400 N N . ASN A 1 326 ? -6.332 17.156 -6.625 1 93.44 326 ASN A N 1
ATOM 2401 C CA . ASN A 1 326 ? -5.07 17.328 -7.34 1 93.44 326 ASN A CA 1
ATOM 2402 C C . ASN A 1 326 ? -5.082 16.609 -8.688 1 93.44 326 ASN A C 1
ATOM 2404 O O . ASN A 1 326 ? -4.527 17.109 -9.664 1 93.44 326 ASN A O 1
ATOM 2408 N N . LEU A 1 327 ? -5.621 15.422 -8.719 1 95.56 327 LEU A N 1
ATOM 2409 C CA . LEU A 1 327 ? -5.723 14.672 -9.961 1 95.56 327 LEU A CA 1
ATOM 2410 C C . LEU A 1 327 ? -6.551 15.43 -10.992 1 95.56 327 LEU A C 1
ATOM 2412 O O . LEU A 1 327 ? -6.148 15.555 -12.148 1 95.56 327 LEU A O 1
ATOM 2416 N N . LEU A 1 328 ? -7.688 15.938 -10.547 1 95.5 328 LEU A N 1
ATOM 2417 C CA . LEU A 1 328 ? -8.586 16.656 -11.438 1 95.5 328 LEU A CA 1
ATOM 2418 C C . LEU A 1 328 ? -7.969 17.969 -11.898 1 95.5 328 LEU A C 1
ATOM 2420 O O . LEU A 1 328 ? -8.078 18.344 -13.07 1 95.5 328 LEU A O 1
ATOM 2424 N N . ALA A 1 329 ? -7.348 18.641 -10.992 1 93 329 ALA A N 1
ATOM 2425 C CA . ALA A 1 329 ? -6.656 19.875 -11.336 1 93 329 ALA A CA 1
ATOM 2426 C C . ALA A 1 329 ? -5.551 19.625 -12.352 1 93 329 ALA A C 1
ATOM 2428 O O . ALA A 1 329 ? -5.367 20.406 -13.289 1 93 329 ALA A O 1
ATOM 2429 N N . ALA A 1 330 ? -4.809 18.578 -12.148 1 91.31 330 ALA A N 1
ATOM 2430 C CA . ALA A 1 330 ? -3.74 18.219 -13.078 1 91.31 330 ALA A CA 1
ATOM 2431 C C . ALA A 1 330 ? -4.297 17.938 -14.469 1 91.31 330 ALA A C 1
ATOM 2433 O O . ALA A 1 330 ? -3.713 18.359 -15.477 1 91.31 330 ALA A O 1
ATOM 2434 N N . TRP A 1 331 ? -5.344 17.234 -14.578 1 91.62 331 TRP A N 1
ATOM 2435 C CA . TRP A 1 331 ? -5.984 16.953 -15.859 1 91.62 331 TRP A CA 1
ATOM 2436 C C . TRP A 1 331 ? -6.398 18.234 -16.562 1 91.62 331 TRP A C 1
ATOM 2438 O O . TRP A 1 331 ? -6.227 18.375 -17.781 1 91.62 331 TRP A O 1
ATOM 2448 N N . LEU A 1 332 ? -6.934 19.203 -15.852 1 91 332 LEU A N 1
ATOM 2449 C CA . LEU A 1 332 ? -7.371 20.469 -16.422 1 91 332 LEU A CA 1
ATOM 2450 C C . LEU A 1 332 ? -6.188 21.234 -17.016 1 91 332 LEU A C 1
ATOM 2452 O O . LEU A 1 332 ? -6.348 21.984 -17.984 1 91 332 LEU A O 1
ATOM 2456 N N . GLU A 1 333 ? -5.082 21.062 -16.438 1 82.94 333 GLU A N 1
ATOM 2457 C CA . GLU A 1 333 ? -3.887 21.766 -16.891 1 82.94 333 GLU A CA 1
ATOM 2458 C C . GLU A 1 333 ? -3.342 21.156 -18.172 1 82.94 333 GLU A C 1
ATOM 2460 O O . GLU A 1 333 ? -2.547 21.797 -18.875 1 82.94 333 GLU A O 1
ATOM 2465 N N . ALA A 1 334 ? -3.721 19.969 -18.453 1 75.69 334 ALA A N 1
ATOM 2466 C CA . ALA A 1 334 ? -3.244 19.297 -19.656 1 75.69 334 ALA A CA 1
ATOM 2467 C C . ALA A 1 334 ? -4.109 19.656 -20.859 1 75.69 334 ALA A C 1
ATOM 2469 O O . ALA A 1 334 ? -5.031 18.922 -21.219 1 75.69 334 ALA A O 1
ATOM 2470 N N . PRO A 1 335 ? -3.98 20.891 -21.469 1 65.94 335 PRO A N 1
ATOM 2471 C CA . PRO A 1 335 ? -4.867 21.25 -22.578 1 65.94 335 PRO A CA 1
ATOM 2472 C C . PRO A 1 335 ? -4.68 20.359 -23.797 1 65.94 335 PRO A C 1
ATOM 2474 O O . PRO A 1 335 ? -3.551 20.016 -24.156 1 65.94 335 PRO A O 1
ATOM 2477 N N . ILE A 1 336 ? -5.699 19.672 -24.297 1 60.44 336 ILE A N 1
ATOM 2478 C CA . ILE A 1 336 ? -5.766 18.734 -25.406 1 60.44 336 ILE A CA 1
ATOM 2479 C C . ILE A 1 336 ? -5.559 19.469 -26.734 1 60.44 336 ILE A C 1
ATOM 2481 O O . ILE A 1 336 ? -5.203 18.875 -27.734 1 60.44 336 ILE A O 1
ATOM 2485 N N . SER A 1 337 ? -5.949 20.656 -26.906 1 54.22 337 SER A N 1
ATOM 2486 C CA . SER A 1 337 ? -5.91 21.281 -28.219 1 54.22 337 SER A CA 1
ATOM 2487 C C . SER A 1 337 ? -4.598 20.984 -28.938 1 54.22 337 SER A C 1
ATOM 2489 O O . SER A 1 337 ? -4.531 21.031 -30.172 1 54.22 337 SER A O 1
ATOM 2491 N N . SER A 1 338 ? -3.447 20.875 -28.328 1 46.22 338 SER A N 1
ATOM 2492 C CA . SER A 1 338 ? -2.211 20.703 -29.094 1 46.22 338 SER A CA 1
ATOM 2493 C C . SER A 1 338 ? -2.018 19.25 -29.5 1 46.22 338 SER A C 1
ATOM 2495 O O . SER A 1 338 ? -0.996 18.891 -30.094 1 46.22 338 SER A O 1
ATOM 2497 N N . LEU A 1 339 ? -2.732 18.469 -29.219 1 45 339 LEU A N 1
ATOM 2498 C CA . LEU A 1 339 ? -2.465 17.047 -29.406 1 45 339 LEU A CA 1
ATOM 2499 C C . LEU A 1 339 ? -2.547 16.672 -30.891 1 45 339 LEU A C 1
ATOM 2501 O O . LEU A 1 339 ? -1.704 15.922 -31.391 1 45 339 LEU A O 1
ATOM 2505 N N . ASP A 1 340 ? -3.77 16.422 -31.578 1 38.75 340 ASP A N 1
ATOM 2506 C CA . ASP A 1 340 ? -3.832 15.984 -32.969 1 38.75 340 ASP A CA 1
ATOM 2507 C C . ASP A 1 340 ? -3.656 17.156 -33.938 1 38.75 340 ASP A C 1
ATOM 2509 O O . ASP A 1 340 ? -3.852 17.016 -35.125 1 38.75 340 ASP A O 1
ATOM 2513 N N . ARG A 1 341 ? -3.389 18.516 -33.656 1 29.3 341 ARG A N 1
ATOM 2514 C CA . ARG A 1 341 ? -3.246 19.141 -34.969 1 29.3 341 ARG A CA 1
ATOM 2515 C C . ARG A 1 341 ? -1.876 18.844 -35.562 1 29.3 341 ARG A C 1
ATOM 2517 O O . ARG A 1 341 ? -0.883 18.75 -34.844 1 29.3 341 ARG A O 1
ATOM 2524 N N . MET B 1 1 ? 27.75 19.781 -10.156 1 36.62 1 MET B N 1
ATOM 2525 C CA . MET B 1 1 ? 26.641 20.375 -10.891 1 36.62 1 MET B CA 1
ATOM 2526 C C . MET B 1 1 ? 25.312 19.844 -10.398 1 36.62 1 MET B C 1
ATOM 2528 O O . MET B 1 1 ? 25.141 18.625 -10.25 1 36.62 1 MET B O 1
ATOM 2532 N N . GLY B 1 2 ? 24.5 20.578 -9.773 1 43.56 2 GLY B N 1
ATOM 2533 C CA . GLY B 1 2 ? 23.234 20.297 -9.109 1 43.56 2 GLY B CA 1
ATOM 2534 C C . GLY B 1 2 ? 22.266 19.516 -9.977 1 43.56 2 GLY B C 1
ATOM 2535 O O . GLY B 1 2 ? 22.453 19.391 -11.188 1 43.56 2 GLY B O 1
ATOM 2536 N N . LEU B 1 3 ? 21.375 18.656 -9.422 1 49.78 3 LEU B N 1
ATOM 2537 C CA . LEU B 1 3 ? 20.391 17.812 -10.062 1 49.78 3 LEU B CA 1
ATOM 2538 C C . LEU B 1 3 ? 19.719 18.531 -11.227 1 49.78 3 LEU B C 1
ATOM 2540 O O . LEU B 1 3 ? 19.391 17.906 -12.242 1 49.78 3 LEU B O 1
ATOM 2544 N N . ALA B 1 4 ? 19.609 19.875 -11.125 1 51.06 4 ALA B N 1
ATOM 2545 C CA . ALA B 1 4 ? 19 20.719 -12.148 1 51.06 4 ALA B CA 1
ATOM 2546 C C . ALA B 1 4 ? 19.797 20.672 -13.445 1 51.06 4 ALA B C 1
ATOM 2548 O O . ALA B 1 4 ? 19.266 20.938 -14.523 1 51.06 4 ALA B O 1
ATOM 2549 N N . ALA B 1 5 ? 21.031 20.156 -13.312 1 50.97 5 ALA B N 1
ATOM 2550 C CA . ALA B 1 5 ? 21.938 20.297 -14.445 1 50.97 5 ALA B CA 1
ATOM 2551 C C . ALA B 1 5 ? 21.922 19.047 -15.328 1 50.97 5 ALA B C 1
ATOM 2553 O O . ALA B 1 5 ? 22.781 18.875 -16.188 1 50.97 5 ALA B O 1
ATOM 2554 N N . ARG B 1 6 ? 20.844 18.062 -15.07 1 66.44 6 ARG B N 1
ATOM 2555 C CA . ARG B 1 6 ? 20.922 16.938 -15.977 1 66.44 6 ARG B CA 1
ATOM 2556 C C . ARG B 1 6 ? 19.547 16.578 -16.547 1 66.44 6 ARG B C 1
ATOM 2558 O O . ARG B 1 6 ? 19.047 15.477 -16.328 1 66.44 6 ARG B O 1
ATOM 2565 N N . PRO B 1 7 ? 19 17.516 -17.312 1 74.44 7 PRO B N 1
ATOM 2566 C CA . PRO B 1 7 ? 17.656 17.344 -17.875 1 74.44 7 PRO B CA 1
ATOM 2567 C C . PRO B 1 7 ? 17.516 16.062 -18.703 1 74.44 7 PRO B C 1
ATOM 2569 O O . PRO B 1 7 ? 16.453 15.461 -18.734 1 74.44 7 PRO B O 1
ATOM 2572 N N . GLY B 1 8 ? 18.656 15.656 -19.297 1 77.62 8 GLY B N 1
ATOM 2573 C CA . GLY B 1 8 ? 18.609 14.453 -20.109 1 77.62 8 GLY B CA 1
ATOM 2574 C C . GLY B 1 8 ? 18.328 13.195 -19.297 1 77.62 8 GLY B C 1
ATOM 2575 O O . GLY B 1 8 ? 17.5 12.375 -19.672 1 77.62 8 GLY B O 1
ATOM 2576 N N . LEU B 1 9 ? 19 13.141 -18.188 1 80.19 9 LEU B N 1
ATOM 2577 C CA . LEU B 1 9 ? 18.812 11.992 -17.312 1 80.19 9 LEU B CA 1
ATOM 2578 C C . LEU B 1 9 ? 17.391 11.961 -16.75 1 80.19 9 LEU B C 1
ATOM 2580 O O . LEU B 1 9 ? 16.75 10.898 -16.703 1 80.19 9 LEU B O 1
ATOM 2584 N N . ARG B 1 10 ? 16.906 13.102 -16.391 1 81.06 10 ARG B N 1
ATOM 2585 C CA . ARG B 1 10 ? 15.531 13.219 -15.891 1 81.06 10 ARG B CA 1
ATOM 2586 C C . ARG B 1 10 ? 14.523 12.766 -16.938 1 81.06 10 ARG B C 1
ATOM 2588 O O . ARG B 1 10 ? 13.609 12 -16.625 1 81.06 10 ARG B O 1
ATOM 2595 N N . ALA B 1 11 ? 14.711 13.242 -18.078 1 79.69 11 ALA B N 1
ATOM 2596 C CA . ALA B 1 11 ? 13.812 12.898 -19.172 1 79.69 11 ALA B CA 1
ATOM 2597 C C . ALA B 1 11 ? 13.844 11.398 -19.453 1 79.69 11 ALA B C 1
ATOM 2599 O O . ALA B 1 11 ? 12.805 10.789 -19.734 1 79.69 11 ALA B O 1
ATOM 2600 N N . LEU B 1 12 ? 14.961 10.891 -19.422 1 79.44 12 LEU B N 1
ATOM 2601 C CA . LEU B 1 12 ? 15.125 9.461 -19.688 1 79.44 12 LEU B CA 1
ATOM 2602 C C . LEU B 1 12 ? 14.422 8.617 -18.641 1 79.44 12 LEU B C 1
ATOM 2604 O O . LEU B 1 12 ? 13.68 7.691 -18.969 1 79.44 12 LEU B O 1
ATOM 2608 N N . LEU B 1 13 ? 14.672 8.922 -17.422 1 80.12 13 LEU B N 1
ATOM 2609 C CA . LEU B 1 13 ? 14.039 8.156 -16.359 1 80.12 13 LEU B CA 1
ATOM 2610 C C . LEU B 1 13 ? 12.523 8.344 -16.375 1 80.12 13 LEU B C 1
ATOM 2612 O O . LEU B 1 13 ? 11.773 7.406 -16.109 1 80.12 13 LEU B O 1
ATOM 2616 N N . ARG B 1 14 ? 12.102 9.492 -16.734 1 78.25 14 ARG B N 1
ATOM 2617 C CA . ARG B 1 14 ? 10.68 9.758 -16.859 1 78.25 14 ARG B CA 1
ATOM 2618 C C . ARG B 1 14 ? 10.055 8.883 -17.953 1 78.25 14 ARG B C 1
ATOM 2620 O O . ARG B 1 14 ? 8.914 8.445 -17.828 1 78.25 14 ARG B O 1
ATOM 2627 N N . ALA B 1 15 ? 10.844 8.609 -18.938 1 77.88 15 ALA B N 1
ATOM 2628 C CA . ALA B 1 15 ? 10.359 7.797 -20.047 1 77.88 15 ALA B CA 1
ATOM 2629 C C . ALA B 1 15 ? 10.195 6.336 -19.641 1 77.88 15 ALA B C 1
ATOM 2631 O O . ALA B 1 15 ? 9.508 5.566 -20.312 1 77.88 15 ALA B O 1
ATOM 2632 N N . LEU B 1 16 ? 10.805 5.973 -18.609 1 77.94 16 LEU B N 1
ATOM 2633 C CA . LEU B 1 16 ? 10.758 4.594 -18.141 1 77.94 16 LEU B CA 1
ATOM 2634 C C . LEU B 1 16 ? 9.625 4.402 -17.141 1 77.94 16 LEU B C 1
ATOM 2636 O O . LEU B 1 16 ? 9.406 3.297 -16.641 1 77.94 16 LEU B O 1
ATOM 2640 N N . CYS B 1 17 ? 8.875 5.441 -16.922 1 78.75 17 CYS B N 1
ATOM 2641 C CA . CYS B 1 17 ? 7.801 5.422 -15.938 1 78.75 17 CYS B CA 1
ATOM 2642 C C . CYS B 1 17 ? 6.543 4.773 -16.5 1 78.75 17 CYS B C 1
ATOM 2644 O O . CYS B 1 17 ? 6.324 4.793 -17.719 1 78.75 17 CYS B O 1
ATOM 2646 N N . ASN B 1 18 ? 5.84 4.227 -15.594 1 77.62 18 ASN B N 1
ATOM 2647 C CA . ASN B 1 18 ? 4.516 3.682 -15.875 1 77.62 18 ASN B CA 1
ATOM 2648 C C . ASN B 1 18 ? 4.574 2.58 -16.938 1 77.62 18 ASN B C 1
ATOM 2650 O O . ASN B 1 18 ? 3.773 2.568 -17.875 1 77.62 18 ASN B O 1
ATOM 2654 N N . ARG B 1 19 ? 5.621 1.783 -16.781 1 72.5 19 ARG B N 1
ATOM 2655 C CA . ARG B 1 19 ? 5.695 0.586 -17.609 1 72.5 19 ARG B CA 1
ATOM 2656 C C . ARG B 1 19 ? 4.906 -0.562 -17 1 72.5 19 ARG B C 1
ATOM 2658 O O . ARG B 1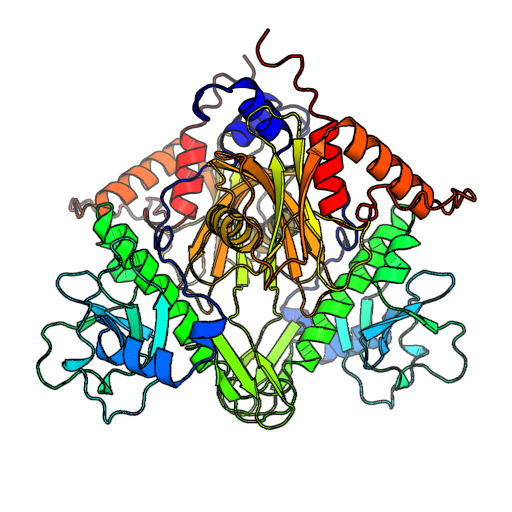 19 ? 4.551 -0.515 -15.812 1 72.5 19 ARG B O 1
ATOM 2665 N N . SER B 1 20 ? 4.371 -1.318 -17.828 1 68 20 SER B N 1
ATOM 2666 C CA . SER B 1 20 ? 3.617 -2.471 -17.344 1 68 20 SER B CA 1
ATOM 2667 C C . SER B 1 20 ? 4.266 -3.779 -17.781 1 68 20 SER B C 1
ATOM 2669 O O . SER B 1 20 ? 3.664 -4.551 -18.531 1 68 20 SER B O 1
ATOM 2671 N N . PRO B 1 21 ? 5.48 -3.93 -17.156 1 73.56 21 PRO B N 1
ATOM 2672 C CA . PRO B 1 21 ? 6.039 -5.246 -17.469 1 73.56 21 PRO B CA 1
ATOM 2673 C C . PRO B 1 21 ? 5.211 -6.391 -16.891 1 73.56 21 PRO B C 1
ATOM 2675 O O . PRO B 1 21 ? 4.352 -6.164 -16.031 1 73.56 21 PRO B O 1
ATOM 2678 N N . ARG B 1 22 ? 5.355 -7.527 -17.516 1 81.75 22 ARG B N 1
ATOM 2679 C CA . ARG B 1 22 ? 4.715 -8.703 -16.938 1 81.75 22 ARG B CA 1
ATOM 2680 C C . ARG B 1 22 ? 5.449 -9.156 -15.672 1 81.75 22 ARG B C 1
ATOM 2682 O O . ARG B 1 22 ? 6.422 -9.906 -15.758 1 81.75 22 ARG B O 1
ATOM 2689 N N . HIS B 1 23 ? 4.98 -8.758 -14.609 1 91 23 HIS B N 1
ATOM 2690 C CA . HIS B 1 23 ? 5.598 -9.141 -13.352 1 91 23 HIS B CA 1
ATOM 2691 C C . HIS B 1 23 ? 5.105 -10.516 -12.891 1 91 23 HIS B C 1
ATOM 2693 O O . HIS B 1 23 ? 3.926 -10.836 -13.047 1 91 23 HIS B O 1
ATOM 2699 N N . ALA B 1 24 ? 6.047 -11.289 -12.391 1 92.69 24 ALA B N 1
ATOM 2700 C CA . ALA B 1 24 ? 5.609 -12.492 -11.688 1 92.69 24 ALA B CA 1
ATOM 2701 C C . ALA B 1 24 ? 4.551 -12.164 -10.641 1 92.69 24 ALA B C 1
ATOM 2703 O O . ALA B 1 24 ? 4.605 -11.109 -10.008 1 92.69 24 ALA B O 1
ATOM 2704 N N . PHE B 1 25 ? 3.508 -13.086 -10.5 1 96.25 25 PHE B N 1
ATOM 2705 C CA . PHE B 1 25 ? 2.449 -13.047 -9.5 1 96.25 25 PHE B CA 1
ATOM 2706 C C . PHE B 1 25 ? 1.438 -11.953 -9.82 1 96.25 25 PHE B C 1
ATOM 2708 O O . PHE B 1 25 ? 0.565 -11.656 -9 1 96.25 25 PHE B O 1
ATOM 2715 N N . ALA B 1 26 ? 1.578 -11.25 -10.938 1 95.31 26 ALA B N 1
ATOM 2716 C CA . ALA B 1 26 ? 0.562 -10.32 -11.406 1 95.31 26 ALA B CA 1
ATOM 2717 C C . ALA B 1 26 ? -0.218 -10.906 -12.578 1 95.31 26 ALA B C 1
ATOM 2719 O O . ALA B 1 26 ? 0.226 -11.867 -13.211 1 95.31 26 ALA B O 1
ATOM 2720 N N . GLY B 1 27 ? -1.4 -10.359 -12.82 1 93 27 GLY B N 1
ATOM 2721 C CA . GLY B 1 27 ? -2.178 -10.75 -13.984 1 93 27 GLY B CA 1
ATOM 2722 C C . GLY B 1 27 ? -2.977 -12.016 -13.766 1 93 27 GLY B C 1
ATOM 2723 O O . GLY B 1 27 ? -2.955 -12.922 -14.602 1 93 27 GLY B O 1
ATOM 2724 N N . HIS B 1 28 ? -3.658 -12.18 -12.703 1 90.69 28 HIS B N 1
ATOM 2725 C CA . HIS B 1 28 ? -4.371 -13.422 -12.406 1 90.69 28 HIS B CA 1
ATOM 2726 C C . HIS B 1 28 ? -5.645 -13.539 -13.234 1 90.69 28 HIS B C 1
ATOM 2728 O O . HIS B 1 28 ? -6.195 -14.633 -13.383 1 90.69 28 HIS B O 1
ATOM 2734 N N . ALA B 1 29 ? -6.191 -12.508 -13.805 1 87.31 29 ALA B N 1
ATOM 2735 C CA . ALA B 1 29 ? -7.305 -12.469 -14.742 1 87.31 29 ALA B CA 1
ATOM 2736 C C . ALA B 1 29 ? -8.547 -13.117 -14.148 1 87.31 29 ALA B C 1
ATOM 2738 O O . ALA B 1 29 ? -9.25 -13.867 -14.828 1 87.31 29 ALA B O 1
ATOM 2739 N N . LEU B 1 30 ? -8.773 -12.898 -12.836 1 91.38 30 LEU B N 1
ATOM 2740 C CA . LEU B 1 30 ? -9.953 -13.422 -12.156 1 91.38 30 LEU B CA 1
ATOM 2741 C C . LEU B 1 30 ? -11.023 -12.352 -12.016 1 91.38 30 LEU B C 1
ATOM 2743 O O . LEU B 1 30 ? -10.711 -11.164 -11.891 1 91.38 30 LEU B O 1
ATOM 2747 N N . SER B 1 31 ? -12.203 -12.859 -12.156 1 87.12 31 SER B N 1
ATOM 2748 C CA . SER B 1 31 ? -13.336 -11.992 -11.852 1 87.12 31 SER B CA 1
ATOM 2749 C C . SER B 1 31 ? -14.016 -12.398 -10.547 1 87.12 31 SER B C 1
ATOM 2751 O O . SER B 1 31 ? -14.266 -13.586 -10.312 1 87.12 31 SER B O 1
ATOM 2753 N N . ARG B 1 32 ? -14.234 -11.516 -9.773 1 84.94 32 ARG B N 1
ATOM 2754 C CA . ARG B 1 32 ? -14.906 -11.812 -8.516 1 84.94 32 ARG B CA 1
ATOM 2755 C C . ARG B 1 32 ? -16.422 -11.719 -8.672 1 84.94 32 ARG B C 1
ATOM 2757 O O . ARG B 1 32 ? -16.938 -10.75 -9.234 1 84.94 32 ARG B O 1
ATOM 2764 N N . PRO B 1 33 ? -17.078 -12.703 -8.172 1 86.88 33 PRO B N 1
ATOM 2765 C CA . PRO B 1 33 ? -18.547 -12.633 -8.188 1 86.88 33 PRO B CA 1
ATOM 2766 C C . PRO B 1 33 ? -19.094 -11.438 -7.406 1 86.88 33 PRO B C 1
ATOM 2768 O O . PRO B 1 33 ? -18.359 -10.836 -6.609 1 86.88 33 PRO B O 1
ATOM 2771 N N . ALA B 1 34 ? -20.344 -11.133 -7.656 1 85.62 34 ALA B N 1
ATOM 2772 C CA . ALA B 1 34 ? -21 -10.016 -6.984 1 85.62 34 ALA B CA 1
ATOM 2773 C C . ALA B 1 34 ? -21.031 -10.227 -5.473 1 85.62 34 ALA B C 1
ATOM 2775 O O . ALA B 1 34 ? -21.141 -11.367 -5 1 85.62 34 ALA B O 1
ATOM 2776 N N . ASP B 1 35 ? -21.062 -9.141 -4.824 1 86.44 35 ASP B N 1
ATOM 2777 C CA . ASP B 1 35 ? -21.047 -9.164 -3.363 1 86.44 35 ASP B CA 1
ATOM 2778 C C . ASP B 1 35 ? -22.25 -9.938 -2.822 1 86.44 35 ASP B C 1
ATOM 2780 O O . ASP B 1 35 ? -22.141 -10.648 -1.819 1 86.44 35 ASP B O 1
ATOM 2784 N N . SER B 1 36 ? -23.359 -9.758 -3.482 1 88.31 36 SER B N 1
ATOM 2785 C CA . SER B 1 36 ? -24.578 -10.43 -3.031 1 88.31 36 SER B CA 1
ATOM 2786 C C . SER B 1 36 ? -24.406 -11.945 -3.051 1 88.31 36 SER B C 1
ATOM 2788 O O . SER B 1 36 ? -24.953 -12.641 -2.199 1 88.31 36 SER B O 1
ATOM 2790 N N . LEU B 1 37 ? -23.672 -12.43 -3.979 1 91.19 37 LEU B N 1
ATOM 2791 C CA . LEU B 1 37 ? -23.422 -13.859 -4.062 1 91.19 37 LEU B CA 1
ATOM 2792 C C . LEU B 1 37 ? -22.422 -14.297 -2.998 1 91.19 37 LEU B C 1
ATOM 2794 O O . LEU B 1 37 ? -22.609 -15.328 -2.346 1 91.19 37 LEU B O 1
ATOM 2798 N N . LEU B 1 38 ? -21.469 -13.461 -2.752 1 92.31 38 LEU B N 1
ATOM 2799 C CA . LEU B 1 38 ? -20.422 -13.781 -1.79 1 92.31 38 LEU B CA 1
ATOM 2800 C C . LEU B 1 38 ? -20.969 -13.805 -0.37 1 92.31 38 LEU B C 1
ATOM 2802 O O . LEU B 1 38 ? -20.438 -14.492 0.5 1 92.31 38 LEU B O 1
ATOM 2806 N N . ASP B 1 39 ? -22.047 -13.117 -0.209 1 92.25 39 ASP B N 1
ATOM 2807 C CA . ASP B 1 39 ? -22.656 -13.023 1.112 1 92.25 39 ASP B CA 1
ATOM 2808 C C . ASP B 1 39 ? -23.625 -14.18 1.354 1 92.25 39 ASP B C 1
ATOM 2810 O O . ASP B 1 39 ? -24.125 -14.359 2.469 1 92.25 39 ASP B O 1
ATOM 2814 N N . ASP B 1 40 ? -23.938 -14.992 0.362 1 94.62 40 ASP B N 1
ATOM 2815 C CA . ASP B 1 40 ? -24.844 -16.125 0.454 1 94.62 40 ASP B CA 1
ATOM 2816 C C . ASP B 1 40 ? -24.078 -17.422 0.692 1 94.62 40 ASP B C 1
ATOM 2818 O O . ASP B 1 40 ? -23.531 -18.016 -0.245 1 94.62 40 ASP B O 1
ATOM 2822 N N . PRO B 1 41 ? -24.172 -17.922 1.88 1 92.5 41 PRO B N 1
ATOM 2823 C CA . PRO B 1 41 ? -23.406 -19.125 2.197 1 92.5 41 PRO B CA 1
ATOM 2824 C C . PRO B 1 41 ? -23.812 -20.312 1.334 1 92.5 41 PRO B C 1
ATOM 2826 O O . PRO B 1 41 ? -22.969 -21.156 1.011 1 92.5 41 PRO B O 1
ATOM 2829 N N . ALA B 1 42 ? -25.062 -20.359 0.996 1 95.12 42 ALA B N 1
ATOM 2830 C CA . ALA B 1 42 ? -25.516 -21.469 0.155 1 95.12 42 ALA B CA 1
ATOM 2831 C C . ALA B 1 42 ? -24.891 -21.391 -1.235 1 95.12 42 ALA B C 1
ATOM 2833 O O . ALA B 1 42 ? -24.5 -22.422 -1.798 1 95.12 42 ALA B O 1
ATOM 2834 N N . TRP B 1 43 ? -24.859 -20.203 -1.721 1 95.56 43 TRP B N 1
ATOM 2835 C CA . TRP B 1 43 ? -24.234 -20.031 -3.029 1 95.56 43 TRP B CA 1
ATOM 2836 C C . TRP B 1 43 ? -22.75 -20.375 -2.984 1 95.56 43 TRP B C 1
ATOM 2838 O O . TRP B 1 43 ? -22.234 -21.062 -3.879 1 95.56 43 TRP B O 1
ATOM 2848 N N . VAL B 1 44 ? -22.078 -19.969 -1.98 1 94.25 44 VAL B N 1
ATOM 2849 C CA . VAL B 1 44 ? -20.641 -20.219 -1.834 1 94.25 44 VAL B CA 1
ATOM 2850 C C . VAL B 1 44 ? -20.391 -21.719 -1.724 1 94.25 44 VAL B C 1
ATOM 2852 O O . VAL B 1 44 ? -19.469 -22.25 -2.348 1 94.25 44 VAL B O 1
ATOM 2855 N N . ASP B 1 45 ? -21.234 -22.391 -1.004 1 92.88 45 ASP B N 1
ATOM 2856 C CA . ASP B 1 45 ? -21.109 -23.844 -0.853 1 92.88 45 ASP B CA 1
ATOM 2857 C C . ASP B 1 45 ? -21.297 -24.547 -2.189 1 92.88 45 ASP B C 1
ATOM 2859 O O . ASP B 1 45 ? -20.547 -25.484 -2.514 1 92.88 45 ASP B O 1
ATOM 2863 N N . ALA B 1 46 ? -22.25 -24.125 -2.881 1 94.12 46 ALA B N 1
ATOM 2864 C CA . ALA B 1 46 ? -22.516 -24.703 -4.195 1 94.12 46 ALA B CA 1
ATOM 2865 C C . ALA B 1 46 ? -21.359 -24.453 -5.148 1 94.12 46 ALA B C 1
ATOM 2867 O O . ALA B 1 46 ? -20.969 -25.328 -5.918 1 94.12 46 ALA B O 1
ATOM 2868 N N . ALA B 1 47 ? -20.844 -23.25 -5.082 1 93.5 47 ALA B N 1
ATOM 2869 C CA . ALA B 1 47 ? -19.688 -22.906 -5.91 1 93.5 47 ALA B CA 1
ATOM 2870 C C . ALA B 1 47 ? -18.484 -23.781 -5.562 1 93.5 47 ALA B C 1
ATOM 2872 O O . ALA B 1 47 ? -17.781 -24.25 -6.449 1 93.5 47 ALA B O 1
ATOM 2873 N N . MET B 1 48 ? -18.281 -24.031 -4.359 1 92.88 48 MET B N 1
ATOM 2874 C CA . MET B 1 48 ? -17.141 -24.844 -3.904 1 92.88 48 MET B CA 1
ATOM 2875 C C . MET B 1 48 ? -17.25 -26.266 -4.43 1 92.88 48 MET B C 1
ATOM 2877 O O . MET B 1 48 ? -16.25 -26.844 -4.863 1 92.88 48 MET B O 1
ATOM 2881 N N . ARG B 1 49 ? -18.406 -26.812 -4.469 1 91.81 49 ARG B N 1
ATOM 2882 C CA . ARG B 1 49 ? -18.609 -28.203 -4.871 1 91.81 49 ARG B CA 1
ATOM 2883 C C . ARG B 1 49 ? -18.234 -28.406 -6.332 1 91.81 49 ARG B C 1
ATOM 2885 O O . ARG B 1 49 ? -17.891 -29.531 -6.734 1 91.81 49 ARG B O 1
ATOM 2892 N N . ARG B 1 50 ? -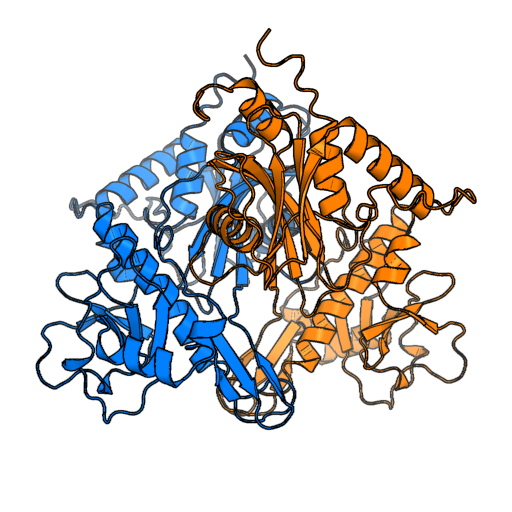18.234 -27.391 -7.09 1 92.19 50 ARG B N 1
ATOM 2893 C CA . ARG B 1 50 ? -17.922 -27.5 -8.508 1 92.19 50 ARG B CA 1
ATOM 2894 C C . ARG B 1 50 ? -16.594 -26.812 -8.836 1 92.19 50 ARG B C 1
ATOM 2896 O O . ARG B 1 50 ? -16.328 -26.484 -9.992 1 92.19 50 ARG B O 1
ATOM 2903 N N . SER B 1 51 ? -15.836 -26.594 -7.832 1 94 51 SER B N 1
ATOM 2904 C CA . SER B 1 51 ? -14.672 -25.734 -7.992 1 94 51 SER B CA 1
ATOM 2905 C C . SER B 1 51 ? -13.414 -26.547 -8.273 1 94 51 SER B C 1
ATOM 2907 O O . SER B 1 51 ? -13.414 -27.781 -8.125 1 94 51 SER B O 1
ATOM 2909 N N . LEU B 1 52 ? -12.422 -25.875 -8.797 1 94.44 52 LEU B N 1
ATOM 2910 C CA . LEU B 1 52 ? -11.031 -26.297 -8.719 1 94.44 52 LEU B CA 1
ATOM 2911 C C . LEU B 1 52 ? -10.312 -25.594 -7.566 1 94.44 52 LEU B C 1
ATOM 2913 O O . LEU B 1 52 ? -10.578 -24.438 -7.281 1 94.44 52 LEU B O 1
ATOM 2917 N N . CYS B 1 53 ? -9.406 -26.359 -6.949 1 95.31 53 CYS B N 1
ATOM 2918 C CA . CYS B 1 53 ? -8.812 -25.844 -5.719 1 95.31 53 CYS B CA 1
ATOM 2919 C C . CYS B 1 53 ? -7.293 -25.891 -5.781 1 95.31 53 CYS B C 1
ATOM 2921 O O . CYS B 1 53 ? -6.719 -26.859 -6.281 1 95.31 53 CYS B O 1
ATOM 2923 N N . LEU B 1 54 ? -6.676 -24.844 -5.379 1 96.75 54 LEU B N 1
ATOM 2924 C CA . LEU B 1 54 ? -5.27 -24.891 -4.988 1 96.75 54 LEU B CA 1
ATOM 2925 C C . LEU B 1 54 ? -5.125 -25.234 -3.512 1 96.75 54 LEU B C 1
ATOM 2927 O O . LEU B 1 54 ? -5.758 -24.594 -2.658 1 96.75 54 LEU B O 1
ATOM 2931 N N . VAL B 1 55 ? -4.27 -26.188 -3.215 1 97 55 VAL B N 1
ATOM 2932 C CA . VAL B 1 55 ? -4.098 -26.609 -1.831 1 97 55 VAL B CA 1
ATOM 2933 C C . VAL B 1 55 ? -2.74 -26.141 -1.311 1 97 55 VAL B C 1
ATOM 2935 O O . VAL B 1 55 ? -1.726 -26.281 -2.002 1 97 55 VAL B O 1
ATOM 2938 N N . PHE B 1 56 ? -2.758 -25.609 -0.11 1 96.94 56 PHE B N 1
ATOM 2939 C CA . PHE B 1 56 ? -1.544 -25.156 0.554 1 96.94 56 PHE B CA 1
ATOM 2940 C C . PHE B 1 56 ? -1.345 -25.875 1.881 1 96.94 56 PHE B C 1
ATOM 2942 O O . PHE B 1 56 ? -2.309 -26.359 2.482 1 96.94 56 PHE B O 1
ATOM 2949 N N . ASP B 1 57 ? -0.087 -25.969 2.33 1 95.75 57 ASP B N 1
ATOM 2950 C CA . ASP B 1 57 ? 0.18 -26.562 3.637 1 95.75 57 ASP B CA 1
ATOM 2951 C C . ASP B 1 57 ? 0.351 -25.484 4.703 1 95.75 57 ASP B C 1
ATOM 2953 O O . ASP B 1 57 ? 0.06 -24.312 4.465 1 95.75 57 ASP B O 1
ATOM 2957 N N . SER B 1 58 ? 0.793 -25.859 5.898 1 92.81 58 SER B N 1
ATOM 2958 C CA . SER B 1 58 ? 0.855 -24.953 7.039 1 92.81 58 SER B CA 1
ATOM 2959 C C . SER B 1 58 ? 1.963 -23.922 6.863 1 92.81 58 SER B C 1
ATOM 2961 O O . SER B 1 58 ? 1.957 -22.875 7.52 1 92.81 58 SER B O 1
ATOM 2963 N N . GLN B 1 59 ? 2.906 -24.266 5.984 1 94.5 59 GLN B N 1
ATOM 2964 C CA . GLN B 1 59 ? 3.982 -23.312 5.699 1 94.5 59 GLN B CA 1
ATOM 2965 C C . GLN B 1 59 ? 3.646 -22.453 4.488 1 94.5 59 GLN B C 1
ATOM 2967 O O . GLN B 1 59 ? 4.488 -21.688 4.012 1 94.5 59 GLN B O 1
ATOM 2972 N N . LEU B 1 60 ? 2.432 -22.656 3.928 1 96.38 60 LEU B N 1
ATOM 2973 C CA . LEU B 1 60 ? 1.894 -21.922 2.787 1 96.38 60 LEU B CA 1
ATOM 2974 C C . LEU B 1 60 ? 2.654 -22.266 1.512 1 96.38 60 LEU B C 1
ATOM 2976 O O . LEU B 1 60 ? 2.877 -21.406 0.663 1 96.38 60 LEU B O 1
ATOM 2980 N N . HIS B 1 61 ? 3.162 -23.5 1.468 1 97.06 61 HIS B N 1
ATOM 2981 C CA . HIS B 1 61 ? 3.646 -24.031 0.204 1 97.06 61 HIS B CA 1
ATOM 2982 C C . HIS B 1 61 ? 2.49 -24.531 -0.665 1 97.06 61 HIS B C 1
ATOM 2984 O O . HIS B 1 61 ? 1.523 -25.094 -0.156 1 97.06 61 HIS B O 1
ATOM 2990 N N . CYS B 1 62 ? 2.625 -24.312 -1.897 1 97.62 62 CYS B N 1
ATOM 2991 C CA . CYS B 1 62 ? 1.568 -24.656 -2.844 1 97.62 62 CYS B CA 1
ATOM 2992 C C . CYS B 1 62 ? 1.764 -26.062 -3.404 1 97.62 62 CYS B C 1
ATOM 2994 O O . CYS B 1 62 ? 2.869 -26.422 -3.809 1 97.62 62 CYS B O 1
ATOM 2996 N N . PHE B 1 63 ? 0.694 -26.859 -3.443 1 96.75 63 PHE B N 1
ATOM 2997 C CA . PHE B 1 63 ? 0.757 -28.156 -4.109 1 96.75 63 PHE B CA 1
ATOM 2998 C C . PHE B 1 63 ? 0.99 -27.984 -5.605 1 96.75 63 PHE B C 1
ATOM 3000 O O . PHE B 1 63 ? 0.291 -27.203 -6.266 1 96.75 63 PHE B O 1
ATOM 3007 N N . ALA B 1 64 ? 1.996 -28.641 -6.082 1 96.38 64 ALA B N 1
ATOM 3008 C CA . ALA B 1 64 ? 2.424 -28.438 -7.465 1 96.38 64 ALA B CA 1
ATOM 3009 C C . ALA B 1 64 ? 2.771 -29.766 -8.133 1 96.38 64 ALA B C 1
ATOM 3011 O O . ALA B 1 64 ? 3.08 -30.75 -7.453 1 96.38 64 ALA B O 1
ATOM 3012 N N . ARG B 1 65 ? 2.555 -29.781 -9.406 1 93.06 65 ARG B N 1
ATOM 3013 C CA . ARG B 1 65 ? 2.943 -30.875 -10.297 1 93.06 65 ARG B CA 1
ATOM 3014 C C . ARG B 1 65 ? 3.742 -30.359 -11.484 1 93.06 65 ARG B C 1
ATOM 3016 O O . ARG B 1 65 ? 3.346 -29.375 -12.125 1 93.06 65 ARG B O 1
ATOM 3023 N N . GLY B 1 66 ? 4.871 -30.984 -11.734 1 88.69 66 GLY B N 1
ATOM 3024 C CA . GLY B 1 66 ? 5.676 -30.578 -12.875 1 88.69 66 GLY B CA 1
ATOM 3025 C C . GLY B 1 66 ? 6.156 -29.141 -12.789 1 88.69 66 GLY B C 1
ATOM 3026 O O . GLY B 1 66 ? 6.215 -28.438 -13.797 1 88.69 66 GLY B O 1
ATOM 3027 N N . GLY B 1 67 ? 6.234 -28.656 -11.586 1 89.44 67 GLY B N 1
ATOM 3028 C CA . GLY B 1 67 ? 6.793 -27.328 -11.406 1 89.44 67 GLY B CA 1
ATOM 3029 C C . GLY B 1 67 ? 5.758 -26.219 -11.492 1 89.44 67 GLY B C 1
ATOM 3030 O O . GLY B 1 67 ? 6.102 -25.047 -11.547 1 89.44 67 GLY B O 1
ATOM 3031 N N . ALA B 1 68 ? 4.504 -26.609 -11.562 1 93.88 68 ALA B N 1
ATOM 3032 C CA . ALA B 1 68 ? 3.43 -25.609 -11.633 1 93.88 68 ALA B CA 1
ATOM 3033 C C . ALA B 1 68 ? 2.35 -25.906 -10.594 1 93.88 68 ALA B C 1
ATOM 3035 O O . ALA B 1 68 ? 2.133 -27.047 -10.219 1 93.88 68 ALA B O 1
ATOM 3036 N N . PRO B 1 69 ? 1.7 -24.844 -10.172 1 96.19 69 PRO B N 1
ATOM 3037 C CA . PRO B 1 69 ? 0.582 -25.078 -9.258 1 96.19 69 PRO B CA 1
ATOM 3038 C C . PRO B 1 69 ? -0.438 -26.062 -9.812 1 96.19 69 PRO B C 1
ATOM 3040 O O . PRO B 1 69 ? -0.817 -25.969 -10.984 1 96.19 69 PRO B O 1
ATOM 3043 N N . ALA B 1 70 ? -0.881 -26.969 -8.992 1 95 70 ALA B N 1
ATOM 3044 C CA . ALA B 1 70 ? -1.811 -28.016 -9.438 1 95 70 ALA B CA 1
ATOM 3045 C C . ALA B 1 70 ? -3.227 -27.719 -8.945 1 95 70 ALA B C 1
ATOM 3047 O O . ALA B 1 70 ? -3.469 -27.656 -7.738 1 95 70 ALA B O 1
ATOM 3048 N N . TRP B 1 71 ? -4.129 -27.531 -9.867 1 93.62 71 TRP B N 1
ATOM 3049 C CA . TRP B 1 71 ? -5.539 -27.359 -9.547 1 93.62 71 TRP B CA 1
ATOM 3050 C C . TRP B 1 71 ? -6.23 -28.719 -9.414 1 93.62 71 TRP B C 1
ATOM 3052 O O . TRP B 1 71 ? -6.129 -29.562 -10.305 1 93.62 71 TRP B O 1
ATOM 3062 N N . LEU B 1 72 ? -6.922 -28.906 -8.32 1 93.38 72 LEU B N 1
ATOM 3063 C CA . LEU B 1 72 ? -7.633 -30.156 -8.062 1 93.38 72 LEU B CA 1
ATOM 3064 C C . LEU B 1 72 ? -9.133 -29.906 -7.938 1 93.38 72 LEU B C 1
ATOM 3066 O O . LEU B 1 72 ? -9.555 -28.922 -7.324 1 93.38 72 LEU B O 1
ATOM 3070 N N . PRO B 1 73 ? -9.883 -30.859 -8.539 1 92.75 73 PRO B N 1
ATOM 3071 C CA . PRO B 1 73 ? -11.312 -30.75 -8.258 1 92.75 73 PRO B CA 1
ATOM 3072 C C . PRO B 1 73 ? -11.641 -30.906 -6.777 1 92.75 73 PRO B C 1
ATOM 3074 O O . PRO B 1 73 ? -11.078 -31.781 -6.109 1 92.75 73 PRO B O 1
ATOM 3077 N N . TYR B 1 74 ? -12.477 -30.031 -6.352 1 91.25 74 TYR B N 1
ATOM 3078 C CA . TYR B 1 74 ? -12.891 -30.109 -4.953 1 91.25 74 TYR B CA 1
ATOM 3079 C C . TYR B 1 74 ? -13.375 -31.516 -4.609 1 91.25 74 TYR B C 1
ATOM 3081 O O . TYR B 1 74 ? -13.156 -32 -3.496 1 91.25 74 TYR B O 1
ATOM 3089 N N . ALA B 1 75 ? -13.984 -32.156 -5.551 1 89.06 75 ALA B N 1
ATOM 3090 C CA . ALA B 1 75 ? -14.531 -33.5 -5.359 1 89.06 75 ALA B CA 1
ATOM 3091 C C . ALA B 1 75 ? -13.438 -34.5 -5.004 1 89.06 75 ALA B C 1
ATOM 3093 O O . ALA B 1 75 ? -13.711 -35.562 -4.426 1 89.06 75 ALA B O 1
ATOM 3094 N N . GLN B 1 76 ? -12.195 -34.156 -5.27 1 90.25 76 GLN B N 1
ATOM 3095 C CA . GLN B 1 76 ? -11.078 -35.062 -5.008 1 90.25 76 GLN B CA 1
ATOM 3096 C C . GLN B 1 76 ? -10.438 -34.75 -3.658 1 90.25 76 GLN B C 1
ATOM 3098 O O . GLN B 1 76 ? -9.531 -35.469 -3.217 1 90.25 76 GLN B O 1
ATOM 3103 N N . LEU B 1 77 ? -10.883 -33.719 -3.023 1 91.38 77 LEU B N 1
ATOM 3104 C CA . LEU B 1 77 ? -10.32 -33.344 -1.73 1 91.38 77 LEU B CA 1
ATOM 3105 C C . LEU B 1 77 ? -11.055 -34.031 -0.595 1 91.38 77 LEU B C 1
ATOM 3107 O O . LEU B 1 77 ? -12.188 -34.5 -0.769 1 91.38 77 LEU B O 1
ATOM 3111 N N . ASP B 1 78 ? -10.352 -34.219 0.469 1 88.81 78 ASP B N 1
ATOM 3112 C CA . ASP B 1 78 ? -10.984 -34.688 1.686 1 88.81 78 ASP B CA 1
ATOM 3113 C C . ASP B 1 78 ? -11.852 -33.625 2.332 1 88.81 78 ASP B C 1
ATOM 3115 O O . ASP B 1 78 ? -11.328 -32.688 2.961 1 88.81 78 ASP B O 1
ATOM 3119 N N . ARG B 1 79 ? -13.078 -33.781 2.297 1 80.88 79 ARG B N 1
ATOM 3120 C CA . ARG B 1 79 ? -14.039 -32.781 2.723 1 80.88 79 ARG B CA 1
ATOM 3121 C C . ARG B 1 79 ? -14.25 -32.812 4.23 1 80.88 79 ARG B C 1
ATOM 3123 O O . ARG B 1 79 ? -14.875 -31.922 4.805 1 80.88 79 ARG B O 1
ATOM 3130 N N . THR B 1 80 ? -13.742 -33.781 4.844 1 78.38 80 THR B N 1
ATOM 3131 C CA . THR B 1 80 ? -13.922 -33.938 6.285 1 78.38 80 THR B CA 1
ATOM 3132 C C . THR B 1 80 ? -12.844 -33.156 7.039 1 78.38 80 THR B C 1
ATOM 3134 O O . THR B 1 80 ? -12.992 -32.875 8.234 1 78.38 80 THR B O 1
ATOM 3137 N N . ALA B 1 81 ? -11.844 -32.875 6.297 1 75.94 81 ALA B N 1
ATOM 3138 C CA . ALA B 1 81 ? -10.766 -32.125 6.922 1 75.94 81 ALA B CA 1
ATOM 3139 C C . ALA B 1 81 ? -11.18 -30.672 7.145 1 75.94 81 ALA B C 1
ATOM 3141 O O . ALA B 1 81 ? -11.781 -30.047 6.27 1 75.94 81 ALA B O 1
ATOM 3142 N N . GLU B 1 82 ? -11.031 -30.219 8.352 1 77.31 82 GLU B N 1
ATOM 3143 C CA . GLU B 1 82 ? -11.227 -28.797 8.617 1 77.31 82 GLU B CA 1
ATOM 3144 C C . GLU B 1 82 ? -10.227 -27.953 7.836 1 77.31 82 GLU B C 1
ATOM 3146 O O . GLU B 1 82 ? -9.023 -28.203 7.879 1 77.31 82 GLU B O 1
ATOM 3151 N N . HIS B 1 83 ? -10.773 -27.109 7.062 1 80.62 83 HIS B N 1
ATOM 3152 C CA . HIS B 1 83 ? -9.891 -26.234 6.293 1 80.62 83 HIS B CA 1
ATOM 3153 C C . HIS B 1 83 ? -10.547 -24.891 6.02 1 80.62 83 HIS B C 1
ATOM 3155 O O . HIS B 1 83 ? -11.773 -24.766 6.113 1 80.62 83 HIS B O 1
ATOM 3161 N N . THR B 1 84 ? -9.625 -23.891 5.859 1 87.31 84 THR B N 1
ATOM 3162 C CA . THR B 1 84 ? -10.055 -22.609 5.301 1 87.31 84 THR B CA 1
ATOM 3163 C C . THR B 1 84 ? -10.172 -22.703 3.783 1 87.31 84 THR B C 1
ATOM 3165 O O . THR B 1 84 ? -9.305 -23.266 3.115 1 87.31 84 THR B O 1
ATOM 3168 N N . ALA B 1 85 ? -11.258 -22.312 3.252 1 92.69 85 ALA B N 1
ATOM 3169 C CA . ALA B 1 85 ? -11.461 -22.219 1.809 1 92.69 85 ALA B CA 1
ATOM 3170 C C . ALA B 1 85 ? -11.852 -20.812 1.4 1 92.69 85 ALA B C 1
ATOM 3172 O O . ALA B 1 85 ? -12.719 -20.188 2.025 1 92.69 85 ALA B O 1
ATOM 3173 N N . ILE B 1 86 ? -11.156 -20.297 0.412 1 96.38 86 ILE B N 1
ATOM 3174 C CA . ILE B 1 86 ? -11.375 -18.938 -0.042 1 96.38 86 ILE B CA 1
ATOM 3175 C C . ILE B 1 86 ? -11.695 -18.938 -1.535 1 96.38 86 ILE B C 1
ATOM 3177 O O . ILE B 1 86 ? -10.953 -19.5 -2.336 1 96.38 86 ILE B O 1
ATOM 3181 N N . LEU B 1 87 ? -12.75 -18.312 -1.908 1 96.75 87 LEU B N 1
ATOM 3182 C CA . LEU B 1 87 ? -13.055 -18.141 -3.324 1 96.75 87 LEU B CA 1
ATOM 3183 C C . LEU B 1 87 ? -12.156 -17.078 -3.945 1 96.75 87 LEU B C 1
ATOM 3185 O O . LEU B 1 87 ? -12.195 -15.914 -3.539 1 96.75 87 LEU B O 1
ATOM 3189 N N . LEU B 1 88 ? -11.352 -17.469 -4.898 1 96.19 88 LEU B N 1
ATOM 3190 C CA . LEU B 1 88 ? -10.477 -16.516 -5.586 1 96.19 88 LEU B CA 1
ATOM 3191 C C . LEU B 1 88 ? -11.242 -15.789 -6.691 1 96.19 88 LEU B C 1
ATOM 3193 O O . LEU B 1 88 ? -11.031 -14.594 -6.906 1 96.19 88 LEU B O 1
ATOM 3197 N N . GLY B 1 89 ? -12.078 -16.453 -7.324 1 93.56 89 GLY B N 1
ATOM 3198 C CA . GLY B 1 89 ? -12.867 -15.906 -8.414 1 93.56 89 GLY B CA 1
ATOM 3199 C C . GLY B 1 89 ? -13.117 -16.906 -9.531 1 93.56 89 GLY B C 1
ATOM 3200 O O . GLY B 1 89 ? -12.914 -18.109 -9.359 1 93.56 89 GLY B O 1
ATOM 3201 N N . ASP B 1 90 ? -13.734 -16.359 -10.602 1 89.44 90 ASP B N 1
ATOM 3202 C CA . ASP B 1 90 ? -13.992 -17.141 -11.805 1 89.44 90 ASP B CA 1
ATOM 3203 C C . ASP B 1 90 ? -12.945 -16.844 -12.883 1 89.44 90 ASP B C 1
ATOM 3205 O O . ASP B 1 90 ? -12.484 -15.711 -13.016 1 89.44 90 ASP B O 1
ATOM 3209 N N . ASP B 1 91 ? -12.562 -17.953 -13.516 1 80.56 91 ASP B N 1
ATOM 3210 C CA . ASP B 1 91 ? -11.664 -17.719 -14.648 1 80.56 91 ASP B CA 1
ATOM 3211 C C . ASP B 1 91 ? -12.422 -17.172 -15.852 1 80.56 91 ASP B C 1
ATOM 3213 O O . ASP B 1 91 ? -13.656 -17.188 -15.875 1 80.56 91 ASP B O 1
ATOM 3217 N N . ALA B 1 92 ? -11.719 -16.484 -16.656 1 66.69 92 ALA B N 1
ATOM 3218 C CA . ALA B 1 92 ? -12.312 -15.805 -17.797 1 66.69 92 ALA B CA 1
ATOM 3219 C C . ALA B 1 92 ? -13.164 -16.766 -18.625 1 66.69 92 ALA B C 1
ATOM 3221 O O . ALA B 1 92 ? -14.148 -16.359 -19.25 1 66.69 92 ALA B O 1
ATOM 3222 N N . ALA B 1 93 ? -12.711 -17.922 -18.562 1 67.25 93 ALA B N 1
ATOM 3223 C CA . ALA B 1 93 ? -13.438 -18.875 -19.422 1 67.25 93 ALA B CA 1
ATOM 3224 C C . ALA B 1 93 ? -14.68 -19.406 -18.703 1 67.25 93 ALA B C 1
ATOM 3226 O O . ALA B 1 93 ? -15.492 -20.109 -19.312 1 67.25 93 ALA B O 1
ATOM 3227 N N . GLY B 1 94 ? -14.953 -18.812 -17.547 1 63.88 94 GLY B N 1
ATOM 3228 C CA . GLY B 1 94 ? -16.141 -19.141 -16.766 1 63.88 94 GLY B CA 1
ATOM 3229 C C . GLY B 1 94 ? -16.266 -20.641 -16.5 1 63.88 94 GLY B C 1
ATOM 3230 O O . GLY B 1 94 ? -17.391 -21.156 -16.406 1 63.88 94 GLY B O 1
ATOM 3231 N N . ARG B 1 95 ? -15.211 -21.359 -16.578 1 68.38 95 ARG B N 1
ATOM 3232 C CA . ARG B 1 95 ? -15.336 -22.812 -16.516 1 68.38 95 ARG B CA 1
ATOM 3233 C C . ARG B 1 95 ? -15.641 -23.281 -15.102 1 68.38 95 ARG B C 1
ATOM 3235 O O . ARG B 1 95 ? -16.609 -24 -14.875 1 68.38 95 ARG B O 1
ATOM 3242 N N . ALA B 1 96 ? -14.852 -22.906 -14.094 1 86.62 96 ALA B N 1
ATOM 3243 C CA . ALA B 1 96 ? -15.102 -23.328 -12.719 1 86.62 96 ALA B CA 1
ATOM 3244 C C . ALA B 1 96 ? -14.617 -22.266 -11.734 1 86.62 96 ALA B C 1
ATOM 3246 O O . ALA B 1 96 ? -13.641 -21.562 -12 1 86.62 96 ALA B O 1
ATOM 3247 N N . PRO B 1 97 ? -15.492 -22.094 -10.602 1 93.75 97 PRO B N 1
ATOM 3248 C CA . PRO B 1 97 ? -14.938 -21.281 -9.523 1 93.75 97 PRO B CA 1
ATOM 3249 C C . PRO B 1 97 ? -13.594 -21.797 -9.016 1 93.75 97 PRO B C 1
ATOM 3251 O O . PRO B 1 97 ? -13.375 -23.016 -8.992 1 93.75 97 PRO B O 1
ATOM 3254 N N . LEU B 1 98 ? -12.727 -20.953 -8.719 1 96.38 98 LEU B N 1
ATOM 3255 C CA . LEU B 1 98 ? -11.406 -21.297 -8.211 1 96.38 98 LEU B CA 1
ATOM 3256 C C . LEU B 1 98 ? -11.289 -20.984 -6.723 1 96.38 98 LEU B C 1
ATOM 3258 O O . LEU B 1 98 ? -11.602 -19.859 -6.301 1 96.38 98 LEU B O 1
ATOM 3262 N N . PHE B 1 99 ? -10.875 -21.984 -5.934 1 96.5 99 PHE B N 1
ATOM 3263 C CA . PHE B 1 99 ? -10.758 -21.812 -4.492 1 96.5 99 PHE B CA 1
ATOM 3264 C C . PHE B 1 99 ? -9.336 -22.078 -4.027 1 96.5 99 PHE B C 1
ATOM 3266 O O . PHE B 1 99 ? -8.609 -22.844 -4.652 1 96.5 99 PHE B O 1
ATOM 3273 N N . ALA B 1 100 ? -8.922 -21.438 -2.988 1 97.31 100 ALA B N 1
ATOM 3274 C CA . ALA B 1 100 ? -7.723 -21.781 -2.221 1 97.31 100 ALA B CA 1
ATOM 3275 C C . ALA B 1 100 ? -8.078 -22.531 -0.945 1 97.31 100 ALA B C 1
ATOM 3277 O O . ALA B 1 100 ? -9.031 -22.172 -0.245 1 97.31 100 ALA B O 1
ATOM 3278 N N . VAL B 1 101 ? -7.348 -23.562 -0.692 1 96.38 101 VAL B N 1
ATOM 3279 C CA . VAL B 1 101 ? -7.566 -24.375 0.499 1 96.38 101 VAL B CA 1
ATOM 3280 C C . VAL B 1 101 ? -6.293 -24.422 1.338 1 96.38 101 VAL B C 1
ATOM 3282 O O . VAL B 1 101 ? -5.223 -24.766 0.834 1 96.38 101 VAL B O 1
ATOM 3285 N N . GLY B 1 102 ? -6.445 -24.125 2.643 1 94.75 102 GLY B N 1
ATOM 3286 C CA . GLY B 1 102 ? -5.289 -23.906 3.496 1 94.75 102 GLY B CA 1
ATOM 3287 C C . GLY B 1 102 ? -4.969 -25.078 4.391 1 94.75 102 GLY B C 1
ATOM 3288 O O . GLY B 1 102 ? -4.656 -24.906 5.57 1 94.75 102 GLY B O 1
ATOM 3289 N N . SER B 1 103 ? -5.102 -26.328 3.896 1 93.38 103 SER B N 1
ATOM 3290 C CA . SER B 1 103 ? -4.73 -27.5 4.695 1 93.38 103 SER B CA 1
ATOM 3291 C C . SER B 1 103 ? -4.277 -28.656 3.807 1 93.38 103 SER B C 1
ATOM 3293 O O . SER B 1 103 ? -5.047 -29.156 2.982 1 93.38 103 SER B O 1
ATOM 3295 N N . ALA B 1 104 ? -3.051 -29.109 4.113 1 92.69 104 ALA B N 1
ATOM 3296 C CA . ALA B 1 104 ? -2.533 -30.266 3.379 1 92.69 104 ALA B CA 1
ATOM 3297 C C . ALA B 1 104 ? -3.398 -31.5 3.613 1 92.69 104 ALA B C 1
ATOM 3299 O O . ALA B 1 104 ? -3.416 -32.406 2.791 1 92.69 104 ALA B O 1
ATOM 3300 N N . ALA B 1 105 ? -4.121 -31.484 4.719 1 91.25 105 ALA B N 1
ATOM 3301 C CA . ALA B 1 105 ? -4.969 -32.625 5.066 1 91.25 105 ALA B CA 1
ATOM 3302 C C . ALA B 1 105 ? -6.098 -32.781 4.055 1 91.25 105 ALA B C 1
ATOM 3304 O O . ALA B 1 105 ? -6.691 -33.875 3.953 1 91.25 105 ALA B O 1
ATOM 3305 N N . ALA B 1 106 ? -6.32 -31.766 3.385 1 91.12 106 ALA B N 1
ATOM 3306 C CA . ALA B 1 106 ? -7.383 -31.828 2.383 1 91.12 106 ALA B CA 1
ATOM 3307 C C . ALA B 1 106 ? -6.98 -32.719 1.207 1 91.12 106 ALA B C 1
ATOM 3309 O O . ALA B 1 106 ? -7.836 -33.156 0.431 1 91.12 106 ALA B O 1
ATOM 3310 N N . LEU B 1 107 ? -5.66 -32.875 1.071 1 89.19 107 LEU B N 1
ATOM 3311 C CA . LEU B 1 107 ? -5.219 -33.719 -0.035 1 89.19 107 LEU B CA 1
ATOM 3312 C C . LEU B 1 107 ? -5.535 -35.188 0.239 1 89.19 107 LEU B C 1
ATOM 3314 O O . LEU B 1 107 ? -5.254 -35.688 1.325 1 89.19 107 LEU B O 1
ATOM 3318 N N . ALA B 1 108 ? -6.434 -35.688 -0.583 1 73.62 108 ALA B N 1
ATOM 3319 C CA . ALA B 1 108 ? -6.758 -37.094 -0.451 1 73.62 108 ALA B CA 1
ATOM 3320 C C . ALA B 1 108 ? -5.547 -37.969 -0.774 1 73.62 108 ALA B C 1
ATOM 3322 O O . ALA B 1 108 ? -4.664 -37.562 -1.529 1 73.62 108 ALA B O 1
ATOM 3323 N N . GLY B 1 109 ? -5.324 -39.062 -0.023 1 66.25 109 GLY B N 1
ATOM 3324 C CA . GLY B 1 109 ? -4.281 -40.062 -0.225 1 66.25 109 GLY B CA 1
ATOM 3325 C C . GLY B 1 109 ? -4.066 -40.406 -1.686 1 66.25 109 GLY B C 1
ATOM 3326 O O . GLY B 1 109 ? -5.023 -40.5 -2.457 1 66.25 109 GLY B O 1
ATOM 3327 N N . GLY B 1 110 ? -2.996 -39.812 -2.426 1 66.56 110 GLY B N 1
ATOM 3328 C CA . GLY B 1 110 ? -2.621 -40.344 -3.73 1 66.56 110 GLY B CA 1
ATOM 3329 C C . GLY B 1 110 ? -2.307 -39.25 -4.742 1 66.56 110 GLY B C 1
ATOM 3330 O O . GLY B 1 110 ? -2.01 -39.562 -5.902 1 66.56 110 GLY B O 1
ATOM 3331 N N . ALA B 1 111 ? -2.561 -38 -4.312 1 74.94 111 ALA B N 1
ATOM 3332 C CA . ALA B 1 111 ? -2.283 -37.031 -5.344 1 74.94 111 ALA B CA 1
ATOM 3333 C C . ALA B 1 111 ? -0.792 -36.969 -5.664 1 74.94 111 ALA B C 1
ATOM 3335 O O . ALA B 1 111 ? 0.043 -36.938 -4.758 1 74.94 111 ALA B O 1
ATOM 3336 N N . SER B 1 112 ? -0.488 -37.25 -6.918 1 85.75 112 SER B N 1
ATOM 3337 C CA . SER B 1 112 ? 0.893 -37.094 -7.359 1 85.75 112 SER B CA 1
ATOM 3338 C C . SER B 1 112 ? 1.31 -35.625 -7.34 1 85.75 112 SER B C 1
ATOM 3340 O O . SER B 1 112 ? 0.509 -34.719 -7.66 1 85.75 112 SER B O 1
ATOM 3342 N N . GLY B 1 113 ? 2.406 -35.375 -6.734 1 91.81 113 GLY B N 1
ATOM 3343 C CA . GLY B 1 113 ? 2.932 -34.031 -6.621 1 91.81 113 GLY B CA 1
ATOM 3344 C C . GLY B 1 113 ? 3.547 -33.75 -5.266 1 91.81 113 GLY B C 1
ATOM 3345 O O . GLY B 1 113 ? 3.887 -34.656 -4.523 1 91.81 113 GLY B O 1
ATOM 3346 N N . GLY B 1 114 ? 3.822 -32.5 -5.051 1 94.75 114 GLY B N 1
ATOM 3347 C CA . GLY B 1 114 ? 4.414 -32.062 -3.795 1 94.75 114 GLY B CA 1
ATOM 3348 C C . GLY B 1 114 ? 4.199 -30.594 -3.504 1 94.75 114 GLY B C 1
ATOM 3349 O O . GLY B 1 114 ? 3.723 -29.844 -4.363 1 94.75 114 GLY B O 1
ATOM 3350 N N . PHE B 1 115 ? 4.41 -30.266 -2.273 1 96.44 115 PHE B N 1
ATOM 3351 C CA . PHE B 1 115 ? 4.293 -28.875 -1.856 1 96.44 115 PHE B CA 1
ATOM 3352 C C . PHE B 1 115 ? 5.594 -28.125 -2.107 1 96.44 115 PHE B C 1
ATOM 3354 O O . PHE B 1 115 ? 6.672 -28.609 -1.765 1 96.44 115 PHE B O 1
ATOM 3361 N N . SER B 1 116 ? 5.504 -26.953 -2.742 1 96.44 116 SER B N 1
ATOM 3362 C CA . SER B 1 116 ? 6.672 -26.141 -3.066 1 96.44 116 SER B CA 1
ATOM 3363 C C . SER B 1 116 ? 6.441 -24.672 -2.707 1 96.44 116 SER B C 1
ATOM 3365 O O . SER B 1 116 ? 5.336 -24.156 -2.877 1 96.44 116 SER B O 1
ATOM 3367 N N . PRO B 1 117 ? 7.555 -24.016 -2.217 1 95.56 117 PRO B N 1
ATOM 3368 C CA . PRO B 1 117 ? 7.434 -22.562 -2.061 1 95.56 117 PRO B CA 1
ATOM 3369 C C . PRO B 1 117 ? 7.125 -21.844 -3.377 1 95.56 117 PRO B C 1
ATOM 3371 O O . PRO B 1 117 ? 7.621 -22.25 -4.434 1 95.56 117 PRO B O 1
ATOM 3374 N N . LEU B 1 118 ? 6.32 -20.828 -3.32 1 95.25 118 LEU B N 1
ATOM 3375 C CA . LEU B 1 118 ? 5.914 -20.109 -4.527 1 95.25 118 LEU B CA 1
ATOM 3376 C C . LEU B 1 118 ? 7.121 -19.547 -5.262 1 95.25 118 LEU B C 1
ATOM 3378 O O . LEU B 1 118 ? 7.137 -19.484 -6.496 1 95.25 118 LEU B O 1
ATOM 3382 N N . ARG B 1 119 ? 8.109 -19.109 -4.547 1 91.69 119 ARG B N 1
ATOM 3383 C CA . ARG B 1 119 ? 9.297 -18.531 -5.188 1 91.69 119 ARG B CA 1
ATOM 3384 C C . ARG B 1 119 ? 9.953 -19.547 -6.117 1 91.69 119 ARG B C 1
ATOM 3386 O O . ARG B 1 119 ? 10.438 -19.188 -7.191 1 91.69 119 ARG B O 1
ATOM 3393 N N . SER B 1 120 ? 9.992 -20.797 -5.703 1 91.31 120 SER B N 1
ATOM 3394 C CA . SER B 1 120 ? 10.547 -21.875 -6.523 1 91.31 120 SER B CA 1
ATOM 3395 C C . SER B 1 120 ? 9.711 -22.094 -7.777 1 91.31 120 SER B C 1
ATOM 3397 O O . SER B 1 120 ? 10.25 -22.359 -8.852 1 91.31 120 SER B O 1
ATOM 3399 N N . LEU B 1 121 ? 8.445 -21.984 -7.645 1 92.5 121 LEU B N 1
ATOM 3400 C CA . LEU B 1 121 ? 7.551 -22.172 -8.781 1 92.5 121 LEU B CA 1
ATOM 3401 C C . LEU B 1 121 ? 7.688 -21.016 -9.773 1 92.5 121 LEU B C 1
ATOM 3403 O O . LEU B 1 121 ? 7.523 -21.203 -10.977 1 92.5 121 LEU B O 1
ATOM 3407 N N . ALA B 1 122 ? 7.969 -19.859 -9.258 1 89.81 122 ALA B N 1
ATOM 3408 C CA . ALA B 1 122 ? 8.086 -18.672 -10.094 1 89.81 122 ALA B CA 1
ATOM 3409 C C . ALA B 1 122 ? 9.234 -18.797 -11.094 1 89.81 122 ALA B C 1
ATOM 3411 O O . ALA B 1 122 ? 9.133 -18.344 -12.234 1 89.81 122 ALA B O 1
ATOM 3412 N N . SER B 1 123 ? 10.25 -19.438 -10.719 1 81.81 123 SER B N 1
ATOM 3413 C CA . SER B 1 123 ? 11.422 -19.609 -11.57 1 81.81 123 SER B CA 1
ATOM 3414 C C . SER B 1 123 ? 11.133 -20.578 -12.719 1 81.81 123 SER B C 1
ATOM 3416 O O . SER B 1 123 ? 11.828 -20.562 -13.734 1 81.81 123 SER B O 1
ATOM 3418 N N . LEU B 1 124 ? 10.094 -21.359 -12.547 1 79.12 124 LEU B N 1
ATOM 3419 C CA . LEU B 1 124 ? 9.781 -22.391 -13.523 1 79.12 124 LEU B CA 1
ATOM 3420 C C . LEU B 1 124 ? 8.641 -21.953 -14.438 1 79.12 124 LEU B C 1
ATOM 3422 O O . LEU B 1 124 ? 8.422 -22.531 -15.5 1 79.12 124 LEU B O 1
ATOM 3426 N N . ALA B 1 125 ? 7.977 -20.922 -13.961 1 80.94 125 ALA B N 1
ATOM 3427 C CA . ALA B 1 125 ? 6.785 -20.5 -14.688 1 80.94 125 ALA B CA 1
ATOM 3428 C C . ALA B 1 125 ? 7.164 -19.875 -16.031 1 80.94 125 ALA B C 1
ATOM 3430 O O . ALA B 1 125 ? 8.016 -18.984 -16.094 1 80.94 125 ALA B O 1
ATOM 3431 N N . SER B 1 126 ? 6.66 -20.422 -17.062 1 78.5 126 SER B N 1
ATOM 3432 C CA . SER B 1 126 ? 6.938 -19.906 -18.391 1 78.5 126 SER B CA 1
ATOM 3433 C C . SER B 1 126 ? 5.652 -19.703 -19.188 1 78.5 126 SER B C 1
ATOM 3435 O O . SER B 1 126 ? 4.668 -20.422 -18.969 1 78.5 126 SER B O 1
ATOM 3437 N N . GLY B 1 127 ? 5.68 -18.688 -19.984 1 82.5 127 GLY B N 1
ATOM 3438 C CA . GLY B 1 127 ? 4.551 -18.422 -20.859 1 82.5 127 GLY B CA 1
ATOM 3439 C C . GLY B 1 127 ? 3.385 -17.766 -20.141 1 82.5 127 GLY B C 1
ATOM 3440 O O . GLY B 1 127 ? 3.436 -17.547 -18.938 1 82.5 127 GLY B O 1
ATOM 3441 N N . ALA B 1 128 ? 2.393 -17.453 -20.828 1 83.88 128 ALA B N 1
ATOM 3442 C CA . ALA B 1 128 ? 1.228 -16.734 -20.328 1 83.88 128 ALA B CA 1
ATOM 3443 C C . ALA B 1 128 ? 0.437 -17.578 -19.344 1 83.88 128 ALA B C 1
ATOM 3445 O O . ALA B 1 128 ? -0.021 -17.078 -18.312 1 83.88 128 ALA B O 1
ATOM 3446 N N . ARG B 1 129 ? 0.325 -18.875 -19.656 1 86.12 129 ARG B N 1
ATOM 3447 C CA . ARG B 1 129 ? -0.447 -19.766 -18.797 1 86.12 129 ARG B CA 1
ATOM 3448 C C . ARG B 1 129 ? 0.252 -19.969 -17.453 1 86.12 129 ARG B C 1
ATOM 3450 O O . ARG B 1 129 ? -0.396 -19.984 -16.406 1 86.12 129 ARG B O 1
ATOM 3457 N N . GLY B 1 130 ? 1.496 -20.156 -17.578 1 88.62 130 GLY B N 1
ATOM 3458 C CA . GLY B 1 130 ? 2.27 -20.297 -16.359 1 88.62 130 GLY B CA 1
ATOM 3459 C C . GLY B 1 130 ? 2.244 -19.062 -15.484 1 88.62 130 GLY B C 1
ATOM 3460 O O . GLY B 1 130 ? 2.107 -19.156 -14.266 1 88.62 130 GLY B O 1
ATOM 3461 N N . ALA B 1 131 ? 2.305 -17.953 -16.188 1 90.31 131 ALA B N 1
ATOM 3462 C CA . ALA B 1 131 ? 2.285 -16.672 -15.469 1 90.31 131 ALA B CA 1
ATOM 3463 C C . ALA B 1 131 ? 0.948 -16.453 -14.766 1 90.31 131 ALA B C 1
ATOM 3465 O O . ALA B 1 131 ? 0.909 -16.016 -13.617 1 90.31 131 ALA B O 1
ATOM 3466 N N . GLU B 1 132 ? -0.058 -16.797 -15.422 1 92.5 132 GLU B N 1
ATOM 3467 C CA . GLU B 1 132 ? -1.388 -16.656 -14.836 1 92.5 132 GLU B CA 1
ATOM 3468 C C . GLU B 1 132 ? -1.577 -17.578 -13.648 1 92.5 132 GLU B C 1
ATOM 3470 O O . GLU B 1 132 ? -2.121 -17.188 -12.617 1 92.5 132 GLU B O 1
ATOM 3475 N N . ALA B 1 133 ? -1.125 -18.797 -13.812 1 93.31 133 ALA B N 1
ATOM 3476 C CA . ALA B 1 133 ? -1.22 -19.766 -12.727 1 93.31 133 ALA B CA 1
ATOM 3477 C C . ALA B 1 133 ? -0.452 -19.297 -11.492 1 93.31 133 ALA B C 1
ATOM 3479 O O . ALA B 1 133 ? -0.938 -19.422 -10.367 1 93.31 133 ALA B O 1
ATOM 3480 N N . LEU B 1 134 ? 0.658 -18.75 -11.766 1 95.19 134 LEU B N 1
ATOM 3481 C CA . LEU B 1 134 ? 1.484 -18.25 -10.672 1 95.19 134 LEU B CA 1
ATOM 3482 C C . LEU B 1 134 ? 0.814 -17.078 -9.984 1 95.19 134 LEU B C 1
ATOM 3484 O O . LEU B 1 134 ? 0.857 -16.953 -8.758 1 95.19 134 LEU B O 1
ATOM 3488 N N . ALA B 1 135 ? 0.229 -16.219 -10.797 1 96.31 135 ALA B N 1
ATOM 3489 C CA . ALA B 1 135 ? -0.478 -15.07 -10.25 1 96.31 135 ALA B CA 1
ATOM 3490 C C . ALA B 1 135 ? -1.629 -15.5 -9.352 1 96.31 135 ALA B C 1
ATOM 3492 O O . ALA B 1 135 ? -1.808 -14.961 -8.258 1 96.31 135 ALA B O 1
ATOM 3493 N N . ARG B 1 136 ? -2.365 -16.484 -9.766 1 96.5 136 ARG B N 1
ATOM 3494 C CA . ARG B 1 136 ? -3.479 -17 -8.977 1 96.5 136 ARG B CA 1
ATOM 3495 C C . ARG B 1 136 ? -2.982 -17.641 -7.688 1 96.5 136 ARG B C 1
ATOM 3497 O O . ARG B 1 136 ? -3.561 -17.422 -6.617 1 96.5 136 ARG B O 1
ATOM 3504 N N . ALA B 1 137 ? -1.919 -18.391 -7.801 1 97.94 137 ALA B N 1
ATOM 3505 C CA . ALA B 1 137 ? -1.331 -19.016 -6.613 1 97.94 137 ALA B CA 1
ATOM 3506 C C . ALA B 1 137 ? -0.83 -17.953 -5.637 1 97.94 137 ALA B C 1
ATOM 3508 O O . ALA B 1 137 ? -0.94 -18.125 -4.422 1 97.94 137 ALA B O 1
ATOM 3509 N N . GLY B 1 138 ? -0.277 -16.906 -6.195 1 98.25 138 GLY B N 1
ATOM 3510 C CA . GLY B 1 138 ? 0.174 -15.805 -5.348 1 98.25 138 GLY B CA 1
ATOM 3511 C C . GLY B 1 138 ? -0.952 -15.148 -4.574 1 98.25 138 GLY B C 1
ATOM 3512 O O . GLY B 1 138 ? -0.816 -14.883 -3.377 1 98.25 138 GLY B O 1
ATOM 3513 N N . GLN B 1 139 ? -2.031 -14.844 -5.234 1 97.88 139 GLN B N 1
ATOM 3514 C CA . GLN B 1 139 ? -3.184 -14.273 -4.543 1 97.88 139 GLN B CA 1
ATOM 3515 C C . GLN B 1 139 ? -3.689 -15.211 -3.453 1 97.88 139 GLN B C 1
ATOM 3517 O O . GLN B 1 139 ? -3.977 -14.781 -2.336 1 97.88 139 GLN B O 1
ATOM 3522 N N . ALA B 1 140 ? -3.758 -16.5 -3.775 1 98.12 140 ALA B N 1
ATOM 3523 C CA . ALA B 1 140 ? -4.203 -17.5 -2.822 1 98.12 140 ALA B CA 1
ATOM 3524 C C . ALA B 1 140 ? -3.33 -17.5 -1.571 1 98.12 140 ALA B C 1
ATOM 3526 O O . ALA B 1 140 ? -3.84 -17.469 -0.449 1 98.12 140 ALA B O 1
ATOM 3527 N N . ARG B 1 141 ? -2.066 -17.531 -1.807 1 98.25 141 ARG B N 1
ATOM 3528 C CA . ARG B 1 141 ? -1.126 -17.562 -0.691 1 98.25 141 ARG B CA 1
ATOM 3529 C C . ARG B 1 141 ? -1.305 -16.344 0.203 1 98.25 141 ARG B C 1
ATOM 3531 O O . ARG B 1 141 ? -1.288 -16.453 1.431 1 98.25 141 ARG B O 1
ATOM 3538 N N . ASN B 1 142 ? -1.429 -15.195 -0.438 1 98.38 142 ASN B N 1
ATOM 3539 C CA . ASN B 1 142 ? -1.602 -13.953 0.315 1 98.38 142 ASN B CA 1
ATOM 3540 C C . ASN B 1 142 ? -2.855 -14 1.184 1 98.38 142 ASN B C 1
ATOM 3542 O O . ASN B 1 142 ? -2.82 -13.602 2.35 1 98.38 142 ASN B O 1
ATOM 3546 N N . LEU B 1 143 ? -3.949 -14.453 0.657 1 98.12 143 LEU B N 1
ATOM 3547 C CA . LEU B 1 143 ? -5.207 -14.516 1.392 1 98.12 143 LEU B CA 1
ATOM 3548 C C . LEU B 1 143 ? -5.117 -15.531 2.533 1 98.12 143 LEU B C 1
ATOM 3550 O O . LEU B 1 143 ? -5.566 -15.25 3.646 1 98.12 143 LEU B O 1
ATOM 3554 N N . LEU B 1 144 ? -4.508 -16.672 2.254 1 98 144 LEU B N 1
ATOM 3555 C CA . LEU B 1 144 ? -4.355 -17.688 3.295 1 98 144 LEU B CA 1
ATOM 3556 C C . LEU B 1 144 ? -3.439 -17.188 4.406 1 98 144 LEU B C 1
ATOM 3558 O O . LEU B 1 144 ? -3.674 -17.469 5.582 1 98 144 LEU B O 1
ATOM 3562 N N . HIS B 1 145 ? -2.4 -16.5 4 1 97.81 145 HIS B N 1
ATOM 3563 C CA . HIS B 1 145 ? -1.521 -15.891 4.992 1 97.81 145 HIS B CA 1
ATOM 3564 C C . HIS B 1 145 ? -2.301 -14.969 5.926 1 97.81 145 HIS B C 1
ATOM 3566 O O . HIS B 1 145 ? -2.152 -15.047 7.145 1 97.81 145 HIS B O 1
ATOM 3572 N N . TRP B 1 146 ? -3.1 -14.125 5.34 1 98.06 146 TRP B N 1
ATOM 3573 C CA . TRP B 1 146 ? -3.902 -13.195 6.129 1 98.06 146 TRP B CA 1
ATOM 3574 C C . TRP B 1 146 ? -4.844 -13.945 7.066 1 98.06 146 TRP B C 1
ATOM 3576 O O . TRP B 1 146 ? -4.969 -13.602 8.242 1 98.06 146 TRP B O 1
ATOM 3586 N N . HIS B 1 147 ? -5.516 -14.953 6.574 1 97.75 147 HIS B N 1
ATOM 3587 C CA . HIS B 1 147 ? -6.445 -15.719 7.398 1 97.75 147 HIS B CA 1
ATOM 3588 C C . HIS B 1 147 ? -5.742 -16.328 8.609 1 97.75 147 HIS B C 1
ATOM 3590 O O . HIS B 1 147 ? -6.293 -16.328 9.711 1 97.75 147 HIS B O 1
ATOM 3596 N N . ALA B 1 148 ? -4.52 -16.812 8.414 1 96.56 148 ALA B N 1
ATOM 3597 C CA . ALA B 1 148 ? -3.764 -17.422 9.5 1 96.56 148 ALA B CA 1
ATOM 3598 C C . ALA B 1 148 ? -3.4 -16.391 10.57 1 96.56 148 ALA B C 1
ATOM 3600 O O . ALA B 1 148 ? -3.123 -16.734 11.719 1 96.56 148 ALA B O 1
ATOM 3601 N N . ARG B 1 149 ? -3.465 -15.109 10.203 1 97.06 149 ARG B N 1
ATOM 3602 C CA . ARG B 1 149 ? -3.035 -14.039 11.102 1 97.06 149 ARG B CA 1
ATOM 3603 C C . ARG B 1 149 ? -4.223 -13.203 11.555 1 97.06 149 ARG B C 1
ATOM 3605 O O . ARG B 1 149 ? -4.043 -12.125 12.133 1 97.06 149 ARG B O 1
ATOM 3612 N N . ALA B 1 150 ? -5.418 -13.609 11.25 1 98 150 ALA B N 1
ATOM 3613 C CA . ALA B 1 150 ? -6.617 -12.852 11.602 1 98 150 ALA B CA 1
ATOM 3614 C C . ALA B 1 150 ? -7.641 -13.742 12.305 1 98 150 ALA B C 1
ATOM 3616 O O . ALA B 1 150 ? -8.844 -13.492 12.234 1 98 150 ALA B O 1
ATOM 3617 N N . ARG B 1 151 ? -7.141 -14.789 12.906 1 97.94 151 ARG B N 1
ATOM 3618 C CA . ARG B 1 151 ? -8.016 -15.727 13.609 1 97.94 151 ARG B CA 1
ATOM 3619 C C . ARG B 1 151 ? -8.656 -15.07 14.828 1 97.94 151 ARG B C 1
ATOM 3621 O O . ARG B 1 151 ? -9.727 -15.484 15.273 1 97.94 151 ARG B O 1
ATOM 3628 N N . PHE B 1 152 ? -7.977 -14.094 15.352 1 98.69 152 PHE B N 1
ATOM 3629 C CA . PHE B 1 152 ? -8.477 -13.344 16.5 1 98.69 152 PHE B CA 1
ATOM 3630 C C . PHE B 1 152 ? -8.5 -11.852 16.188 1 98.69 152 PHE B C 1
ATOM 3632 O O . PHE B 1 152 ? -7.66 -11.352 15.445 1 98.69 152 PHE B O 1
ATOM 3639 N N . CYS B 1 153 ? -9.445 -11.203 16.812 1 98.62 153 CYS B N 1
ATOM 3640 C CA . CYS B 1 153 ? -9.602 -9.758 16.641 1 98.62 153 CYS B CA 1
ATOM 3641 C C . CYS B 1 153 ? -8.508 -9 17.375 1 98.62 153 CYS B C 1
ATOM 3643 O O . CYS B 1 153 ? -8.32 -9.18 18.578 1 98.62 153 CYS B O 1
ATOM 3645 N N . GLY B 1 154 ? -7.816 -8.164 16.734 1 98.5 154 GLY B N 1
ATOM 3646 C CA . GLY B 1 154 ? -6.75 -7.391 17.344 1 98.5 154 GLY B CA 1
ATOM 3647 C C . GLY B 1 154 ?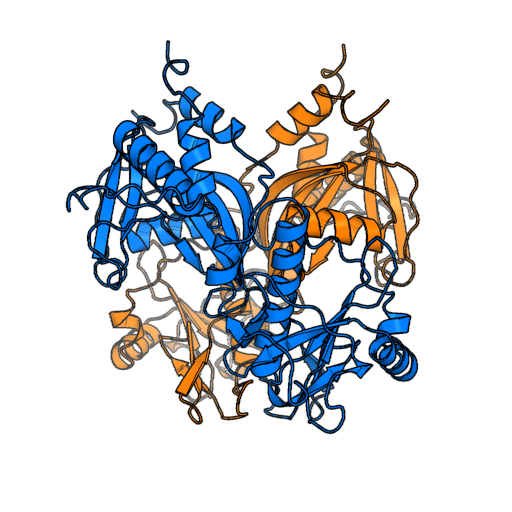 -7.254 -6.387 18.359 1 98.5 154 GLY B C 1
ATOM 3648 O O . GLY B 1 154 ? -6.508 -5.969 19.25 1 98.5 154 GLY B O 1
ATOM 3649 N N . ALA B 1 155 ? -8.484 -5.977 18.266 1 97.94 155 ALA B N 1
ATOM 3650 C CA . ALA B 1 155 ? -9.047 -4.945 19.125 1 97.94 155 ALA B CA 1
ATOM 3651 C C . ALA B 1 155 ? -9.539 -5.547 20.438 1 97.94 155 ALA B C 1
ATOM 3653 O O . ALA B 1 155 ? -9.289 -4.996 21.516 1 97.94 155 ALA B O 1
ATOM 3654 N N . CYS B 1 156 ? -10.164 -6.754 20.391 1 98.19 156 CYS B N 1
ATOM 3655 C CA . CYS B 1 156 ? -10.82 -7.227 21.609 1 98.19 156 CYS B CA 1
ATOM 3656 C C . CYS B 1 156 ? -10.375 -8.648 21.938 1 98.19 156 CYS B C 1
ATOM 3658 O O . CYS B 1 156 ? -10.766 -9.188 22.984 1 98.19 156 CYS B O 1
ATOM 3660 N N . GLY B 1 157 ? -9.719 -9.305 21.031 1 98.12 157 GLY B N 1
ATOM 3661 C CA . GLY B 1 157 ? -9.203 -10.633 21.312 1 98.12 157 GLY B CA 1
ATOM 3662 C C . GLY B 1 157 ? -10.195 -11.734 21 1 98.12 157 GLY B C 1
ATOM 3663 O O . GLY B 1 157 ? -9.891 -12.922 21.156 1 98.12 157 GLY B O 1
ATOM 3664 N N . GLY B 1 158 ? -11.336 -11.359 20.5 1 98.5 158 GLY B N 1
ATOM 3665 C CA . GLY B 1 158 ? -12.336 -12.352 20.156 1 98.5 158 GLY B CA 1
ATOM 3666 C C . GLY B 1 158 ? -11.992 -13.141 18.906 1 98.5 158 GLY B C 1
ATOM 3667 O O . GLY B 1 158 ? -11.25 -12.656 18.047 1 98.5 158 GLY B O 1
ATOM 3668 N N . ARG B 1 159 ? -12.609 -14.336 18.781 1 98.31 159 ARG B N 1
ATOM 3669 C CA . ARG B 1 159 ? -12.406 -15.156 17.594 1 98.31 159 ARG B CA 1
ATOM 3670 C C . ARG B 1 159 ? -13.117 -14.555 16.375 1 98.31 159 ARG B C 1
ATOM 3672 O O . ARG B 1 159 ? -14.203 -13.992 16.516 1 98.31 159 ARG B O 1
ATOM 3679 N N . THR B 1 160 ? -12.492 -14.688 15.242 1 98.19 160 THR B N 1
ATOM 3680 C CA . THR B 1 160 ? -13.109 -14.188 14.016 1 98.19 160 THR B CA 1
ATOM 3681 C C . THR B 1 160 ? -13.531 -15.336 13.109 1 98.19 160 THR B C 1
ATOM 3683 O O . THR B 1 160 ? -13.031 -16.453 13.242 1 98.19 160 THR B O 1
ATOM 3686 N N . ALA B 1 161 ? -14.508 -15.039 12.25 1 97 161 ALA B N 1
ATOM 3687 C CA . ALA B 1 161 ? -14.977 -16.031 11.289 1 97 161 ALA B CA 1
ATOM 3688 C C . ALA B 1 161 ? -14.961 -15.477 9.867 1 97 161 ALA B C 1
ATOM 3690 O O . ALA B 1 161 ? -15.219 -14.289 9.656 1 97 161 ALA B O 1
ATOM 3691 N N . ALA B 1 162 ? -14.711 -16.375 8.938 1 96.12 162 ALA B N 1
ATOM 3692 C CA . ALA B 1 162 ? -14.672 -15.984 7.531 1 96.12 162 ALA B CA 1
ATOM 3693 C C . ALA B 1 162 ? -16.062 -15.602 7.035 1 96.12 162 ALA B C 1
ATOM 3695 O O . ALA B 1 162 ? -17.047 -16.25 7.379 1 96.12 162 ALA B O 1
ATOM 3696 N N . ARG B 1 163 ? -16.141 -14.523 6.324 1 95.5 163 ARG B N 1
ATOM 3697 C CA . ARG B 1 163 ? -17.328 -14.031 5.629 1 95.5 163 ARG B CA 1
ATOM 3698 C C . ARG B 1 163 ? -17 -13.656 4.188 1 95.5 163 ARG B C 1
ATOM 3700 O O . ARG B 1 163 ? -15.828 -13.625 3.797 1 95.5 163 ARG B O 1
ATOM 3707 N N . LYS B 1 164 ? -18.062 -13.492 3.354 1 95.56 164 LYS B N 1
ATOM 3708 C CA . LYS B 1 164 ? -17.906 -13.094 1.96 1 95.56 164 LYS B CA 1
ATOM 3709 C C . LYS B 1 164 ? -16.938 -14.023 1.227 1 95.56 164 LYS B C 1
ATOM 3711 O O . LYS B 1 164 ? -15.969 -13.57 0.619 1 95.56 164 LYS B O 1
ATOM 3716 N N . ALA B 1 165 ? -17.125 -15.289 1.407 1 96.44 165 ALA B N 1
ATOM 3717 C CA . ALA B 1 165 ? -16.375 -16.344 0.747 1 96.44 165 ALA B CA 1
ATOM 3718 C C . ALA B 1 165 ? -14.875 -16.203 1.021 1 96.44 165 ALA B C 1
ATOM 3720 O O . ALA B 1 165 ? -14.047 -16.5 0.159 1 96.44 165 ALA B O 1
ATOM 3721 N N . GLY B 1 166 ? -14.531 -15.672 2.156 1 96.5 166 GLY B N 1
ATOM 3722 C CA . GLY B 1 166 ? -13.141 -15.609 2.578 1 96.5 166 GLY B CA 1
ATOM 3723 C C . GLY B 1 166 ? -12.531 -14.234 2.391 1 96.5 166 GLY B C 1
ATOM 3724 O O . GLY B 1 166 ? -11.375 -14.008 2.768 1 96.5 166 GLY B O 1
ATOM 3725 N N . TRP B 1 167 ? -13.266 -13.266 1.889 1 97.06 167 TRP B N 1
ATOM 3726 C CA . TRP B 1 167 ? -12.688 -11.953 1.599 1 97.06 167 TRP B CA 1
ATOM 3727 C C . TRP B 1 167 ? -12.93 -10.984 2.754 1 97.06 167 TRP B C 1
ATOM 3729 O O . TRP B 1 167 ? -12.586 -9.805 2.664 1 97.06 167 TRP B O 1
ATOM 3739 N N . LYS B 1 168 ? -13.477 -11.43 3.758 1 97 168 LYS B N 1
ATOM 3740 C CA . LYS B 1 168 ? -13.742 -10.703 4.996 1 97 168 LYS B CA 1
ATOM 3741 C C . LYS B 1 168 ? -13.773 -11.648 6.191 1 97 168 LYS B C 1
ATOM 3743 O O . LYS B 1 168 ? -14.055 -12.844 6.039 1 97 168 LYS B O 1
ATOM 3748 N N . ARG B 1 169 ? -13.352 -11.164 7.316 1 97.94 169 ARG B N 1
ATOM 3749 C CA . ARG B 1 169 ? -13.625 -11.852 8.578 1 97.94 169 ARG B CA 1
ATOM 3750 C C . ARG B 1 169 ? -14.375 -10.938 9.547 1 97.94 169 ARG B C 1
ATOM 3752 O O . ARG B 1 169 ? -14.289 -9.711 9.445 1 97.94 169 ARG B O 1
ATOM 3759 N N . GLU B 1 170 ? -15.094 -11.516 10.398 1 98.12 170 GLU B N 1
ATOM 3760 C CA . GLU B 1 170 ? -15.891 -10.766 11.367 1 98.12 170 GLU B CA 1
ATOM 3761 C C . GLU B 1 170 ? -15.68 -11.297 12.781 1 98.12 170 GLU B C 1
ATOM 3763 O O . GLU B 1 170 ? -15.633 -12.508 12.992 1 98.12 170 GLU B O 1
ATOM 3768 N N . CYS B 1 171 ? -15.469 -10.406 13.672 1 98.5 171 CYS B N 1
ATOM 3769 C CA . CYS B 1 171 ? -15.258 -10.766 15.07 1 98.5 171 CYS B CA 1
ATOM 3770 C C . CYS B 1 171 ? -16.578 -11.102 15.75 1 98.5 171 CYS B C 1
ATOM 3772 O O . CYS B 1 171 ? -17.531 -10.32 15.695 1 98.5 171 CYS B O 1
ATOM 3774 N N . ALA B 1 172 ? -16.625 -12.125 16.438 1 97.38 172 ALA B N 1
ATOM 3775 C CA . ALA B 1 172 ? -17.828 -12.539 17.172 1 97.38 172 ALA B CA 1
ATOM 3776 C C . ALA B 1 172 ? -18 -11.734 18.453 1 97.38 172 ALA B C 1
ATOM 3778 O O . ALA B 1 172 ? -19.094 -11.664 19 1 97.38 172 ALA B O 1
ATOM 3779 N N . GLY B 1 173 ? -16.938 -11.211 18.891 1 97 173 GLY B N 1
ATOM 3780 C CA . GLY B 1 173 ? -16.969 -10.477 20.141 1 97 173 GLY B CA 1
ATOM 3781 C C . GLY B 1 173 ? -17.484 -9.055 20 1 97 173 GLY B C 1
ATOM 3782 O O . GLY B 1 173 ? -18.5 -8.688 20.594 1 97 173 GLY B O 1
ATOM 3783 N N . CYS B 1 174 ? -16.922 -8.289 19.156 1 97.69 174 CYS B N 1
ATOM 3784 C CA . CYS B 1 174 ? -17.25 -6.871 19.078 1 97.69 174 CYS B CA 1
ATOM 3785 C C . CYS B 1 174 ? -17.953 -6.543 17.766 1 97.69 174 CYS B C 1
ATOM 3787 O O . CYS B 1 174 ? -18.391 -5.41 17.562 1 97.69 174 CYS B O 1
ATOM 3789 N N . GLY B 1 175 ? -17.984 -7.441 16.859 1 97.56 175 GLY B N 1
ATOM 3790 C CA . GLY B 1 175 ? -18.641 -7.207 15.578 1 97.56 175 GLY B CA 1
ATOM 3791 C C . GLY B 1 175 ? -17.75 -6.527 14.562 1 97.56 175 GLY B C 1
ATOM 3792 O O . GLY B 1 175 ? -18.203 -6.207 13.453 1 97.56 175 GLY B O 1
ATOM 3793 N N . GLY B 1 176 ? -16.531 -6.395 14.914 1 97.31 176 GLY B N 1
ATOM 3794 C CA . GLY B 1 176 ? -15.609 -5.75 14 1 97.31 176 GLY B CA 1
ATOM 3795 C C . GLY B 1 176 ? -15.359 -6.547 12.734 1 97.31 176 GLY B C 1
ATOM 3796 O O . GLY B 1 176 ? -15.383 -7.781 12.758 1 97.31 176 GLY B O 1
ATOM 3797 N N . GLU B 1 177 ? -15.148 -5.824 11.648 1 97.81 177 GLU B N 1
ATOM 3798 C CA . GLU B 1 177 ? -14.844 -6.43 10.359 1 97.81 177 GLU B CA 1
ATOM 3799 C C . GLU B 1 177 ? -13.352 -6.332 10.039 1 97.81 177 GLU B C 1
ATOM 3801 O O . GLU B 1 177 ? -12.719 -5.316 10.328 1 97.81 177 GLU B O 1
ATOM 3806 N N . LEU B 1 178 ? -12.844 -7.434 9.578 1 98 178 LEU B N 1
ATOM 3807 C CA . LEU B 1 178 ? -11.445 -7.496 9.148 1 98 178 LEU B CA 1
ATOM 3808 C C . LEU B 1 178 ? -11.352 -7.773 7.656 1 98 178 LEU B C 1
ATOM 3810 O O . LEU B 1 178 ? -12.109 -8.586 7.121 1 98 178 LEU B O 1
ATOM 3814 N N . PHE B 1 179 ? -10.422 -7.113 7.02 1 98 179 PHE B N 1
ATOM 3815 C CA . PHE B 1 179 ? -10.195 -7.266 5.586 1 98 179 PHE B CA 1
ATOM 3816 C C . PHE B 1 179 ? -8.742 -7.625 5.301 1 98 179 PHE B C 1
ATOM 3818 O O . PHE B 1 179 ? -7.859 -7.336 6.109 1 98 179 PHE B O 1
ATOM 3825 N N . PRO B 1 180 ? -8.5 -8.273 4.141 1 97.88 180 PRO B N 1
ATOM 3826 C CA . PRO B 1 180 ? -7.133 -8.695 3.812 1 97.88 180 PRO B CA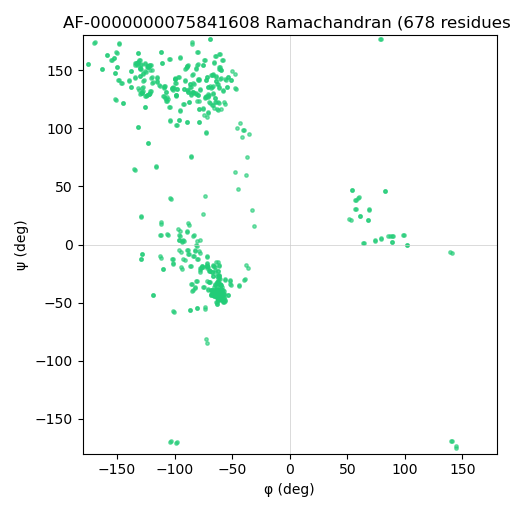 1
ATOM 3827 C C . PRO B 1 180 ? -6.129 -7.543 3.891 1 97.88 180 PRO B C 1
ATOM 3829 O O . PRO B 1 180 ? -6.469 -6.402 3.572 1 97.88 180 PRO B O 1
ATOM 3832 N N . ARG B 1 181 ? -4.945 -7.883 4.332 1 96.94 181 ARG B N 1
ATOM 3833 C CA . ARG B 1 181 ? -3.861 -6.922 4.488 1 96.94 181 ARG B CA 1
ATOM 3834 C C . ARG B 1 181 ? -2.922 -6.957 3.287 1 96.94 181 ARG B C 1
ATOM 3836 O O . ARG B 1 181 ? -2.607 -8.031 2.768 1 96.94 181 ARG B O 1
ATOM 3843 N N . VAL B 1 182 ? -2.555 -5.871 2.758 1 98.19 182 VAL B N 1
ATOM 3844 C CA . VAL B 1 182 ? -1.511 -5.672 1.757 1 98.19 182 VAL B CA 1
ATOM 3845 C C . VAL B 1 182 ? -0.508 -4.633 2.256 1 98.19 182 VAL B C 1
ATOM 3847 O O . VAL B 1 182 ? -0.875 -3.49 2.533 1 98.19 182 VAL B O 1
ATOM 3850 N N . ASP B 1 183 ? 0.717 -5.031 2.404 1 98.5 183 ASP B N 1
ATOM 3851 C CA . ASP B 1 183 ? 1.743 -4.117 2.898 1 98.5 183 ASP B CA 1
ATOM 3852 C C . ASP B 1 183 ? 2.508 -3.473 1.744 1 98.5 183 ASP B C 1
ATOM 3854 O O . ASP B 1 183 ? 3.197 -4.16 0.988 1 98.5 183 ASP B O 1
ATOM 3858 N N . PRO B 1 184 ? 2.402 -2.166 1.586 1 98.69 184 PRO B N 1
ATOM 3859 C CA . PRO B 1 184 ? 3.207 -1.521 0.545 1 98.69 184 PRO B CA 1
ATOM 3860 C C . PRO B 1 184 ? 4.695 -1.477 0.892 1 98.69 184 PRO B C 1
ATOM 3862 O O . PRO B 1 184 ? 5.055 -1.188 2.035 1 98.69 184 PRO B O 1
ATOM 3865 N N . VAL B 1 185 ? 5.508 -1.79 -0.068 1 98.75 185 VAL B N 1
ATOM 3866 C CA . VAL B 1 185 ? 6.965 -1.792 0.015 1 98.75 185 VAL B CA 1
ATOM 3867 C C . VAL B 1 185 ? 7.551 -1.021 -1.166 1 98.75 185 VAL B C 1
ATOM 3869 O O . VAL B 1 185 ? 7.176 -1.257 -2.316 1 98.75 185 VAL B O 1
ATOM 3872 N N . VAL B 1 186 ? 8.43 -0.108 -0.867 1 98.69 186 VAL B N 1
ATOM 3873 C CA . VAL B 1 186 ? 9.125 0.556 -1.968 1 98.69 186 VAL B CA 1
ATOM 3874 C C . VAL B 1 186 ? 10.406 -0.202 -2.303 1 98.69 186 VAL B C 1
ATOM 3876 O O . VAL B 1 186 ? 11.078 -0.725 -1.41 1 98.69 186 VAL B O 1
ATOM 3879 N N . ILE B 1 187 ? 10.711 -0.297 -3.486 1 98.62 187 ILE B N 1
ATOM 3880 C CA . ILE B 1 187 ? 11.953 -0.833 -4.02 1 98.62 187 ILE B CA 1
ATOM 3881 C C . ILE B 1 187 ? 12.438 0.042 -5.176 1 98.62 187 ILE B C 1
ATOM 3883 O O . ILE B 1 187 ? 11.648 0.456 -6.023 1 98.62 187 ILE B O 1
ATOM 3887 N N . MET B 1 188 ? 13.789 0.37 -5.199 1 98.44 188 MET B N 1
ATOM 3888 C CA . MET B 1 188 ? 14.148 1.426 -6.145 1 98.44 188 MET B CA 1
ATOM 3889 C C . MET B 1 188 ? 15.531 1.184 -6.73 1 98.44 188 MET B C 1
ATOM 3891 O O . MET B 1 188 ? 16.422 0.677 -6.043 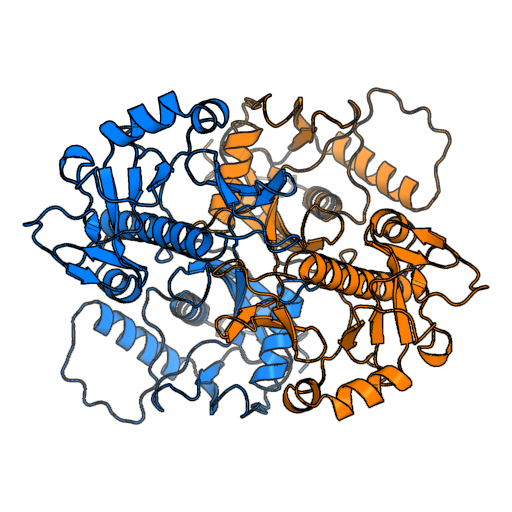1 98.44 188 MET B O 1
ATOM 3895 N N . ALA B 1 189 ? 15.633 1.433 -7.969 1 97.62 189 ALA B N 1
ATOM 3896 C CA . ALA B 1 189 ? 16.938 1.624 -8.609 1 97.62 189 ALA B CA 1
ATOM 3897 C C . ALA B 1 189 ? 17.359 3.09 -8.562 1 97.62 189 ALA B C 1
ATOM 3899 O O . ALA B 1 189 ? 16.797 3.928 -9.273 1 97.62 189 ALA B O 1
ATOM 3900 N N . VAL B 1 190 ? 18.281 3.408 -7.715 1 97.75 190 VAL B N 1
ATOM 3901 C CA . VAL B 1 190 ? 18.797 4.77 -7.578 1 97.75 190 VAL B CA 1
ATOM 3902 C C . VAL B 1 190 ? 20.016 4.957 -8.477 1 97.75 190 VAL B C 1
ATOM 3904 O O . VAL B 1 190 ? 21.031 4.258 -8.32 1 97.75 190 VAL B O 1
ATOM 3907 N N . VAL B 1 191 ? 19.891 5.883 -9.336 1 95.62 191 VAL B N 1
ATOM 3908 C CA . VAL B 1 191 ? 20.922 6.121 -10.344 1 95.62 191 VAL B CA 1
ATOM 3909 C C . VAL B 1 191 ? 21.812 7.293 -9.914 1 95.62 191 VAL B C 1
ATOM 3911 O O . VAL B 1 191 ? 21.312 8.273 -9.352 1 95.62 191 VAL B O 1
ATOM 3914 N N . SER B 1 192 ? 23.094 7.137 -10.211 1 94.56 192 SER B N 1
ATOM 3915 C CA . SER B 1 192 ? 24.047 8.203 -9.906 1 94.56 192 SER B CA 1
ATOM 3916 C C . SER B 1 192 ? 23.734 9.461 -10.719 1 94.56 192 SER B C 1
ATOM 3918 O O . SER B 1 192 ? 23.047 9.391 -11.742 1 94.56 192 SER B O 1
ATOM 3920 N N . ALA B 1 193 ? 24.297 10.531 -10.234 1 87.5 193 ALA B N 1
ATOM 3921 C CA . ALA B 1 193 ? 24.016 11.82 -10.859 1 87.5 193 ALA B CA 1
ATOM 3922 C C . ALA B 1 193 ? 24.453 11.836 -12.32 1 87.5 193 ALA B C 1
ATOM 3924 O O . ALA B 1 193 ? 23.844 12.508 -13.148 1 87.5 193 ALA B O 1
ATOM 3925 N N . ASP B 1 194 ? 25.438 11.109 -12.664 1 86.19 194 ASP B N 1
ATOM 3926 C CA . ASP B 1 194 ? 25.922 11.078 -14.039 1 86.19 194 ASP B CA 1
ATOM 3927 C C . ASP B 1 194 ? 25.188 10.016 -14.852 1 86.19 194 ASP B C 1
ATOM 3929 O O . ASP B 1 194 ? 25.422 9.867 -16.047 1 86.19 194 ASP B O 1
ATOM 3933 N N . GLY B 1 195 ? 24.328 9.273 -14.133 1 89.44 195 GLY B N 1
ATOM 3934 C CA . GLY B 1 195 ? 23.484 8.312 -14.828 1 89.44 195 GLY B CA 1
ATOM 3935 C C . GLY B 1 195 ? 24.219 7.027 -15.188 1 89.44 195 GLY B C 1
ATOM 3936 O O . GLY B 1 195 ? 23.641 6.129 -15.797 1 89.44 195 GLY B O 1
ATOM 3937 N N . GLU B 1 196 ? 25.5 6.836 -14.75 1 91.19 196 GLU B N 1
ATOM 3938 C CA . GLU B 1 196 ? 26.328 5.746 -15.258 1 91.19 196 GLU B CA 1
ATOM 3939 C C . GLU B 1 196 ? 26.391 4.594 -14.258 1 91.19 196 GLU B C 1
ATOM 3941 O O . GLU B 1 196 ? 26.891 3.512 -14.586 1 91.19 196 GLU B O 1
ATOM 3946 N N . ARG B 1 197 ? 25.969 4.797 -13.109 1 95.94 197 ARG B N 1
ATOM 3947 C CA . ARG B 1 197 ? 26.016 3.771 -12.078 1 95.94 197 ARG B CA 1
ATOM 3948 C C . ARG B 1 197 ? 24.672 3.652 -11.359 1 95.94 197 ARG B C 1
ATOM 3950 O O . ARG B 1 197 ? 23.859 4.578 -11.406 1 95.94 197 ARG B O 1
ATOM 3957 N N . VAL B 1 198 ? 24.391 2.547 -10.766 1 97.25 198 VAL B N 1
ATOM 3958 C CA . VAL B 1 198 ? 23.172 2.305 -9.977 1 97.25 198 VAL B CA 1
ATOM 3959 C C . VAL B 1 198 ? 23.562 1.798 -8.594 1 97.25 198 VAL B C 1
ATOM 3961 O O . VAL B 1 198 ? 24.516 1.038 -8.445 1 97.25 198 VAL B O 1
ATOM 3964 N N . LEU B 1 199 ? 22.844 2.25 -7.602 1 98.5 199 LEU B N 1
ATOM 3965 C CA . LEU B 1 199 ? 23.078 1.885 -6.211 1 98.5 199 LEU B CA 1
ATOM 3966 C C . LEU B 1 199 ? 22.5 0.51 -5.898 1 98.5 199 LEU B C 1
ATOM 3968 O O . LEU B 1 199 ? 21.328 0.26 -6.145 1 98.5 199 LEU B O 1
ATOM 3972 N N . LEU B 1 200 ? 23.312 -0.417 -5.414 1 98.25 200 LEU B N 1
ATOM 3973 C CA . LEU B 1 200 ? 22.906 -1.758 -5.008 1 98.25 200 LEU B CA 1
ATOM 3974 C C . LEU B 1 200 ? 23.297 -2.033 -3.562 1 98.25 200 LEU B C 1
ATOM 3976 O O . LEU B 1 200 ? 24.234 -1.42 -3.041 1 98.25 200 LEU B O 1
ATOM 3980 N N . ALA B 1 201 ? 22.547 -2.877 -2.973 1 97.75 201 ALA B N 1
ATOM 3981 C CA . ALA B 1 201 ? 22.844 -3.246 -1.591 1 97.75 201 ALA B CA 1
ATOM 3982 C C . ALA B 1 201 ? 22.766 -4.758 -1.398 1 97.75 201 ALA B C 1
ATOM 3984 O O . ALA B 1 201 ? 22.141 -5.461 -2.193 1 97.75 201 ALA B O 1
ATOM 3985 N N . ARG B 1 202 ? 23.453 -5.223 -0.406 1 96.31 202 ARG B N 1
ATOM 3986 C CA . ARG B 1 202 ? 23.5 -6.629 -0.028 1 96.31 202 ARG B CA 1
ATOM 3987 C C . ARG B 1 202 ? 23.016 -6.828 1.407 1 96.31 202 ARG B C 1
ATOM 3989 O O . ARG B 1 202 ? 23.453 -6.102 2.311 1 96.31 202 ARG B O 1
ATOM 3996 N N . GLN B 1 203 ? 22.172 -7.77 1.542 1 92.81 203 GLN B N 1
ATOM 3997 C CA . GLN B 1 203 ? 21.734 -8.109 2.893 1 92.81 203 GLN B CA 1
ATOM 3998 C C . GLN B 1 203 ? 22.75 -8.992 3.596 1 92.81 203 GLN B C 1
ATOM 4000 O O . GLN B 1 203 ? 23.516 -9.719 2.943 1 92.81 203 GLN B O 1
ATOM 4005 N N . PRO B 1 204 ? 22.766 -8.953 4.902 1 90 204 PRO B N 1
ATOM 4006 C CA . PRO B 1 204 ? 23.766 -9.711 5.66 1 90 204 PRO B CA 1
ATOM 4007 C C . PRO B 1 204 ? 23.688 -11.211 5.402 1 90 204 PRO B C 1
ATOM 4009 O O . PRO B 1 204 ? 24.719 -11.891 5.348 1 90 204 PRO B O 1
ATOM 4012 N N . SER B 1 205 ? 22.547 -11.711 5.199 1 90 205 SER B N 1
ATOM 4013 C CA . SER B 1 205 ? 22.375 -13.156 5.07 1 90 205 SER B CA 1
ATOM 4014 C C . SER B 1 205 ? 22.688 -13.633 3.66 1 90 205 SER B C 1
ATOM 4016 O O . SER B 1 205 ? 22.734 -14.836 3.398 1 90 205 SER B O 1
ATOM 4018 N N . TRP B 1 206 ? 22.969 -12.75 2.734 1 90.62 206 TRP B N 1
ATOM 4019 C CA . TRP B 1 206 ? 23.188 -13.117 1.339 1 90.62 206 TRP B CA 1
ATOM 4020 C C . TRP B 1 206 ? 24.656 -13.43 1.084 1 90.62 206 TRP B C 1
ATOM 4022 O O . TRP B 1 206 ? 25.531 -12.883 1.752 1 90.62 206 TRP B O 1
ATOM 4032 N N . PRO B 1 207 ? 24.922 -14.266 0.083 1 89.81 207 PRO B N 1
ATOM 4033 C CA . PRO B 1 207 ? 26.312 -14.414 -0.355 1 89.81 207 PRO B CA 1
ATOM 4034 C C . PRO B 1 207 ? 26.938 -13.094 -0.791 1 89.81 207 PRO B C 1
ATOM 4036 O O . PRO B 1 207 ? 26.219 -12.148 -1.129 1 89.81 207 PRO B O 1
ATOM 4039 N N . GLN B 1 208 ? 28.219 -13.039 -0.783 1 90 208 GLN B N 1
ATOM 4040 C CA . GLN B 1 208 ? 28.969 -11.812 -0.988 1 90 208 GLN B CA 1
ATOM 4041 C C . GLN B 1 208 ? 28.688 -11.211 -2.361 1 90 208 GLN B C 1
ATOM 4043 O O . GLN B 1 208 ? 28.75 -9.992 -2.535 1 90 208 GLN B O 1
ATOM 4048 N N . GLN B 1 209 ? 28.328 -12.055 -3.303 1 92.25 209 GLN B N 1
ATOM 4049 C CA . GLN B 1 209 ? 28.188 -11.57 -4.672 1 92.25 209 GLN B CA 1
ATOM 4050 C C . GLN B 1 209 ? 26.75 -11.102 -4.945 1 92.25 209 GLN B C 1
ATOM 4052 O O . GLN B 1 209 ? 26.5 -10.453 -5.957 1 92.25 209 GLN B O 1
ATOM 4057 N N . ARG B 1 210 ? 25.906 -11.438 -4.082 1 94.56 210 ARG B N 1
ATOM 4058 C CA . ARG B 1 210 ? 24.5 -11.164 -4.352 1 94.56 210 ARG B CA 1
ATOM 4059 C C . ARG B 1 210 ? 24.109 -9.758 -3.895 1 94.56 210 ARG B C 1
ATOM 4061 O O . ARG B 1 210 ? 24.359 -9.383 -2.742 1 94.56 210 ARG B O 1
ATOM 4068 N N . TYR B 1 211 ? 23.609 -8.938 -4.789 1 96.75 211 TYR B N 1
ATOM 4069 C CA . TYR B 1 211 ? 23.109 -7.594 -4.516 1 96.75 211 TYR B CA 1
ATOM 4070 C C . TYR B 1 211 ? 21.734 -7.395 -5.121 1 96.75 211 TYR B C 1
ATOM 4072 O O . TYR B 1 211 ? 21.312 -8.148 -6.008 1 96.75 211 TYR B O 1
ATOM 4080 N N . SER B 1 212 ? 21.031 -6.508 -4.668 1 97.56 212 SER B N 1
ATOM 4081 C CA . SER B 1 212 ? 19.734 -6.102 -5.199 1 97.56 212 SER B CA 1
ATOM 4082 C C . SER B 1 212 ? 19.5 -4.609 -4.984 1 97.56 212 SER B C 1
ATOM 4084 O O . SER B 1 212 ? 20.328 -3.918 -4.398 1 97.56 212 SER B O 1
ATOM 4086 N N . CYS B 1 213 ? 18.406 -4.145 -5.57 1 98.19 213 CYS B N 1
ATOM 4087 C CA . CYS B 1 213 ? 17.953 -2.789 -5.281 1 98.19 213 CYS B CA 1
ATOM 4088 C C . CYS B 1 213 ? 17.609 -2.627 -3.805 1 98.19 213 CYS B C 1
ATOM 4090 O O . CYS B 1 213 ? 17.328 -3.607 -3.119 1 98.19 213 CYS B O 1
ATOM 4092 N N . LEU B 1 214 ? 17.766 -1.4 -3.324 1 98.06 214 LEU B N 1
ATOM 4093 C CA . LEU B 1 214 ? 17.328 -1.106 -1.965 1 98.06 214 LEU B CA 1
ATOM 4094 C C . LEU B 1 214 ? 15.812 -1.169 -1.861 1 98.06 214 LEU B C 1
ATOM 4096 O O . LEU B 1 214 ? 15.109 -0.856 -2.824 1 98.06 214 LEU B O 1
ATOM 4100 N N . ALA B 1 215 ? 15.32 -1.591 -0.76 1 97.88 215 ALA B N 1
ATOM 4101 C CA . ALA B 1 215 ? 13.883 -1.723 -0.535 1 97.88 215 ALA B CA 1
ATOM 4102 C C . ALA B 1 215 ? 13.539 -1.588 0.947 1 97.88 215 ALA B C 1
ATOM 4104 O O . ALA B 1 215 ? 14.406 -1.768 1.807 1 97.88 215 ALA B O 1
ATOM 4105 N N . GLY B 1 216 ? 12.273 -1.288 1.224 1 97.31 216 GLY B N 1
ATOM 4106 C CA . GLY B 1 216 ? 11.789 -1.226 2.594 1 97.31 216 GLY B CA 1
ATOM 4107 C C . GLY B 1 216 ? 10.297 -0.989 2.693 1 97.31 216 GLY B C 1
ATOM 4108 O O . GLY B 1 216 ? 9.695 -0.38 1.803 1 97.31 216 GLY B O 1
ATOM 4109 N N . PHE B 1 217 ? 9.75 -1.416 3.801 1 97.81 217 PHE B N 1
ATOM 4110 C CA . PHE B 1 217 ? 8.336 -1.199 4.062 1 97.81 217 PHE B CA 1
ATOM 4111 C C . PHE B 1 217 ? 8.023 0.288 4.188 1 97.81 217 PHE B C 1
ATOM 4113 O O . PHE B 1 217 ? 8.844 1.055 4.699 1 97.81 217 PHE B O 1
ATOM 4120 N N . MET B 1 218 ? 6.848 0.645 3.703 1 98.06 218 MET B N 1
ATOM 4121 C CA . MET B 1 218 ? 6.414 2.023 3.902 1 98.06 218 MET B CA 1
ATOM 4122 C C . MET B 1 218 ? 5.875 2.225 5.316 1 98.06 218 MET B C 1
ATOM 4124 O O . MET B 1 218 ? 5.211 1.342 5.863 1 98.06 218 MET B O 1
ATOM 4128 N N . ASP B 1 219 ? 6.164 3.363 5.891 1 96.81 219 ASP B N 1
ATOM 4129 C CA . ASP B 1 219 ? 5.621 3.768 7.184 1 96.81 219 ASP B CA 1
ATOM 4130 C C . ASP B 1 219 ? 4.312 4.535 7.016 1 96.81 219 ASP B C 1
ATOM 4132 O O . ASP B 1 219 ? 4.098 5.191 5.996 1 96.81 219 ASP B O 1
ATOM 4136 N N . PRO B 1 220 ? 3.465 4.438 8.039 1 97.19 220 PRO B N 1
ATOM 4137 C CA . PRO B 1 220 ? 2.285 5.305 7.984 1 97.19 220 PRO B CA 1
ATOM 4138 C C . PRO B 1 220 ? 2.646 6.785 7.895 1 97.19 220 PRO B C 1
ATOM 4140 O O . PRO B 1 220 ? 3.553 7.246 8.594 1 97.19 220 PRO B O 1
ATOM 4143 N N . GLY B 1 221 ? 1.984 7.48 6.969 1 96.81 221 GLY B N 1
ATOM 4144 C CA . GLY B 1 221 ? 2.131 8.93 6.945 1 96.81 221 GLY B CA 1
ATOM 4145 C C . GLY B 1 221 ? 3.141 9.406 5.918 1 96.81 221 GLY B C 1
ATOM 4146 O O . GLY B 1 221 ? 3.49 10.586 5.891 1 96.81 221 GLY B O 1
ATOM 4147 N N . GLU B 1 222 ? 3.621 8.562 5.109 1 96.38 222 GLU B N 1
ATOM 4148 C CA . GLU B 1 222 ? 4.562 9.023 4.094 1 96.38 222 GLU B CA 1
ATOM 4149 C C . GLU B 1 222 ? 4.066 8.688 2.689 1 96.38 222 GLU B C 1
ATOM 4151 O O . GLU B 1 222 ? 3.256 7.777 2.512 1 96.38 222 GLU B O 1
ATOM 4156 N N . THR B 1 223 ? 4.5 9.469 1.72 1 97.12 223 THR B N 1
ATOM 4157 C CA . THR B 1 223 ? 4.266 9.172 0.31 1 97.12 223 THR B CA 1
ATOM 4158 C C . THR B 1 223 ? 5.258 8.133 -0.197 1 97.12 223 THR B C 1
ATOM 4160 O O . THR B 1 223 ? 6.23 7.809 0.489 1 97.12 223 THR B O 1
ATOM 4163 N N . LEU B 1 224 ? 4.93 7.586 -1.367 1 97.25 224 LEU B N 1
ATOM 4164 C CA . LEU B 1 224 ? 5.855 6.672 -2.023 1 97.25 224 LEU B CA 1
ATOM 4165 C C . LEU B 1 224 ? 7.234 7.309 -2.176 1 97.25 224 LEU B C 1
ATOM 4167 O O . LEU B 1 224 ? 8.25 6.688 -1.858 1 97.25 224 LEU B O 1
ATOM 4171 N N . GLU B 1 225 ? 7.281 8.562 -2.584 1 96.31 225 GLU B N 1
ATOM 4172 C CA . GLU B 1 225 ? 8.523 9.289 -2.83 1 96.31 225 GLU B CA 1
ATOM 4173 C C . GLU B 1 225 ? 9.297 9.508 -1.535 1 96.31 225 GLU B C 1
ATOM 4175 O O . GLU B 1 225 ? 10.516 9.336 -1.501 1 96.31 225 GLU B O 1
ATOM 4180 N N . GLU B 1 226 ? 8.555 9.852 -0.497 1 96.06 226 GLU B N 1
ATOM 4181 C CA . GLU B 1 226 ? 9.195 10.047 0.802 1 96.06 226 GLU B CA 1
ATOM 4182 C C . GLU B 1 226 ? 9.781 8.742 1.329 1 96.06 226 GLU B C 1
ATOM 4184 O O . GLU B 1 226 ? 10.867 8.734 1.91 1 96.06 226 GLU B O 1
ATOM 4189 N N . ALA B 1 227 ? 9.078 7.641 1.173 1 97.5 227 ALA B N 1
ATOM 4190 C CA . ALA B 1 227 ? 9.562 6.336 1.614 1 97.5 227 ALA B CA 1
ATOM 4191 C C . ALA B 1 227 ? 10.852 5.953 0.888 1 97.5 227 ALA B C 1
ATOM 4193 O O . ALA B 1 227 ? 11.789 5.434 1.502 1 97.5 227 ALA B O 1
ATOM 4194 N N . VAL B 1 228 ? 10.883 6.199 -0.447 1 97.56 228 VAL B N 1
ATOM 4195 C CA . VAL B 1 228 ? 12.086 5.926 -1.23 1 97.56 228 VAL B CA 1
ATOM 4196 C C . VAL B 1 228 ? 13.266 6.699 -0.657 1 97.56 228 VAL B C 1
ATOM 4198 O O . VAL B 1 228 ? 14.32 6.125 -0.385 1 97.56 228 VAL B O 1
ATOM 4201 N N . ARG B 1 229 ? 13.062 7.969 -0.44 1 96.75 229 ARG B N 1
ATOM 4202 C CA . ARG B 1 229 ? 14.133 8.812 0.08 1 96.75 229 ARG B CA 1
ATOM 4203 C C . ARG B 1 229 ? 14.57 8.344 1.465 1 96.75 229 ARG B C 1
ATOM 4205 O O . ARG B 1 229 ? 15.766 8.281 1.752 1 96.75 229 ARG B O 1
ATOM 4212 N N . ARG B 1 230 ? 13.602 8.016 2.287 1 95 230 ARG B N 1
ATOM 4213 C CA . ARG B 1 230 ? 13.914 7.582 3.645 1 95 230 ARG B CA 1
ATOM 4214 C C . ARG B 1 230 ? 14.719 6.285 3.633 1 95 230 ARG B C 1
ATOM 4216 O O . ARG B 1 230 ? 15.766 6.191 4.273 1 95 230 ARG B O 1
ATOM 4223 N N . GLU B 1 231 ? 14.258 5.285 2.926 1 96.31 231 GLU B N 1
ATOM 4224 C CA . GLU B 1 231 ? 14.898 3.973 2.91 1 96.31 231 GLU B CA 1
ATOM 4225 C C . GLU B 1 231 ? 16.312 4.055 2.352 1 96.31 231 GLU B C 1
ATOM 4227 O O . GLU B 1 231 ? 17.234 3.391 2.85 1 96.31 231 GLU B O 1
ATOM 4232 N N . VAL B 1 232 ? 16.531 4.84 1.302 1 97.5 232 VAL B N 1
ATOM 4233 C CA . VAL B 1 232 ? 17.859 4.973 0.705 1 97.5 232 VAL B CA 1
ATOM 4234 C C . VAL B 1 232 ? 18.797 5.672 1.681 1 97.5 232 VAL B C 1
ATOM 4236 O O . VAL B 1 232 ? 19.953 5.262 1.846 1 97.5 232 VAL B O 1
ATOM 4239 N N . GLN B 1 233 ? 18.266 6.707 2.312 1 95.56 233 GLN B N 1
ATOM 4240 C CA . GLN B 1 233 ? 19.062 7.402 3.318 1 95.56 233 GLN B CA 1
ATOM 4241 C C . GLN B 1 233 ? 19.422 6.477 4.48 1 95.56 233 GLN B C 1
ATOM 4243 O O . GLN B 1 233 ? 20.562 6.438 4.926 1 95.56 233 GLN B O 1
ATOM 4248 N N . GLU B 1 234 ? 18.469 5.727 4.977 1 93.44 234 GLU B N 1
ATOM 4249 C CA . GLU B 1 234 ? 18.672 4.84 6.121 1 93.44 234 GLU B CA 1
ATOM 4250 C C . GLU B 1 234 ? 19.641 3.721 5.785 1 93.44 234 GLU B C 1
ATOM 4252 O O . GLU B 1 234 ? 20.531 3.412 6.578 1 93.44 234 GLU B O 1
ATOM 4257 N N . GLU B 1 235 ? 19.516 3.092 4.629 1 95.31 235 GLU B N 1
ATOM 4258 C CA . GLU B 1 235 ? 20.281 1.891 4.301 1 95.31 235 GLU B CA 1
ATOM 4259 C C . GLU B 1 235 ? 21.656 2.244 3.742 1 95.31 235 GLU B C 1
ATOM 4261 O O . GLU B 1 235 ? 22.641 1.539 3.996 1 95.31 235 GLU B O 1
ATOM 4266 N N . ALA B 1 236 ? 21.781 3.383 2.971 1 97.19 236 ALA B N 1
ATOM 4267 C CA . ALA B 1 236 ? 23.016 3.625 2.225 1 97.19 236 ALA B CA 1
ATOM 4268 C C . ALA B 1 236 ? 23.562 5.02 2.508 1 97.19 236 ALA B C 1
ATOM 4270 O O . ALA B 1 236 ? 24.656 5.359 2.074 1 97.19 236 ALA B O 1
ATOM 4271 N N . GLY B 1 237 ? 22.844 5.902 3.223 1 95.88 237 GLY B N 1
ATOM 4272 C CA . GLY B 1 237 ? 23.281 7.262 3.496 1 95.88 237 GLY B CA 1
ATOM 4273 C C . GLY B 1 237 ? 23.312 8.133 2.258 1 95.88 237 GLY B C 1
ATOM 4274 O O . GLY B 1 237 ? 24.078 9.109 2.199 1 95.88 237 GLY B O 1
ATOM 4275 N N . VAL B 1 238 ? 22.594 7.773 1.248 1 96.81 238 VAL B N 1
ATOM 4276 C CA . VAL B 1 238 ? 22.562 8.516 -0.008 1 96.81 238 VAL B CA 1
ATOM 4277 C C . VAL B 1 238 ? 21.281 9.344 -0.08 1 96.81 238 VAL B C 1
ATOM 4279 O O . VAL B 1 238 ? 20.203 8.859 0.266 1 96.81 238 VAL B O 1
ATOM 4282 N N . SER B 1 239 ? 21.438 10.594 -0.458 1 96 239 SER B N 1
ATOM 4283 C CA . SER B 1 239 ? 20.281 11.453 -0.671 1 96 239 SER B CA 1
ATOM 4284 C C . SER B 1 239 ? 19.734 11.312 -2.088 1 96 239 SER B C 1
ATOM 4286 O O . SER B 1 239 ? 20.5 11.25 -3.051 1 96 239 SER B O 1
ATOM 4288 N N . VAL B 1 240 ? 18.391 11.219 -2.197 1 95.5 240 VAL B N 1
ATOM 4289 C CA . VAL B 1 240 ? 17.734 11.062 -3.49 1 95.5 240 VAL B CA 1
ATOM 4290 C C . VAL B 1 240 ? 16.984 12.344 -3.85 1 95.5 240 VAL B C 1
ATOM 4292 O O . VAL B 1 240 ? 16.156 12.812 -3.082 1 95.5 240 VAL B O 1
ATOM 4295 N N . ALA B 1 241 ? 17.203 12.867 -4.984 1 91.19 241 ALA B N 1
ATOM 4296 C CA . ALA B 1 241 ? 16.625 14.133 -5.426 1 91.19 241 ALA B CA 1
ATOM 4297 C C . ALA B 1 241 ? 15.25 13.914 -6.055 1 91.19 241 ALA B C 1
ATOM 4299 O O . ALA B 1 241 ? 14.266 14.539 -5.648 1 91.19 241 ALA B O 1
ATOM 4300 N N . GLU B 1 242 ? 15.219 13.078 -7.051 1 91.62 242 GLU B N 1
ATOM 4301 C CA . GLU B 1 242 ? 13.984 12.82 -7.785 1 91.62 242 GLU B CA 1
ATOM 4302 C C . GLU B 1 242 ? 13.594 11.352 -7.715 1 91.62 242 GLU B C 1
ATOM 4304 O O . GLU B 1 242 ? 14.461 10.477 -7.699 1 91.62 242 GLU B O 1
ATOM 4309 N N . VAL B 1 243 ? 12.359 11.125 -7.641 1 94.25 243 VAL B N 1
ATOM 4310 C CA . VAL B 1 243 ? 11.805 9.781 -7.574 1 94.25 243 VAL B CA 1
ATOM 4311 C C . VAL B 1 243 ? 10.734 9.617 -8.648 1 94.25 243 VAL B C 1
ATOM 4313 O O . VAL B 1 243 ? 9.883 10.484 -8.828 1 94.25 243 VAL B O 1
ATOM 4316 N N . PHE B 1 244 ? 10.789 8.523 -9.398 1 92.5 244 PHE B N 1
ATOM 4317 C CA . PHE B 1 244 ? 9.82 8.195 -10.445 1 92.5 244 PHE B CA 1
ATOM 4318 C C . PHE B 1 244 ? 9.234 6.805 -10.227 1 92.5 244 PHE B C 1
ATOM 4320 O O . PHE B 1 244 ? 9.977 5.828 -10.094 1 92.5 244 PHE B O 1
ATOM 4327 N N . TYR B 1 245 ? 7.898 6.758 -10.227 1 95.06 245 TYR B N 1
ATOM 4328 C CA . TYR B 1 245 ? 7.23 5.461 -10.18 1 95.06 245 TYR B CA 1
ATOM 4329 C C . TYR B 1 245 ? 7.402 4.703 -11.492 1 95.06 245 TYR B C 1
ATOM 4331 O O . TYR B 1 245 ? 7.141 5.246 -12.562 1 95.06 245 TYR B O 1
ATOM 4339 N N . HIS B 1 246 ? 7.852 3.441 -11.383 1 94.62 246 HIS B N 1
ATOM 4340 C CA . HIS B 1 246 ? 8.07 2.607 -12.562 1 94.62 246 HIS B CA 1
ATOM 4341 C C . HIS B 1 246 ? 6.918 1.632 -12.773 1 94.62 246 HIS B C 1
ATOM 4343 O O . HIS B 1 246 ? 6.242 1.674 -13.805 1 94.62 246 HIS B O 1
ATOM 4349 N N . SER B 1 247 ? 6.66 0.843 -11.836 1 95.31 247 SER B N 1
ATOM 4350 C CA . SER B 1 247 ? 5.652 -0.21 -11.883 1 95.31 247 SER B CA 1
ATOM 4351 C C . SER B 1 247 ? 5.418 -0.813 -10.5 1 95.31 247 SER B C 1
ATOM 4353 O O . SER B 1 247 ? 6.082 -0.44 -9.531 1 95.31 247 SER B O 1
ATOM 4355 N N . SER B 1 248 ? 4.434 -1.687 -10.422 1 97.19 248 SER B N 1
ATOM 4356 C CA . SER B 1 248 ? 4.172 -2.359 -9.156 1 97.19 248 SER B CA 1
ATOM 4357 C C . SER B 1 248 ? 4 -3.861 -9.352 1 97.19 248 SER B C 1
ATOM 4359 O O . SER B 1 248 ? 3.674 -4.316 -10.445 1 97.19 248 SER B O 1
ATOM 4361 N N . GLN B 1 249 ? 4.27 -4.59 -8.305 1 97.38 249 GLN B N 1
ATOM 4362 C CA . GLN B 1 249 ? 4.238 -6.047 -8.344 1 97.38 249 GLN B CA 1
ATOM 4363 C C . GLN B 1 249 ? 3.744 -6.621 -7.016 1 97.38 249 GLN B C 1
ATOM 4365 O O . GLN B 1 249 ? 4.305 -6.324 -5.957 1 97.38 249 GLN B O 1
ATOM 4370 N N . PRO B 1 250 ? 2.627 -7.426 -7.074 1 97.75 250 PRO B N 1
ATOM 4371 C CA . PRO B 1 250 ? 2.357 -8.211 -5.863 1 97.75 250 PRO B CA 1
ATOM 4372 C C . PRO B 1 250 ? 3.467 -9.211 -5.551 1 97.75 250 PRO B C 1
ATOM 4374 O O . PRO B 1 250 ? 4.035 -9.812 -6.465 1 97.75 250 PRO B O 1
ATOM 4377 N N . TRP B 1 251 ? 3.826 -9.328 -4.32 1 97.62 251 TRP B N 1
ATOM 4378 C CA . TRP B 1 251 ? 4.902 -10.227 -3.906 1 97.62 251 TRP B CA 1
ATOM 4379 C C . TRP B 1 251 ? 4.473 -11.086 -2.721 1 97.62 251 TRP B C 1
ATOM 4381 O O . TRP B 1 251 ? 4.527 -10.641 -1.572 1 97.62 251 TRP B O 1
ATOM 4391 N N . PRO B 1 252 ? 4.109 -12.344 -2.957 1 97.5 252 PRO B N 1
ATOM 4392 C CA . PRO B 1 252 ? 3.607 -13.25 -1.919 1 97.5 252 PRO B CA 1
ATOM 4393 C C . PRO B 1 252 ? 4.723 -14.031 -1.23 1 97.5 252 PRO B C 1
ATOM 4395 O O . PRO B 1 252 ? 4.449 -14.977 -0.481 1 97.5 252 PRO B O 1
ATOM 4398 N N . CYS B 1 253 ? 6.016 -13.703 -1.401 1 93.12 253 CYS B N 1
ATOM 4399 C CA . CYS B 1 253 ? 7.129 -14.531 -0.947 1 93.12 253 CYS B CA 1
ATOM 4400 C C . CYS B 1 253 ? 7.805 -13.914 0.271 1 93.12 253 CYS B C 1
ATOM 4402 O O . CYS B 1 253 ? 8.875 -14.352 0.682 1 93.12 253 CYS B O 1
ATOM 4404 N N . GLY B 1 254 ? 7.195 -12.898 0.802 1 89.56 254 GLY B N 1
ATOM 4405 C CA . GLY B 1 254 ? 7.738 -12.234 1.978 1 89.56 254 GLY B CA 1
ATOM 4406 C C . GLY B 1 254 ? 7.004 -12.586 3.256 1 89.56 254 GLY B C 1
ATOM 4407 O O . GLY B 1 254 ? 6.238 -13.555 3.289 1 89.56 254 GLY B O 1
ATOM 4408 N N . PRO B 1 255 ? 7.34 -11.836 4.328 1 91.19 255 PRO B N 1
ATOM 4409 C CA . PRO B 1 255 ? 6.754 -12.117 5.641 1 91.19 255 PRO B CA 1
ATOM 4410 C C . PRO B 1 255 ? 5.281 -11.719 5.727 1 91.19 255 PRO B C 1
ATOM 4412 O O . PRO B 1 255 ? 4.605 -12.047 6.699 1 91.19 255 PRO B O 1
ATOM 4415 N N . SER B 1 256 ? 4.816 -11.047 4.777 1 94.62 256 SER B N 1
ATOM 4416 C CA . SER B 1 256 ? 3.436 -10.602 4.648 1 94.62 256 SER B CA 1
ATOM 4417 C C . SER B 1 256 ? 3.033 -10.461 3.184 1 94.62 256 SER B C 1
ATOM 4419 O O . SER B 1 256 ? 3.875 -10.57 2.291 1 94.62 256 SER B O 1
ATOM 4421 N N . PRO B 1 257 ? 1.72 -10.352 2.9 1 97.06 257 PRO B N 1
ATOM 4422 C CA . PRO B 1 257 ? 1.317 -9.969 1.546 1 97.06 257 PRO B CA 1
ATOM 4423 C C . PRO B 1 257 ? 1.795 -8.57 1.164 1 97.06 257 PRO B C 1
ATOM 4425 O O . PRO B 1 257 ? 1.345 -7.582 1.745 1 97.06 257 PRO B O 1
ATOM 4428 N N . GLN B 1 258 ? 2.664 -8.555 0.144 1 98.19 258 GLN B N 1
ATOM 4429 C CA . GLN B 1 258 ? 3.309 -7.277 -0.137 1 98.19 258 GLN B CA 1
ATOM 4430 C C . GLN B 1 258 ? 2.912 -6.754 -1.515 1 98.19 258 GLN B C 1
ATOM 4432 O O . GLN B 1 258 ? 2.648 -7.535 -2.43 1 98.19 258 GLN B O 1
ATOM 4437 N N . LEU B 1 259 ? 2.766 -5.52 -1.632 1 98.56 259 LEU B N 1
ATOM 4438 C CA . LEU B 1 259 ? 2.76 -4.77 -2.885 1 98.56 259 LEU B CA 1
ATOM 4439 C C . LEU B 1 259 ? 4.078 -4.027 -3.08 1 98.56 259 LEU B C 1
ATOM 4441 O O . LEU B 1 259 ? 4.348 -3.041 -2.391 1 98.56 259 LEU B O 1
ATOM 4445 N N . MET B 1 260 ? 4.902 -4.523 -4.012 1 98.44 260 MET B N 1
ATOM 4446 C CA . MET B 1 260 ? 6.16 -3.859 -4.344 1 98.44 260 MET B CA 1
ATOM 4447 C C . MET B 1 260 ? 5.918 -2.668 -5.266 1 98.44 260 MET B C 1
ATOM 4449 O O . MET B 1 260 ? 5.379 -2.826 -6.363 1 98.44 260 MET B O 1
ATOM 4453 N N . LEU B 1 261 ? 6.246 -1.535 -4.758 1 98.25 261 LEU B N 1
ATOM 4454 C CA . LEU B 1 261 ? 6.195 -0.317 -5.559 1 98.25 261 LEU B CA 1
ATOM 4455 C C . LEU B 1 261 ? 7.582 0.04 -6.09 1 98.25 261 LEU B C 1
ATOM 4457 O O . LEU B 1 261 ? 8.414 0.584 -5.359 1 98.25 261 LEU B O 1
ATOM 4461 N N . GLY B 1 262 ? 7.77 -0.268 -7.367 1 97.81 262 GLY B N 1
ATOM 4462 C CA . GLY B 1 262 ? 9.055 -0.039 -8.016 1 97.81 262 GLY B CA 1
ATOM 4463 C C . GLY B 1 262 ? 9.242 1.396 -8.461 1 97.81 262 GLY B C 1
ATOM 4464 O O . GLY B 1 262 ? 8.383 1.963 -9.141 1 97.81 262 GLY B O 1
ATOM 4465 N N . ALA B 1 263 ? 10.398 1.939 -8.094 1 96.88 263 ALA B N 1
ATOM 4466 C CA . ALA B 1 263 ? 10.688 3.33 -8.43 1 96.88 263 ALA B CA 1
ATOM 4467 C C . ALA B 1 263 ? 12.094 3.473 -9 1 96.88 263 ALA B C 1
ATOM 4469 O O . ALA B 1 263 ? 12.938 2.594 -8.812 1 96.88 263 ALA B O 1
ATOM 4470 N N . LEU B 1 264 ? 12.258 4.516 -9.742 1 95.19 264 LEU B N 1
ATOM 4471 C CA . LEU B 1 264 ? 13.57 5.012 -10.156 1 95.19 264 LEU B CA 1
ATOM 4472 C C . LEU B 1 264 ? 13.906 6.312 -9.438 1 95.19 264 LEU B C 1
ATOM 4474 O O . LEU B 1 264 ? 13.031 7.164 -9.242 1 95.19 264 LEU B O 1
ATOM 4478 N N . GLY B 1 265 ? 15.102 6.422 -8.984 1 94.5 265 GLY B N 1
ATOM 4479 C CA . GLY B 1 265 ? 15.531 7.637 -8.312 1 94.5 265 GLY B CA 1
ATOM 4480 C C . GLY B 1 265 ? 16.844 8.188 -8.852 1 94.5 265 GLY B C 1
ATOM 4481 O O . GLY B 1 265 ? 17.656 7.445 -9.406 1 94.5 265 GLY B O 1
ATOM 4482 N N . ILE B 1 266 ? 17.016 9.484 -8.773 1 94.06 266 ILE B N 1
ATOM 4483 C CA . ILE B 1 266 ? 18.281 10.133 -9.078 1 94.06 266 ILE B CA 1
ATOM 4484 C C . ILE B 1 266 ? 18.953 10.602 -7.789 1 94.06 266 ILE B C 1
ATOM 4486 O O . ILE B 1 266 ? 18.359 11.352 -7.016 1 94.06 266 ILE B O 1
ATOM 4490 N N . ALA B 1 267 ? 20.156 10.141 -7.609 1 95.5 267 ALA B N 1
ATOM 4491 C CA . ALA B 1 267 ? 20.906 10.516 -6.406 1 95.5 267 ALA B CA 1
ATOM 4492 C C . ALA B 1 267 ? 21.375 11.961 -6.48 1 95.5 267 ALA B C 1
ATOM 4494 O O . ALA B 1 267 ? 21.797 12.43 -7.543 1 95.5 267 ALA B O 1
ATOM 4495 N N . ASP B 1 268 ? 21.312 12.586 -5.344 1 92 268 ASP B N 1
ATOM 4496 C CA . ASP B 1 268 ? 21.875 13.922 -5.188 1 92 268 ASP B CA 1
ATOM 4497 C C . ASP B 1 268 ? 23.312 13.844 -4.648 1 92 268 ASP B C 1
ATOM 4499 O O . ASP B 1 268 ? 24.062 14.812 -4.758 1 92 268 ASP B O 1
ATOM 4503 N N . THR B 1 269 ? 23.641 12.773 -4.043 1 90.38 269 THR B N 1
ATOM 4504 C CA . THR B 1 269 ? 24.969 12.539 -3.492 1 90.38 269 THR B CA 1
ATOM 4505 C C . THR B 1 269 ? 25.516 11.188 -3.957 1 90.38 269 THR B C 1
ATOM 4507 O O . THR B 1 269 ? 24.75 10.25 -4.191 1 90.38 269 THR B O 1
ATOM 4510 N N . ASP B 1 270 ? 26.844 11.078 -3.973 1 90.31 270 ASP B N 1
ATOM 4511 C CA . ASP B 1 270 ? 27.453 9.844 -4.453 1 90.31 270 ASP B CA 1
ATOM 4512 C C . ASP B 1 270 ? 28.094 9.062 -3.309 1 90.31 270 ASP B C 1
ATOM 4514 O O . ASP B 1 270 ? 28.359 7.863 -3.441 1 90.31 270 ASP B O 1
ATOM 4518 N N . THR B 1 271 ? 28.359 9.781 -2.309 1 94.69 271 THR B N 1
ATOM 4519 C CA . THR B 1 271 ? 29.016 9.117 -1.184 1 94.69 271 THR B CA 1
ATOM 4520 C C . THR B 1 271 ? 28.047 8.172 -0.475 1 94.69 271 THR B C 1
ATOM 4522 O O . THR B 1 271 ? 26.938 8.562 -0.119 1 94.69 271 THR B O 1
ATOM 4525 N N . ILE B 1 272 ? 28.484 6.957 -0.323 1 96.25 272 ILE B N 1
ATOM 4526 C CA . ILE B 1 272 ? 27.688 5.938 0.342 1 96.25 272 ILE B CA 1
ATOM 4527 C C . ILE B 1 272 ? 28.141 5.785 1.791 1 96.25 272 ILE B C 1
ATOM 4529 O O . ILE B 1 272 ? 29.328 5.66 2.062 1 96.25 272 ILE B O 1
ATOM 4533 N N . THR B 1 273 ? 27.297 5.852 2.717 1 94.94 273 THR B N 1
ATOM 4534 C CA . THR B 1 273 ? 27.516 5.492 4.113 1 94.94 273 THR B CA 1
ATOM 4535 C C . THR B 1 273 ? 26.516 4.43 4.559 1 94.94 273 THR B C 1
ATOM 4537 O O . THR B 1 273 ? 25.469 4.75 5.121 1 94.94 273 THR B O 1
ATOM 4540 N N . PRO B 1 274 ? 26.891 3.203 4.332 1 92.88 274 PRO B N 1
ATOM 4541 C CA . PRO B 1 274 ? 25.938 2.135 4.645 1 92.88 274 PRO B CA 1
ATOM 4542 C C . PRO B 1 274 ? 25.672 2 6.141 1 92.88 274 PRO B C 1
ATOM 4544 O O . PRO B 1 274 ? 26.594 2.174 6.953 1 92.88 274 PRO B O 1
ATOM 4547 N N . ASN B 1 275 ? 24.453 1.854 6.445 1 90.88 275 ASN B N 1
ATOM 4548 C CA . ASN B 1 275 ? 24.094 1.444 7.797 1 90.88 275 ASN B CA 1
ATOM 4549 C C . ASN B 1 275 ? 24.281 -0.057 7.996 1 90.88 275 ASN B C 1
ATOM 4551 O O . ASN B 1 275 ? 23.406 -0.847 7.656 1 90.88 275 ASN B O 1
ATOM 4555 N N . LEU B 1 276 ? 25.266 -0.436 8.672 1 88.38 276 LEU B N 1
ATOM 4556 C CA . LEU B 1 276 ? 25.703 -1.828 8.734 1 88.38 276 LEU B CA 1
ATOM 4557 C C . LEU B 1 276 ? 24.812 -2.631 9.672 1 88.38 276 LEU B C 1
ATOM 4559 O O . LEU B 1 276 ? 24.891 -3.859 9.719 1 88.38 276 LEU B O 1
ATOM 4563 N N . SER B 1 277 ? 23.953 -1.953 10.336 1 84.5 277 SER B N 1
ATOM 4564 C CA . SER B 1 277 ? 22.953 -2.67 11.117 1 84.5 277 SER B CA 1
ATOM 4565 C C . SER B 1 277 ? 21.812 -3.168 10.242 1 84.5 277 SER B C 1
ATOM 4567 O O . SER B 1 277 ? 21.031 -4.039 10.648 1 84.5 277 SER B O 1
ATOM 4569 N N . GLU B 1 278 ? 21.734 -2.719 9.055 1 87.12 278 GLU B N 1
ATOM 4570 C CA . GLU B 1 278 ? 20.625 -3.057 8.172 1 87.12 278 GLU B CA 1
ATOM 4571 C C . GLU B 1 278 ? 21.109 -3.799 6.926 1 87.12 278 GLU B C 1
ATOM 4573 O O . GLU B 1 278 ? 20.453 -4.734 6.461 1 87.12 278 GLU B O 1
ATOM 4578 N N . VAL B 1 279 ? 22.219 -3.271 6.391 1 92.94 279 VAL B N 1
ATOM 4579 C CA . VAL B 1 279 ? 22.766 -3.898 5.195 1 92.94 279 VAL B CA 1
ATOM 4580 C C . VAL B 1 279 ? 24.219 -4.312 5.453 1 92.94 279 VAL B C 1
ATOM 4582 O O . VAL B 1 279 ? 24.906 -3.703 6.277 1 92.94 279 VAL B O 1
ATOM 4585 N N . ALA B 1 280 ? 24.656 -5.344 4.742 1 94.81 280 ALA B N 1
ATOM 4586 C CA . ALA B 1 280 ? 26.047 -5.785 4.863 1 94.81 280 ALA B CA 1
ATOM 4587 C C . ALA B 1 280 ? 26.969 -4.914 4.016 1 94.81 280 ALA B C 1
ATOM 4589 O O . ALA B 1 280 ? 28.141 -4.727 4.359 1 94.81 280 ALA B O 1
ATOM 4590 N N . ASP B 1 281 ? 26.375 -4.465 2.945 1 95.75 281 ASP B N 1
ATOM 4591 C CA . ASP B 1 281 ? 27.156 -3.664 2.004 1 95.75 281 ASP B CA 1
ATOM 4592 C C . ASP B 1 281 ? 26.25 -2.895 1.052 1 95.75 281 ASP B C 1
ATOM 4594 O O . ASP B 1 281 ? 25.078 -3.26 0.868 1 95.75 281 ASP B O 1
ATOM 4598 N N . ALA B 1 282 ? 26.75 -1.765 0.599 1 97.44 282 ALA B N 1
ATOM 4599 C CA . ALA B 1 282 ? 26.125 -0.988 -0.476 1 97.44 282 ALA B CA 1
ATOM 4600 C C . ALA B 1 282 ? 27.188 -0.426 -1.419 1 97.44 282 ALA B C 1
ATOM 4602 O O . ALA B 1 282 ? 28.25 0.012 -0.977 1 97.44 282 ALA B O 1
ATOM 4603 N N . ARG B 1 283 ? 26.875 -0.446 -2.695 1 96.88 283 ARG B N 1
ATOM 4604 C CA . ARG B 1 283 ? 27.875 0.023 -3.648 1 96.88 283 ARG B CA 1
ATOM 4605 C C . ARG B 1 283 ? 27.219 0.528 -4.93 1 96.88 283 ARG B C 1
ATOM 4607 O O . ARG B 1 283 ? 26.078 0.17 -5.23 1 96.88 283 ARG B O 1
ATOM 4614 N N . TRP B 1 284 ? 28.016 1.315 -5.555 1 97.69 284 TRP B N 1
ATOM 4615 C CA . TRP B 1 284 ? 27.672 1.682 -6.922 1 97.69 284 TRP B CA 1
ATOM 4616 C C . TRP B 1 284 ? 28.125 0.612 -7.906 1 97.69 284 TRP B C 1
ATOM 4618 O O . TRP B 1 284 ? 29.25 0.109 -7.809 1 97.69 284 TRP B O 1
ATOM 4628 N N . ALA B 1 285 ? 27.25 0.176 -8.797 1 97.19 285 ALA B N 1
ATOM 4629 C CA . ALA B 1 285 ? 27.609 -0.722 -9.891 1 97.19 285 ALA B CA 1
ATOM 4630 C C . ALA B 1 285 ? 27.469 -0.019 -11.242 1 97.19 285 ALA B C 1
ATOM 4632 O O . ALA B 1 285 ? 26.5 0.717 -11.469 1 97.19 285 ALA B O 1
ATOM 4633 N N . ASP B 1 286 ? 28.406 -0.228 -12.078 1 95.06 286 ASP B N 1
ATOM 4634 C CA . ASP B 1 286 ? 28.344 0.464 -13.359 1 95.06 286 ASP B CA 1
ATOM 4635 C C . ASP B 1 286 ? 27.484 -0.313 -14.359 1 95.06 286 ASP B C 1
ATOM 4637 O O . ASP B 1 286 ? 27.047 -1.432 -14.078 1 95.06 286 ASP B O 1
ATOM 4641 N N . ARG B 1 287 ? 27.266 0.293 -15.5 1 94.06 287 ARG B N 1
ATOM 4642 C CA . ARG B 1 287 ? 26.359 -0.245 -16.5 1 94.06 287 ARG B CA 1
ATOM 4643 C C . ARG B 1 287 ? 26.844 -1.589 -17.031 1 94.06 287 ARG B C 1
ATOM 4645 O O . ARG B 1 287 ? 26.062 -2.516 -17.219 1 94.06 287 ARG B O 1
ATOM 4652 N N . ALA B 1 288 ? 28.094 -1.677 -17.312 1 93.88 288 ALA B N 1
ATOM 4653 C CA . ALA B 1 288 ? 28.656 -2.906 -17.859 1 93.88 288 ALA B CA 1
ATOM 4654 C C . ALA B 1 288 ? 28.5 -4.066 -16.891 1 93.88 288 ALA B C 1
ATOM 4656 O O . ALA B 1 288 ? 28.125 -5.176 -17.281 1 93.88 288 ALA B O 1
ATOM 4657 N N . GLU B 1 289 ? 28.781 -3.789 -15.648 1 94.69 289 GLU B N 1
ATOM 4658 C CA . GLU B 1 289 ? 28.656 -4.797 -14.602 1 94.69 289 GLU B CA 1
ATOM 4659 C C . GLU B 1 289 ? 27.219 -5.281 -14.469 1 94.69 289 GLU B C 1
ATOM 4661 O O . GLU B 1 289 ? 26.969 -6.484 -14.367 1 94.69 289 GLU B O 1
ATOM 4666 N N . VAL B 1 290 ? 26.297 -4.379 -14.43 1 95.69 290 VAL B N 1
ATOM 4667 C CA . VAL B 1 290 ? 24.875 -4.703 -14.273 1 95.69 290 VAL B CA 1
ATOM 4668 C C . VAL B 1 290 ? 24.375 -5.453 -15.5 1 95.69 290 VAL B C 1
ATOM 4670 O O . VAL B 1 290 ? 23.625 -6.426 -15.383 1 95.69 290 VAL B O 1
ATOM 4673 N N . ALA B 1 291 ? 24.828 -5.012 -16.672 1 94.25 291 ALA B N 1
ATOM 4674 C CA . ALA B 1 291 ? 24.422 -5.684 -17.906 1 94.25 291 ALA B CA 1
ATOM 4675 C C . ALA B 1 291 ? 24.859 -7.148 -17.891 1 94.25 291 ALA B C 1
ATOM 4677 O O . ALA B 1 291 ? 24.078 -8.039 -18.234 1 94.25 291 ALA B O 1
ATOM 4678 N N . ALA B 1 292 ? 26.047 -7.398 -17.5 1 93.62 292 ALA B N 1
ATOM 4679 C CA . ALA B 1 292 ? 26.578 -8.758 -17.438 1 93.62 292 ALA B CA 1
ATOM 4680 C C . ALA B 1 292 ? 25.781 -9.609 -16.453 1 93.62 292 ALA B C 1
ATOM 4682 O O . ALA B 1 292 ? 25.469 -10.766 -16.734 1 93.62 292 ALA B O 1
ATOM 4683 N N . ALA B 1 293 ? 25.5 -9.016 -15.352 1 94.12 293 ALA B N 1
ATOM 4684 C CA . ALA B 1 293 ? 24.781 -9.734 -14.305 1 94.12 293 ALA B CA 1
ATOM 4685 C C . ALA B 1 293 ? 23.344 -10.031 -14.727 1 94.12 293 ALA B C 1
ATOM 4687 O O . ALA B 1 293 ? 22.797 -11.086 -14.398 1 94.12 293 ALA B O 1
ATOM 4688 N N . ILE B 1 294 ? 22.688 -9.102 -15.406 1 92 294 ILE B N 1
ATOM 4689 C CA . ILE B 1 294 ? 21.328 -9.297 -15.898 1 92 294 ILE B CA 1
ATOM 4690 C C . ILE B 1 294 ? 21.297 -10.43 -16.922 1 92 294 ILE B C 1
ATOM 4692 O O . ILE B 1 294 ? 20.406 -11.289 -16.875 1 92 294 ILE B O 1
ATOM 4696 N N . ASP B 1 295 ? 22.25 -10.414 -17.797 1 88.5 295 ASP B N 1
ATOM 4697 C CA . ASP B 1 295 ? 22.344 -11.477 -18.797 1 88.5 295 ASP B CA 1
ATOM 4698 C C . ASP B 1 295 ? 22.547 -12.836 -18.141 1 88.5 295 ASP B C 1
ATOM 4700 O O . ASP B 1 295 ? 21.938 -13.82 -18.531 1 88.5 295 ASP B O 1
ATOM 4704 N N . ALA B 1 296 ? 23.375 -12.852 -17.172 1 86.19 296 ALA B N 1
ATOM 4705 C CA . ALA B 1 296 ? 23.625 -14.086 -16.422 1 86.19 296 ALA B CA 1
ATOM 4706 C C . ALA B 1 296 ? 22.359 -14.57 -15.727 1 86.19 296 ALA B C 1
ATOM 4708 O O . ALA B 1 296 ? 22.062 -15.766 -15.719 1 86.19 296 ALA B O 1
ATOM 4709 N N . ALA B 1 297 ? 21.609 -13.703 -15.156 1 83.38 297 ALA B N 1
ATOM 4710 C CA . ALA B 1 297 ? 20.375 -14.031 -14.445 1 83.38 297 ALA B CA 1
ATOM 4711 C C . ALA B 1 297 ? 19.328 -14.586 -15.398 1 83.38 297 ALA B C 1
ATOM 4713 O O . ALA B 1 297 ? 18.609 -15.539 -15.07 1 83.38 297 ALA B O 1
ATOM 4714 N N . ARG B 1 298 ? 19.234 -13.992 -16.516 1 81.06 298 ARG B N 1
ATOM 4715 C CA . ARG B 1 298 ? 18.281 -14.453 -17.531 1 81.06 298 ARG B CA 1
ATOM 4716 C C . ARG B 1 298 ? 18.625 -15.859 -18 1 81.06 298 ARG B C 1
ATOM 4718 O O . ARG B 1 298 ? 17.734 -16.672 -18.234 1 81.06 298 ARG B O 1
ATOM 4725 N N . ASN B 1 299 ? 19.875 -16.078 -18.125 1 75.94 299 ASN B N 1
ATOM 4726 C CA . ASN B 1 299 ? 20.328 -17.391 -18.578 1 75.94 299 ASN B CA 1
ATOM 4727 C C . ASN B 1 299 ? 20.109 -18.453 -17.5 1 75.94 299 ASN B C 1
ATOM 4729 O O . ASN B 1 299 ? 19.766 -19.594 -17.828 1 75.94 299 ASN B O 1
ATOM 4733 N N . ALA B 1 300 ? 20.328 -18.109 -16.281 1 68.25 300 ALA B N 1
ATOM 4734 C CA . ALA B 1 300 ? 20.094 -19.047 -15.172 1 68.25 300 ALA B CA 1
ATOM 4735 C C . ALA B 1 300 ? 18.625 -19.453 -15.102 1 68.25 300 ALA B C 1
ATOM 4737 O O . ALA B 1 300 ? 18.312 -20.609 -14.844 1 68.25 300 ALA B O 1
ATOM 4738 N N . SER B 1 301 ? 17.75 -18.531 -15.258 1 62.66 301 SER B N 1
ATOM 4739 C CA . SER B 1 301 ? 16.312 -18.797 -15.211 1 62.66 301 SER B CA 1
ATOM 4740 C C . SER B 1 301 ? 15.891 -19.75 -16.328 1 62.66 301 SER B C 1
ATOM 4742 O O . SER B 1 301 ? 14.891 -20.453 -16.219 1 62.66 301 SER B O 1
ATOM 4744 N N . ARG B 1 302 ? 16.625 -19.719 -17.438 1 58.44 302 ARG B N 1
ATOM 4745 C CA . ARG B 1 302 ? 16.297 -20.547 -18.609 1 58.44 302 ARG B CA 1
ATOM 4746 C C . ARG B 1 302 ? 16.953 -21.922 -18.5 1 58.44 302 ARG B C 1
ATOM 4748 O O . ARG B 1 302 ? 16.812 -22.75 -19.406 1 58.44 302 ARG B O 1
ATOM 4755 N N . GLY B 1 303 ? 17.344 -22.188 -17.297 1 50.97 303 GLY B N 1
ATOM 4756 C CA . GLY B 1 303 ? 18 -23.484 -17.125 1 50.97 303 GLY B CA 1
ATOM 4757 C C . GLY B 1 303 ? 19.312 -23.594 -17.891 1 50.97 303 GLY B C 1
ATOM 4758 O O . GLY B 1 303 ? 19.797 -24.688 -18.141 1 50.97 303 GLY B O 1
ATOM 4759 N N . MET B 1 304 ? 19.719 -22.547 -18.578 1 43.09 304 MET B N 1
ATOM 4760 C CA . MET B 1 304 ? 20.938 -22.594 -19.375 1 43.09 304 MET B CA 1
ATOM 4761 C C . MET B 1 304 ? 22.172 -22.531 -18.5 1 43.09 304 MET B C 1
ATOM 4763 O O . MET B 1 304 ? 22.812 -21.469 -18.375 1 43.09 304 MET B O 1
ATOM 4767 N N . ASP B 1 305 ? 22.047 -22.938 -17.375 1 42.44 305 ASP B N 1
ATOM 4768 C CA . ASP B 1 305 ? 23.156 -22.859 -16.422 1 42.44 305 ASP B CA 1
ATOM 4769 C C . ASP B 1 305 ? 24.453 -23.375 -17.031 1 42.44 305 ASP B C 1
ATOM 4771 O O . ASP B 1 305 ? 24.625 -24.578 -17.188 1 42.44 305 ASP B O 1
ATOM 4775 N N . ASN B 1 306 ? 25.016 -22.844 -18.047 1 40.47 306 ASN B N 1
ATOM 4776 C CA . ASN B 1 306 ? 26.406 -23.266 -18.25 1 40.47 306 ASN B CA 1
ATOM 4777 C C . ASN B 1 306 ? 27.203 -23.219 -16.953 1 40.47 306 ASN B C 1
ATOM 4779 O O . ASN B 1 306 ? 26.906 -22.422 -16.062 1 40.47 306 ASN B O 1
ATOM 4783 N N . GLN B 1 307 ? 28.016 -24.328 -16.625 1 39.59 307 GLN B N 1
ATOM 4784 C CA . GLN B 1 307 ? 29.109 -24.578 -15.68 1 39.59 307 GLN B CA 1
ATOM 4785 C C . GLN B 1 307 ? 29.938 -23.328 -15.43 1 39.59 307 GLN B C 1
ATOM 4787 O O . GLN B 1 307 ? 31.125 -23.281 -15.734 1 39.59 307 GLN B O 1
ATOM 4792 N N . ARG B 1 308 ? 29.453 -22.203 -15.773 1 43.97 308 ARG B N 1
ATOM 4793 C CA . ARG B 1 308 ? 30.531 -21.234 -15.578 1 43.97 308 ARG B CA 1
ATOM 4794 C C . ARG B 1 308 ? 30.891 -21.094 -14.102 1 43.97 308 ARG B C 1
ATOM 4796 O O . ARG B 1 308 ? 30 -21.078 -13.242 1 43.97 308 ARG B O 1
ATOM 4803 N N . ASP B 1 309 ? 31.938 -21.359 -13.672 1 45.34 309 ASP B N 1
ATOM 4804 C CA . ASP B 1 309 ? 32.656 -21.125 -12.43 1 45.34 309 ASP B CA 1
ATOM 4805 C C . ASP B 1 309 ? 32.344 -19.766 -11.836 1 45.34 309 ASP B C 1
ATOM 4807 O O . ASP B 1 309 ? 32.5 -18.734 -12.5 1 45.34 309 ASP B O 1
ATOM 4811 N N . PRO B 1 310 ? 31.328 -19.719 -10.844 1 48.19 310 PRO B N 1
ATOM 4812 C CA . PRO B 1 310 ? 31.109 -18.422 -10.203 1 48.19 310 PRO B CA 1
ATOM 4813 C C . PRO B 1 310 ? 32.406 -17.641 -9.977 1 48.19 310 PRO B C 1
ATOM 4815 O O . PRO B 1 310 ? 33.312 -18.156 -9.32 1 48.19 310 PRO B O 1
ATOM 4818 N N . ASN B 1 311 ? 32.938 -17.094 -10.984 1 53.72 311 ASN B N 1
ATOM 4819 C CA . ASN B 1 311 ? 34 -16.156 -10.562 1 53.72 311 ASN B CA 1
ATOM 4820 C C . ASN B 1 311 ? 33.531 -15.336 -9.359 1 53.72 311 ASN B C 1
ATOM 4822 O O . ASN B 1 311 ? 32.562 -14.617 -9.43 1 53.72 311 ASN B O 1
ATOM 4826 N N . PRO B 1 312 ? 34.062 -15.695 -8.172 1 54.59 312 PRO B N 1
ATOM 4827 C CA . PRO B 1 312 ? 33.688 -15.086 -6.891 1 54.59 312 PRO B CA 1
ATOM 4828 C C . PRO B 1 312 ? 33.406 -13.586 -7.012 1 54.59 312 PRO B C 1
ATOM 4830 O O . PRO B 1 312 ? 32.812 -12.984 -6.113 1 54.59 312 PRO B O 1
ATOM 4833 N N . ALA B 1 313 ? 33.938 -13.094 -8.07 1 60.34 313 ALA B N 1
ATOM 4834 C CA . ALA B 1 313 ? 33.906 -11.633 -8.117 1 60.34 313 ALA B CA 1
ATOM 4835 C C . ALA B 1 313 ? 32.688 -11.141 -8.922 1 60.34 313 ALA B C 1
ATOM 4837 O O . ALA B 1 313 ? 32.438 -9.938 -8.969 1 60.34 313 ALA B O 1
ATOM 4838 N N . THR B 1 314 ? 31.781 -12.117 -9.297 1 83.94 314 THR B N 1
ATOM 4839 C CA . THR B 1 314 ? 30.812 -11.617 -10.266 1 83.94 314 THR B CA 1
ATOM 4840 C C . THR B 1 314 ? 29.5 -11.242 -9.586 1 83.94 314 THR B C 1
ATOM 4842 O O . THR B 1 314 ? 28.969 -12.023 -8.797 1 83.94 314 THR B O 1
ATOM 4845 N N . LEU B 1 315 ? 29.062 -10.078 -9.844 1 93.62 315 LEU B N 1
ATOM 4846 C CA . LEU B 1 315 ? 27.797 -9.523 -9.344 1 93.62 315 LEU B CA 1
ATOM 4847 C C . LEU B 1 315 ? 26.625 -10.414 -9.727 1 93.62 315 LEU B C 1
ATOM 4849 O O . LEU B 1 315 ? 26.469 -10.789 -10.891 1 93.62 315 LEU B O 1
ATOM 4853 N N . VAL B 1 316 ? 25.938 -10.875 -8.75 1 93.81 316 VAL B N 1
ATOM 4854 C CA . VAL B 1 316 ? 24.719 -11.648 -8.953 1 93.81 316 VAL B CA 1
ATOM 4855 C C . VAL B 1 316 ? 23.5 -10.789 -8.602 1 93.81 316 VAL B C 1
ATOM 4857 O O . VAL B 1 316 ? 23.406 -10.266 -7.488 1 93.81 316 VAL B O 1
ATOM 4860 N N . LEU B 1 317 ? 22.625 -10.695 -9.531 1 95.19 317 LEU B N 1
ATOM 4861 C CA . LEU B 1 317 ? 21.422 -9.883 -9.359 1 95.19 317 LEU B CA 1
ATOM 4862 C C . LEU B 1 317 ? 20.188 -10.758 -9.289 1 95.19 317 LEU B C 1
ATOM 4864 O O . LEU B 1 317 ? 20.25 -11.953 -9.57 1 95.19 317 LEU B O 1
ATOM 4868 N N . PRO B 1 318 ? 19.062 -10.148 -8.828 1 91.62 318 PRO B N 1
ATOM 4869 C CA . PRO B 1 318 ? 17.828 -10.922 -8.727 1 91.62 318 PRO B CA 1
ATOM 4870 C C . PRO B 1 318 ? 17.375 -11.5 -10.062 1 91.62 318 PRO B C 1
ATOM 4872 O O . PRO B 1 318 ? 17.562 -10.867 -11.109 1 91.62 318 PRO B O 1
ATOM 4875 N N . ALA B 1 319 ? 16.719 -12.633 -9.914 1 88.81 319 ALA B N 1
ATOM 4876 C CA . ALA B 1 319 ? 16.188 -13.289 -11.102 1 88.81 319 ALA B CA 1
ATOM 4877 C C . ALA B 1 319 ? 15.031 -12.477 -11.703 1 88.81 319 ALA B C 1
ATOM 4879 O O . ALA B 1 319 ? 14.633 -11.453 -11.148 1 88.81 319 ALA B O 1
ATOM 4880 N N . SER B 1 320 ? 14.508 -12.93 -12.82 1 88.44 320 SER B N 1
ATOM 4881 C CA . SER B 1 320 ? 13.594 -12.148 -13.641 1 88.44 320 SER B CA 1
ATOM 4882 C C . SER B 1 320 ? 12.234 -12.008 -12.977 1 88.44 320 SER B C 1
ATOM 4884 O O . SER B 1 320 ? 11.438 -11.133 -13.344 1 88.44 320 SER B O 1
ATOM 4886 N N . GLU B 1 321 ? 11.969 -12.812 -12 1 90.06 321 GLU B N 1
ATOM 4887 C CA . GLU B 1 321 ? 10.656 -12.75 -11.359 1 90.06 321 GLU B CA 1
ATOM 4888 C C . GLU B 1 321 ? 10.57 -11.57 -10.398 1 90.06 321 GLU B C 1
ATOM 4890 O O . GLU B 1 321 ? 9.477 -11.18 -9.984 1 90.06 321 GLU B O 1
ATOM 4895 N N . ALA B 1 322 ? 11.727 -11.07 -9.977 1 92.44 322 ALA B N 1
ATOM 4896 C CA . ALA B 1 322 ? 11.75 -9.969 -9.016 1 92.44 322 ALA B CA 1
ATOM 4897 C C . ALA B 1 322 ? 11.664 -8.617 -9.727 1 92.44 322 ALA B C 1
ATOM 4899 O O . ALA B 1 322 ? 12.336 -8.398 -10.742 1 92.44 322 ALA B O 1
ATOM 4900 N N . ILE B 1 323 ? 10.898 -7.711 -9.211 1 96 323 ILE B N 1
ATOM 4901 C CA . ILE B 1 323 ? 10.711 -6.398 -9.82 1 96 323 ILE B CA 1
ATOM 4902 C C . ILE B 1 323 ? 12.047 -5.66 -9.875 1 96 323 ILE B C 1
ATOM 4904 O O . ILE B 1 323 ? 12.273 -4.832 -10.758 1 96 323 ILE B O 1
ATOM 4908 N N . ALA B 1 324 ? 12.961 -5.977 -8.969 1 96.94 324 ALA B N 1
ATOM 4909 C CA . ALA B 1 324 ? 14.289 -5.379 -9 1 96.94 324 ALA B CA 1
ATOM 4910 C C . ALA B 1 324 ? 14.977 -5.633 -10.344 1 96.94 324 ALA B C 1
ATOM 4912 O O . ALA B 1 324 ? 15.641 -4.746 -10.891 1 96.94 324 ALA B O 1
ATOM 4913 N N . HIS B 1 325 ? 14.828 -6.859 -10.82 1 94.31 325 HIS B N 1
ATOM 4914 C CA . HIS B 1 325 ? 15.375 -7.207 -12.133 1 94.31 325 HIS B CA 1
ATOM 4915 C C . HIS B 1 325 ? 14.828 -6.293 -13.219 1 94.31 325 HIS B C 1
ATOM 4917 O O . HIS B 1 325 ? 15.586 -5.781 -14.047 1 94.31 325 HIS B O 1
ATOM 4923 N N . ASN B 1 326 ? 13.586 -6.078 -13.203 1 93.5 326 ASN B N 1
ATOM 4924 C CA . ASN B 1 326 ? 12.93 -5.246 -14.203 1 93.5 326 ASN B CA 1
ATOM 4925 C C . ASN B 1 326 ? 13.383 -3.793 -14.117 1 93.5 326 ASN B C 1
ATOM 4927 O O . ASN B 1 326 ? 13.531 -3.121 -15.133 1 93.5 326 ASN B O 1
ATOM 4931 N N . LEU B 1 327 ? 13.516 -3.275 -12.914 1 95.62 327 LEU B N 1
ATOM 4932 C CA . LEU B 1 327 ? 13.992 -1.909 -12.719 1 95.62 327 LEU B CA 1
ATOM 4933 C C . LEU B 1 327 ? 15.383 -1.727 -13.305 1 95.62 327 LEU B C 1
ATOM 4935 O O . LEU B 1 327 ? 15.641 -0.754 -14.023 1 95.62 327 LEU B O 1
ATOM 4939 N N . LEU B 1 328 ? 16.25 -2.672 -13.008 1 95.56 328 LEU B N 1
ATOM 4940 C CA . LEU B 1 328 ? 17.641 -2.596 -13.469 1 95.56 328 LEU B CA 1
ATOM 4941 C C . LEU B 1 328 ? 17.703 -2.76 -14.984 1 95.56 328 LEU B C 1
ATOM 4943 O O . LEU B 1 328 ? 18.469 -2.049 -15.656 1 95.56 328 LEU B O 1
ATOM 4947 N N . ALA B 1 329 ? 16.953 -3.672 -15.484 1 93.06 329 ALA B N 1
ATOM 4948 C CA . ALA B 1 329 ? 16.891 -3.865 -16.938 1 93.06 329 ALA B CA 1
ATOM 4949 C C . ALA B 1 329 ? 16.375 -2.605 -17.625 1 93.06 329 ALA B C 1
ATOM 4951 O O . ALA B 1 329 ? 16.891 -2.225 -18.688 1 93.06 329 ALA B O 1
ATOM 4952 N N . ALA B 1 330 ? 15.375 -1.993 -17.062 1 91.38 330 ALA B N 1
ATOM 4953 C CA . ALA B 1 330 ? 14.828 -0.762 -17.641 1 91.38 330 ALA B CA 1
ATOM 4954 C C . ALA B 1 330 ? 15.883 0.345 -17.656 1 91.38 330 ALA B C 1
ATOM 4956 O O . ALA B 1 330 ? 15.992 1.088 -18.625 1 91.38 330 ALA B O 1
ATOM 4957 N N . TRP B 1 331 ? 16.609 0.514 -16.625 1 91.62 331 TRP B N 1
ATOM 4958 C CA . TRP B 1 331 ? 17.688 1.505 -16.562 1 91.62 331 TRP B CA 1
ATOM 4959 C C . TRP B 1 331 ? 18.719 1.264 -17.656 1 91.62 331 TRP B C 1
ATOM 4961 O O . TRP B 1 331 ? 19.188 2.209 -18.281 1 91.62 331 TRP B O 1
ATOM 4971 N N . LEU B 1 332 ? 19.094 0.025 -17.906 1 91.06 332 LEU B N 1
ATOM 4972 C CA . LEU B 1 332 ? 20.078 -0.319 -18.922 1 91.06 332 LEU B CA 1
ATOM 4973 C C . LEU B 1 332 ? 19.594 0.078 -20.312 1 91.06 332 LEU B C 1
ATOM 4975 O O . LEU B 1 332 ? 20.391 0.411 -21.172 1 91.06 332 LEU B O 1
ATOM 4979 N N . GLU B 1 333 ? 18.344 0.03 -20.469 1 82.94 333 GLU B N 1
ATOM 4980 C CA . GLU B 1 333 ? 17.766 0.354 -21.766 1 82.94 333 GLU B CA 1
ATOM 4981 C C . GLU B 1 333 ? 17.766 1.86 -22.016 1 82.94 333 GLU B C 1
ATOM 4983 O O . GLU B 1 333 ? 17.625 2.309 -23.156 1 82.94 333 GLU B O 1
ATOM 4988 N N . ALA B 1 334 ? 17.891 2.602 -20.969 1 75.94 334 ALA B N 1
ATOM 4989 C CA . ALA B 1 334 ? 17.906 4.055 -21.109 1 75.94 334 ALA B CA 1
ATOM 4990 C C . ALA B 1 334 ? 19.312 4.562 -21.406 1 75.94 334 ALA B C 1
ATOM 4992 O O . ALA B 1 334 ? 20.031 5.008 -20.5 1 75.94 334 ALA B O 1
ATOM 4993 N N . PRO B 1 335 ? 19.859 4.402 -22.656 1 66.06 335 PRO B N 1
ATOM 4994 C CA . PRO B 1 335 ? 21.25 4.824 -22.922 1 66.06 335 PRO B CA 1
ATOM 4995 C C . PRO B 1 335 ? 21.438 6.332 -22.781 1 66.06 335 PRO B C 1
ATOM 4997 O O . PRO B 1 335 ? 20.578 7.109 -23.203 1 66.06 335 PRO B O 1
ATOM 5000 N N . ILE B 1 336 ? 22.328 6.832 -21.922 1 60.22 336 ILE B N 1
ATOM 5001 C CA . ILE B 1 336 ? 22.641 8.211 -21.562 1 60.22 336 ILE B CA 1
ATOM 5002 C C . ILE B 1 336 ? 23.328 8.891 -22.75 1 60.22 336 ILE B C 1
ATOM 5004 O O . ILE B 1 336 ? 23.359 10.125 -22.828 1 60.22 336 ILE B O 1
ATOM 5008 N N . SER B 1 337 ? 24.062 8.281 -23.547 1 54.62 337 SER B N 1
ATOM 5009 C CA . SER B 1 337 ? 24.844 8.984 -24.547 1 54.62 337 SER B CA 1
ATOM 5010 C C . SER B 1 337 ? 24.016 10.078 -25.234 1 54.62 337 SER B C 1
ATOM 5012 O O . SER B 1 337 ? 24.578 11.039 -25.766 1 54.62 337 SER B O 1
ATOM 5014 N N . SER B 1 338 ? 22.75 9.977 -25.5 1 46.09 338 SER B N 1
ATOM 5015 C CA . SER B 1 338 ? 22.047 11.016 -26.25 1 46.09 338 SER B CA 1
ATOM 5016 C C . SER B 1 338 ? 21.672 12.188 -25.344 1 46.09 338 SER B C 1
ATOM 5018 O O . SER B 1 338 ? 21.031 13.141 -25.781 1 46.09 338 SER B O 1
ATOM 5020 N N . LEU B 1 339 ? 21.906 12.172 -24.266 1 45.44 339 LEU B N 1
ATOM 5021 C CA . LEU B 1 339 ? 21.375 13.188 -23.359 1 45.44 339 LEU B CA 1
ATOM 5022 C C . LEU B 1 339 ? 22.062 14.523 -23.578 1 45.44 339 LEU B C 1
ATOM 5024 O O . LEU B 1 339 ? 21.406 15.562 -23.656 1 45.44 339 LEU B O 1
ATOM 5028 N N . ASP B 1 340 ? 23.328 14.938 -22.969 1 38.94 340 ASP B N 1
ATOM 5029 C CA . ASP B 1 340 ? 23.938 16.266 -23.109 1 38.94 340 ASP B CA 1
ATOM 5030 C C . ASP B 1 340 ? 24.625 16.406 -24.469 1 38.94 340 ASP B C 1
ATOM 5032 O O . ASP B 1 340 ? 25.359 17.375 -24.688 1 38.94 340 ASP B O 1
ATOM 5036 N N . ARG B 1 341 ? 24.672 15.5 -25.562 1 29.8 341 ARG B N 1
ATOM 5037 C CA . ARG B 1 341 ? 25.391 16.234 -26.594 1 29.8 341 ARG B CA 1
ATOM 5038 C C . ARG B 1 341 ? 24.469 17.25 -27.266 1 29.8 341 ARG B C 1
ATOM 5040 O O . ARG B 1 341 ? 23.266 17 -27.422 1 29.8 341 ARG B O 1
#

InterPro domains:
  IPR000086 NUDIX hydrolase domain [PF00293] (186-294)
  IPR000086 NUDIX hydrolase domain [PS51462] (180-308)
  IPR015376 Zinc ribbon, NADH pyrophosphatase [PF09297] (149-177)
  IPR015797 NUDIX hydrolase-like domain superfamily [SSF55811] (135-298)
  IPR020084 NUDIX hydrolase, conserved site [PS00893] (216-237)
  IPR049734 NADH pyrophosphatase-like, C-terminal domain [cd03429] (183-332)
  IPR050241 NAD-capped RNA hydrolase NudC subfamily [PTHR42904] (66-333)

pLDDT: mean 88.81, std 13.52, range [29.3, 98.75]